Protein AF-0000000075453864 (afdb_homodimer)

pLDDT: mean 95.2, std 5.2, range [68.06, 98.94]

Structure (mmCIF, N/CA/C/O backbone):
data_AF-0000000075453864-model_v1
#
loop_
_entity.id
_entity.type
_entity.pdbx_description
1 polymer 'Beta-ketoacyl-ACP synthase II'
#
loop_
_atom_site.group_PDB
_atom_site.id
_atom_site.type_symbol
_atom_site.label_atom_id
_atom_site.label_alt_id
_atom_site.label_comp_id
_atom_site.label_asym_id
_atom_site.label_entity_id
_atom_site.label_seq_id
_atom_site.pdbx_PDB_ins_code
_atom_site.Cartn_x
_atom_site.Cartn_y
_atom_site.Cartn_z
_atom_site.occupancy
_atom_site.B_iso_or_equiv
_atom_site.auth_seq_id
_atom_site.auth_comp_id
_atom_site.auth_asym_id
_atom_site.auth_atom_id
_atom_site.pdbx_PDB_model_num
ATOM 1 N N . MET A 1 1 ? -25.703 5.922 3.766 1 84.25 1 MET A N 1
ATOM 2 C CA . MET A 1 1 ? -25.094 5.188 4.867 1 84.25 1 MET A CA 1
ATOM 3 C C . MET A 1 1 ? -24.203 6.102 5.699 1 84.25 1 MET A C 1
ATOM 5 O O . MET A 1 1 ? -23.438 6.895 5.152 1 84.25 1 MET A O 1
ATOM 9 N N . LYS A 1 2 ? -24.406 6.121 7.02 1 93.44 2 LYS A N 1
ATOM 10 C CA . LYS A 1 2 ? -23.578 6.934 7.91 1 93.44 2 LYS A CA 1
ATOM 11 C C . LYS A 1 2 ? -22.359 6.156 8.383 1 93.44 2 LYS A C 1
ATOM 13 O O . LYS A 1 2 ? -22.438 4.957 8.664 1 93.44 2 LYS A O 1
ATOM 18 N N . ILE A 1 3 ? -21.234 6.77 8.375 1 96.56 3 ILE A N 1
ATOM 19 C CA . ILE A 1 3 ? -20 6.188 8.859 1 96.56 3 ILE A CA 1
ATOM 20 C C . ILE A 1 3 ? -19.406 7.059 9.969 1 96.56 3 ILE A C 1
ATOM 22 O O . ILE A 1 3 ? -19.266 8.273 9.805 1 96.56 3 ILE A O 1
ATOM 26 N N . PHE A 1 4 ? -19.047 6.41 11.062 1 97.25 4 PHE A N 1
ATOM 27 C CA . PHE A 1 4 ? -18.578 7.117 12.25 1 97.25 4 PHE A CA 1
ATOM 28 C C . PHE A 1 4 ? -17.156 6.723 12.602 1 97.25 4 PHE A C 1
ATOM 30 O O . PHE A 1 4 ? -16.75 5.582 12.375 1 97.25 4 PHE A O 1
ATOM 37 N N . ILE A 1 5 ? -16.406 7.688 13.047 1 98 5 ILE A N 1
ATOM 38 C CA . ILE A 1 5 ? -15.188 7.383 13.781 1 98 5 ILE A CA 1
ATOM 39 C C . ILE A 1 5 ? -15.516 7.152 15.258 1 98 5 ILE A C 1
ATOM 41 O O . ILE A 1 5 ? -16.031 8.047 15.93 1 98 5 ILE A O 1
ATOM 45 N N . THR A 1 6 ? -15.133 5.984 15.773 1 96.69 6 THR A N 1
ATOM 46 C CA . THR A 1 6 ? -15.602 5.629 17.109 1 96.69 6 THR A CA 1
ATOM 47 C C . THR A 1 6 ? -14.422 5.453 18.062 1 96.69 6 THR A C 1
ATOM 49 O O . THR A 1 6 ? -14.609 5.371 19.281 1 96.69 6 THR A O 1
ATOM 52 N N . GLY A 1 7 ? -13.258 5.422 17.578 1 96.81 7 GLY A N 1
ATOM 53 C CA . GLY A 1 7 ? -12.023 5.348 18.344 1 96.81 7 GLY A CA 1
ATOM 54 C C . GLY A 1 7 ? -10.836 5.957 17.641 1 96.81 7 GLY A C 1
ATOM 55 O O . GLY A 1 7 ? -10.797 6.004 16.406 1 96.81 7 GLY A O 1
ATOM 56 N N . MET A 1 8 ? -9.93 6.414 18.422 1 98.06 8 MET A N 1
ATOM 57 C CA . MET A 1 8 ? -8.688 6.938 17.875 1 98.06 8 MET A CA 1
ATOM 58 C C . MET A 1 8 ? -7.535 6.738 18.859 1 98.06 8 MET A C 1
ATOM 60 O O . MET A 1 8 ? -7.742 6.758 20.078 1 98.06 8 MET A O 1
ATOM 64 N N . GLY A 1 9 ? -6.363 6.473 18.359 1 98.62 9 GLY A N 1
ATOM 65 C CA . GLY A 1 9 ? -5.102 6.43 19.062 1 98.62 9 GLY A CA 1
ATOM 66 C C . GLY A 1 9 ? -3.949 7.031 18.281 1 98.62 9 GLY A C 1
ATOM 67 O O . GLY A 1 9 ? -3.926 6.957 17.047 1 98.62 9 GLY A O 1
ATOM 68 N N . SER A 1 10 ? -3.004 7.641 19.062 1 98.5 10 SER A N 1
ATOM 69 C CA . SER A 1 10 ? -1.882 8.258 18.359 1 98.5 10 SER A CA 1
ATOM 70 C C . SER A 1 10 ? -0.632 8.281 19.234 1 98.5 10 SER A C 1
ATOM 72 O O . SER A 1 10 ? -0.718 8.133 20.453 1 98.5 10 SER A O 1
ATOM 74 N N . VAL A 1 11 ? 0.498 8.367 18.625 1 98.69 11 VAL A N 1
ATOM 75 C CA . VAL A 1 11 ? 1.789 8.711 19.219 1 98.69 11 VAL A CA 1
ATOM 76 C C . VAL A 1 11 ? 2.5 9.734 18.328 1 98.69 11 VAL A C 1
ATOM 78 O O . VAL A 1 11 ? 2.547 9.586 17.109 1 98.69 11 VAL A O 1
ATOM 81 N N . SER A 1 12 ? 2.959 10.773 18.859 1 98.56 12 SER A N 1
ATOM 82 C CA . SER A 1 12 ? 3.678 11.836 18.156 1 98.56 12 SER A CA 1
ATOM 83 C C . SER A 1 12 ? 4.516 12.664 19.125 1 98.56 12 SER A C 1
ATOM 85 O O . SER A 1 12 ? 4.66 12.312 20.297 1 98.56 12 SER A O 1
ATOM 87 N N . ALA A 1 13 ? 5.102 13.734 18.656 1 98.44 13 ALA A N 1
ATOM 88 C CA . ALA A 1 13 ? 5.852 14.664 19.5 1 98.44 13 ALA A CA 1
ATOM 89 C C . ALA A 1 13 ? 4.945 15.32 20.531 1 98.44 13 ALA A C 1
ATOM 91 O O . ALA A 1 13 ? 5.414 15.773 21.578 1 98.44 13 ALA A O 1
ATOM 92 N N . LEU A 1 14 ? 3.643 15.305 20.266 1 98.12 14 LEU A N 1
ATOM 93 C CA . LEU A 1 14 ? 2.695 16.016 21.125 1 98.12 14 LEU A CA 1
ATOM 94 C C . LEU A 1 14 ? 2.32 15.172 22.328 1 98.12 14 LEU A C 1
ATOM 96 O O . LEU A 1 14 ? 1.896 15.711 23.359 1 98.12 14 LEU A O 1
ATOM 100 N N . GLY A 1 15 ? 2.396 13.844 22.156 1 97.19 15 GLY A N 1
ATOM 101 C CA . GLY A 1 15 ? 1.984 12.953 23.219 1 97.19 15 GLY A CA 1
ATOM 102 C C . GLY A 1 15 ? 1.463 11.617 22.719 1 97.19 15 GLY A C 1
ATOM 103 O O . GLY A 1 15 ? 1.578 11.305 21.531 1 97.19 15 GLY A O 1
ATOM 104 N N . ASN A 1 16 ? 0.93 10.797 23.672 1 96.38 16 ASN A N 1
ATOM 105 C CA . ASN A 1 16 ? 0.404 9.477 23.344 1 96.38 16 ASN A CA 1
ATOM 106 C C . ASN A 1 16 ? -0.94 9.227 24.016 1 96.38 16 ASN A C 1
ATOM 108 O O . ASN A 1 16 ? -1.371 8.078 24.141 1 96.38 16 ASN A O 1
ATOM 112 N N . ASP A 1 17 ? -1.487 10.273 24.547 1 95.12 17 ASP A N 1
ATOM 113 C CA . ASP A 1 17 ? -2.832 10.188 25.109 1 95.12 17 ASP A CA 1
ATOM 114 C C . ASP A 1 17 ? -3.594 11.5 24.906 1 95.12 17 ASP A C 1
ATOM 116 O O . ASP A 1 17 ? -3.002 12.516 24.547 1 95.12 17 ASP A O 1
ATOM 120 N N . PHE A 1 18 ? -4.895 11.406 25.172 1 92.12 18 PHE A N 1
ATOM 121 C CA . PHE A 1 18 ? -5.797 12.508 24.875 1 92.12 18 PHE A CA 1
ATOM 122 C C . PHE A 1 18 ? -5.387 13.766 25.641 1 92.12 18 PHE A C 1
ATOM 124 O O . PHE A 1 18 ? -5.312 14.852 25.062 1 92.12 18 PHE A O 1
ATOM 131 N N . ASN A 1 19 ? -5.113 13.656 26.844 1 94.81 19 ASN A N 1
ATOM 132 C CA . ASN A 1 19 ? -4.824 14.797 27.688 1 94.81 19 ASN A CA 1
ATOM 133 C C . ASN A 1 19 ? -3.516 15.477 27.297 1 94.81 19 ASN A C 1
ATOM 135 O O . ASN A 1 19 ? -3.471 16.703 27.125 1 94.81 19 ASN A O 1
ATOM 139 N N . SER A 1 20 ? -2.484 14.703 27.234 1 95.19 20 SER A N 1
ATOM 140 C CA . SER A 1 20 ? -1.183 15.266 26.891 1 95.19 20 SER A CA 1
ATOM 141 C C . SER A 1 20 ? -1.206 15.906 25.5 1 95.19 20 SER A C 1
ATOM 143 O O . SER A 1 20 ? -0.641 16.984 25.297 1 95.19 20 SER A O 1
ATOM 145 N N . THR A 1 21 ? -1.827 15.273 24.562 1 97.06 21 THR A N 1
ATOM 146 C CA . THR A 1 21 ? -1.92 15.789 23.203 1 97.06 21 THR A CA 1
ATOM 147 C C . THR A 1 21 ? -2.721 17.094 23.172 1 97.06 21 THR A C 1
ATOM 149 O O . THR A 1 21 ? -2.322 18.062 22.516 1 97.06 21 THR A O 1
ATOM 152 N N . THR A 1 22 ? -3.836 17.141 23.906 1 97.25 22 THR A N 1
ATOM 153 C CA . THR A 1 22 ? -4.672 18.328 23.984 1 97.25 22 THR A CA 1
ATOM 154 C C . THR A 1 22 ? -3.902 19.5 24.594 1 97.25 22 THR A C 1
ATOM 156 O O . THR A 1 22 ? -3.947 20.625 24.078 1 97.25 22 THR A O 1
ATOM 159 N N . GLU A 1 23 ? -3.213 19.203 25.609 1 97.12 23 GLU A N 1
ATOM 160 C CA . GLU A 1 23 ? -2.424 20.25 26.266 1 97.12 23 GLU A CA 1
ATOM 161 C C . GLU A 1 23 ? -1.319 20.766 25.344 1 97.12 23 GLU A C 1
ATOM 163 O O . GLU A 1 23 ? -0.998 21.953 25.359 1 97.12 23 GLU A O 1
ATOM 168 N N . ALA A 1 24 ? -0.76 19.859 24.641 1 97.62 24 ALA A N 1
ATOM 169 C CA . ALA A 1 24 ? 0.273 20.266 23.688 1 97.62 24 ALA A CA 1
ATOM 170 C C . ALA A 1 24 ? -0.293 21.188 22.609 1 97.62 24 ALA A C 1
ATOM 172 O O . ALA A 1 24 ? 0.369 22.141 22.203 1 97.62 24 ALA A O 1
ATOM 173 N N . TYR A 1 25 ? -1.467 20.938 22.094 1 97.19 25 TYR A N 1
ATOM 174 C CA . TYR A 1 25 ? -2.092 21.797 21.094 1 97.19 25 TYR A CA 1
ATOM 175 C C . TYR A 1 25 ? -2.416 23.172 21.688 1 97.19 25 TYR A C 1
ATOM 177 O O . TYR A 1 25 ? -2.363 24.172 20.984 1 97.19 25 TYR A O 1
ATOM 185 N N . ARG A 1 26 ? -2.703 23.234 22.953 1 96.06 26 ARG A N 1
ATOM 186 C CA . ARG A 1 26 ? -3.105 24.469 23.625 1 96.06 26 ARG A CA 1
ATOM 187 C C . ARG A 1 26 ? -1.905 25.375 23.875 1 96.06 26 ARG A C 1
ATOM 189 O O . ARG A 1 26 ? -2.035 26.609 23.859 1 96.06 26 ARG A O 1
ATOM 196 N N . ASN A 1 27 ? -0.806 24.766 24 1 93.75 27 ASN A N 1
ATOM 197 C CA . ASN A 1 27 ? 0.38 25.562 24.281 1 93.75 27 ASN A CA 1
ATOM 198 C C . ASN A 1 27 ? 0.985 26.141 23.016 1 93.75 27 ASN A C 1
ATOM 200 O O . ASN A 1 27 ? 0.755 25.625 21.922 1 93.75 27 ASN A O 1
ATOM 204 N N . SER A 1 28 ? 1.699 27.234 23.109 1 89.94 28 SER A N 1
ATOM 205 C CA . SER A 1 28 ? 2.262 27.922 21.953 1 89.94 28 SER A CA 1
ATOM 206 C C . SER A 1 28 ? 3.641 27.375 21.594 1 89.94 28 SER A C 1
ATOM 208 O O . SER A 1 28 ? 4.262 27.828 20.625 1 89.94 28 SER A O 1
ATOM 210 N N . ASP A 1 29 ? 4.059 26.375 22.297 1 91.75 29 ASP A N 1
ATOM 211 C CA . ASP A 1 29 ? 5.398 25.844 22.078 1 91.75 29 ASP A CA 1
ATOM 212 C C . ASP A 1 29 ? 5.418 24.875 20.906 1 91.75 29 ASP A C 1
ATOM 214 O O . ASP A 1 29 ? 4.438 24.172 20.656 1 91.75 29 ASP A O 1
ATOM 218 N N . THR A 1 30 ? 6.543 24.891 20.219 1 95.38 30 THR A N 1
ATOM 219 C CA . THR A 1 30 ? 6.809 23.844 19.234 1 95.38 30 THR A CA 1
ATOM 220 C C . THR A 1 30 ? 7.523 22.672 19.891 1 95.38 30 THR A C 1
ATOM 222 O O . THR A 1 30 ? 8.133 22.812 20.953 1 95.38 30 THR A O 1
ATOM 225 N N . TYR A 1 31 ? 7.375 21.531 19.281 1 96.69 31 TYR A N 1
ATOM 226 C CA . TYR A 1 31 ? 8.039 20.328 19.781 1 96.69 31 TYR A CA 1
ATOM 227 C C . TYR A 1 31 ? 9.156 19.891 18.844 1 96.69 31 TYR A C 1
ATOM 229 O O . TYR A 1 31 ? 9.688 18.797 18.969 1 96.69 31 TYR A O 1
ATOM 237 N N . ILE A 1 32 ? 9.398 20.734 17.906 1 97.44 32 ILE A N 1
ATOM 238 C CA . ILE A 1 32 ? 10.523 20.562 16.984 1 97.44 32 ILE A CA 1
ATOM 239 C C . ILE A 1 32 ? 11.82 20.984 17.688 1 97.44 32 ILE A C 1
ATOM 241 O O . ILE A 1 32 ? 11.906 22.078 18.25 1 97.44 32 ILE A O 1
ATOM 245 N N . LYS A 1 33 ? 12.75 20.078 17.656 1 95.25 33 LYS A N 1
ATOM 246 C CA . LYS A 1 33 ? 14.062 20.344 18.234 1 95.25 33 LYS A CA 1
ATOM 247 C C . LYS A 1 33 ? 15.133 20.484 17.156 1 95.25 33 LYS A C 1
ATOM 249 O O . LYS A 1 33 ? 15.07 19.797 16.141 1 95.25 33 LYS A O 1
ATOM 254 N N . TYR A 1 34 ? 16.031 21.344 17.453 1 93.5 34 TYR A N 1
ATOM 255 C CA . TYR A 1 34 ? 17.109 21.562 16.5 1 93.5 34 TYR A CA 1
ATOM 256 C C . TYR A 1 34 ? 18.406 20.922 17 1 93.5 34 TYR A C 1
ATOM 258 O O . TYR A 1 34 ? 18.906 21.281 18.062 1 93.5 34 TYR A O 1
ATOM 266 N N . ASP A 1 35 ? 18.953 19.984 16.281 1 90.19 35 ASP A N 1
ATOM 267 C CA . ASP A 1 35 ? 20.297 19.438 16.438 1 90.19 35 ASP A CA 1
ATOM 268 C C . ASP A 1 35 ? 21.125 19.656 15.188 1 90.19 35 ASP A C 1
ATOM 270 O O . ASP A 1 35 ? 21.453 20.797 14.844 1 90.19 35 ASP A O 1
ATOM 274 N N . ALA A 1 36 ? 21.406 18.641 14.391 1 88.38 36 ALA A N 1
ATOM 275 C CA . ALA A 1 36 ? 22.031 18.828 13.086 1 88.38 36 ALA A CA 1
ATOM 276 C C . ALA A 1 36 ? 21.047 19.391 12.07 1 88.38 36 ALA A C 1
ATOM 278 O O . ALA A 1 36 ? 21.406 20.188 11.219 1 88.38 36 ALA A O 1
ATOM 279 N N . SER A 1 37 ? 19.859 18.953 12.242 1 93.25 37 SER A N 1
ATOM 280 C CA . SER A 1 37 ? 18.688 19.438 11.523 1 93.25 37 SER A CA 1
ATOM 281 C C . SER A 1 37 ? 17.453 19.453 12.43 1 93.25 37 SER A C 1
ATOM 283 O O . SER A 1 37 ? 17.422 18.766 13.453 1 93.25 37 SER A O 1
ATOM 285 N N . PRO A 1 38 ? 16.531 20.359 12.125 1 97.38 38 PRO A N 1
ATOM 286 C CA . PRO A 1 38 ? 15.32 20.328 12.953 1 97.38 38 PRO A CA 1
ATOM 287 C C . PRO A 1 38 ? 14.484 19.078 12.727 1 97.38 38 PRO A C 1
ATOM 289 O O . PRO A 1 38 ? 14.273 18.656 11.578 1 97.38 38 PRO A O 1
ATOM 292 N N . THR A 1 39 ? 14.055 18.406 13.781 1 98.19 39 THR A N 1
ATOM 293 C CA . THR A 1 39 ? 13.195 17.234 13.719 1 98.19 39 THR A CA 1
ATOM 294 C C . THR A 1 39 ? 12.211 17.234 14.883 1 98.19 39 THR A C 1
ATOM 296 O O . THR A 1 39 ? 12.461 17.859 15.914 1 98.19 39 THR A O 1
ATOM 299 N N . ALA A 1 40 ? 11.086 16.656 14.703 1 98.31 40 ALA A N 1
ATOM 300 C CA . ALA A 1 40 ? 10.141 16.406 15.789 1 98.31 40 ALA A CA 1
ATOM 301 C C . ALA A 1 40 ? 10.039 14.922 16.109 1 98.31 40 ALA A C 1
ATOM 303 O O . ALA A 1 40 ? 9.25 14.195 15.484 1 98.31 40 ALA A O 1
ATOM 304 N N . SER A 1 41 ? 10.742 14.469 17.156 1 98.12 41 SER A N 1
ATOM 305 C CA . SER A 1 41 ? 10.734 13.078 17.578 1 98.12 41 SER A CA 1
ATOM 306 C C . SER A 1 41 ? 9.578 12.797 18.531 1 98.12 41 SER A C 1
ATOM 308 O O . SER A 1 41 ? 8.977 13.734 19.078 1 98.12 41 SER A O 1
ATOM 310 N N . LEU A 1 42 ? 9.281 11.562 18.719 1 98.25 42 LEU A N 1
ATOM 311 C CA . LEU A 1 42 ? 8.258 11.18 19.672 1 98.25 42 LEU A CA 1
ATOM 312 C C . LEU A 1 42 ? 8.547 11.789 21.047 1 98.25 42 LEU A C 1
ATOM 314 O O . LEU A 1 42 ? 9.711 11.969 21.422 1 98.25 42 LEU A O 1
ATOM 318 N N . CYS A 1 43 ? 7.496 12.031 21.766 1 97.5 43 CYS A N 1
ATOM 319 C CA . CYS A 1 43 ? 7.668 12.492 23.141 1 97.5 43 CYS A CA 1
ATOM 320 C C . CYS A 1 43 ? 8.234 11.383 24.016 1 97.5 43 CYS A C 1
ATOM 322 O O . CYS A 1 43 ? 8.203 10.211 23.641 1 97.5 43 CYS A O 1
ATOM 324 N N . SER A 1 44 ? 8.695 11.727 25.219 1 97.19 44 SER A N 1
ATOM 325 C CA . SER A 1 44 ? 9.359 10.789 26.125 1 97.19 44 SER A CA 1
ATOM 326 C C . SER A 1 44 ? 8.398 9.688 26.578 1 97.19 44 SER A C 1
ATOM 328 O O . SER A 1 44 ? 8.797 8.531 26.719 1 97.19 44 SER A O 1
ATOM 330 N N . SER A 1 45 ? 7.195 10.039 26.828 1 97.31 45 SER A N 1
ATOM 331 C CA . SER A 1 45 ? 6.211 9.055 27.266 1 97.31 45 SER A CA 1
ATOM 332 C C . SER A 1 45 ? 5.949 8.008 26.188 1 97.31 45 SER A C 1
ATOM 334 O O . SER A 1 45 ? 5.785 6.824 26.484 1 97.31 45 SER A O 1
ATOM 336 N N . SER A 1 46 ? 5.871 8.453 24.953 1 97.25 46 SER A N 1
ATOM 337 C CA . SER A 1 46 ? 5.684 7.531 23.844 1 97.25 46 SER A CA 1
ATOM 338 C C . SER A 1 46 ? 6.871 6.582 23.703 1 97.25 46 SER A C 1
ATOM 340 O O . SER A 1 46 ? 6.691 5.387 23.453 1 97.25 46 SER A O 1
ATOM 342 N N . LYS A 1 47 ? 8.062 7.117 23.812 1 97.88 47 LYS A N 1
ATOM 343 C CA . LYS A 1 47 ? 9.266 6.297 23.719 1 97.88 47 LYS A CA 1
ATOM 344 C C . LYS A 1 47 ? 9.289 5.234 24.828 1 97.88 47 LYS A C 1
ATOM 346 O O . LYS A 1 47 ? 9.672 4.09 24.578 1 97.88 47 LYS A O 1
ATOM 351 N N . LYS A 1 48 ? 8.875 5.621 25.984 1 97.88 48 LYS A N 1
ATOM 352 C CA . LYS A 1 48 ? 8.805 4.68 27.094 1 97.88 48 LYS A CA 1
ATOM 353 C C . LYS A 1 48 ? 7.777 3.584 26.828 1 97.88 48 LYS A C 1
ATOM 355 O O . LYS A 1 48 ? 8 2.418 27.156 1 97.88 48 LYS A O 1
ATOM 360 N N . GLU A 1 49 ?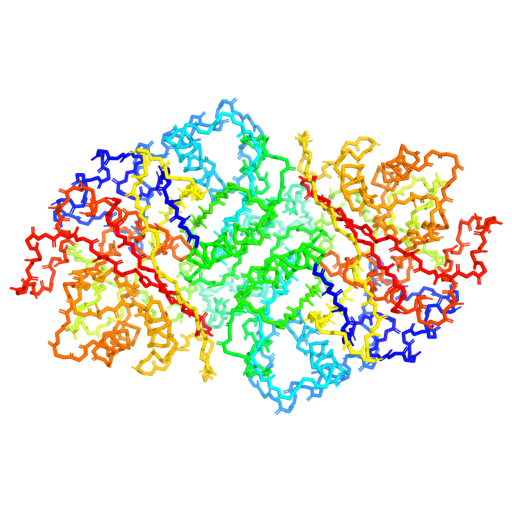 6.711 3.996 26.281 1 97.94 49 GLU A N 1
ATOM 361 C CA . GLU A 1 49 ? 5.668 3.033 25.938 1 97.94 49 GLU A CA 1
ATOM 362 C C . GLU A 1 49 ? 6.168 2.012 24.922 1 97.94 49 GLU A C 1
ATOM 364 O O . GLU A 1 49 ? 5.852 0.825 25.016 1 97.94 49 GLU A O 1
ATOM 369 N N . ILE A 1 50 ? 6.871 2.416 23.969 1 97.81 50 ILE A N 1
ATOM 370 C CA . ILE A 1 50 ? 7.445 1.542 22.953 1 97.81 50 ILE A CA 1
ATOM 371 C C . ILE A 1 50 ? 8.422 0.563 23.609 1 97.81 50 ILE A C 1
ATOM 373 O O . ILE A 1 50 ? 8.398 -0.634 23.312 1 97.81 50 ILE A O 1
ATOM 377 N N . GLU A 1 51 ? 9.234 1.068 24.5 1 97.75 51 GLU A N 1
ATOM 378 C CA . GLU A 1 51 ? 10.188 0.21 25.203 1 97.75 51 GLU A CA 1
ATOM 379 C C . GLU A 1 51 ? 9.469 -0.844 26.047 1 97.75 51 GLU A C 1
ATOM 381 O O . GLU A 1 51 ? 9.891 -2 26.094 1 97.75 51 GLU A O 1
ATOM 386 N N . THR A 1 52 ? 8.461 -0.398 26.656 1 98.19 52 THR A N 1
ATOM 387 C CA . THR A 1 52 ? 7.664 -1.325 27.453 1 98.19 52 THR A CA 1
ATOM 388 C C . THR A 1 52 ? 7.055 -2.408 26.562 1 98.19 52 THR A C 1
ATOM 390 O O . THR A 1 52 ? 7.059 -3.588 26.922 1 98.19 52 THR A O 1
ATOM 393 N N . LEU A 1 53 ? 6.551 -1.989 25.422 1 97.81 53 LEU A N 1
ATOM 394 C CA . LEU A 1 53 ? 5.969 -2.93 24.469 1 97.81 53 LEU A CA 1
ATOM 395 C C . LEU A 1 53 ? 6.988 -3.977 24.047 1 97.81 53 LEU A C 1
ATOM 397 O O . LEU A 1 53 ? 6.691 -5.172 24.031 1 97.81 53 LEU A O 1
ATOM 401 N N . LYS A 1 54 ? 8.18 -3.594 23.719 1 96.62 54 LYS A N 1
ATOM 402 C CA . LYS A 1 54 ? 9.242 -4.488 23.281 1 96.62 54 LYS A CA 1
ATOM 403 C C . LYS A 1 54 ? 9.656 -5.445 24.391 1 96.62 54 LYS A C 1
ATOM 405 O O . LYS A 1 54 ? 9.992 -6.602 24.141 1 96.62 54 LYS A O 1
ATOM 410 N N . ASN A 1 55 ? 9.656 -4.977 25.594 1 97.62 55 ASN A N 1
ATOM 411 C CA . ASN A 1 55 ? 10.031 -5.805 26.734 1 97.62 55 ASN A CA 1
ATOM 412 C C . ASN A 1 55 ? 8.984 -6.875 27.016 1 97.62 55 ASN A C 1
ATOM 414 O O . ASN A 1 55 ? 9.32 -7.988 27.422 1 97.62 55 ASN A O 1
ATOM 418 N N . LEU A 1 56 ? 7.773 -6.496 26.844 1 97.38 56 LEU A N 1
ATOM 419 C CA . LEU A 1 56 ? 6.68 -7.418 27.109 1 97.38 56 LEU A CA 1
ATOM 420 C C . LEU A 1 56 ? 6.562 -8.461 26 1 97.38 56 LEU A C 1
ATOM 422 O O . LEU A 1 56 ? 6.148 -9.594 26.25 1 97.38 56 LEU A O 1
ATOM 426 N N . TYR A 1 57 ? 6.902 -8.062 24.797 1 95.31 57 TYR A N 1
ATOM 427 C CA . TYR A 1 57 ? 6.805 -8.922 23.625 1 95.31 57 TYR A CA 1
ATOM 428 C C . TYR A 1 57 ? 8.125 -8.977 22.875 1 95.31 57 TYR A C 1
ATOM 430 O O . TYR A 1 57 ? 8.344 -8.227 21.922 1 95.31 57 TYR A O 1
ATOM 438 N N . PRO A 1 58 ? 8.953 -9.953 23.188 1 93.12 58 PRO A N 1
ATOM 439 C CA . PRO A 1 58 ? 10.289 -10.031 22.594 1 93.12 58 PRO A CA 1
ATOM 440 C C . PRO A 1 58 ? 10.258 -10.141 21.078 1 93.12 58 PRO A C 1
ATOM 442 O O . PRO A 1 58 ? 11.18 -9.68 20.406 1 93.12 58 PRO A O 1
ATOM 445 N N . GLU A 1 59 ? 9.125 -10.641 20.531 1 89.88 59 GLU A N 1
ATOM 446 C CA . GLU A 1 59 ? 9 -10.789 19.094 1 89.88 59 GLU A CA 1
ATOM 447 C C . GLU A 1 59 ? 8.867 -9.43 18.406 1 89.88 59 GLU A C 1
ATOM 449 O O . GLU A 1 59 ? 9.008 -9.328 17.188 1 89.88 59 GLU A O 1
ATOM 454 N N . TYR A 1 60 ? 8.672 -8.367 19.203 1 94.38 60 TYR A N 1
ATOM 455 C CA . TYR A 1 60 ? 8.508 -7.031 18.641 1 94.38 60 TYR A CA 1
ATOM 456 C C . TYR A 1 60 ? 9.844 -6.301 18.578 1 94.38 60 TYR A C 1
ATOM 458 O O . TYR A 1 60 ? 9.953 -5.254 17.938 1 94.38 60 TYR A O 1
ATOM 466 N N . LYS A 1 61 ? 10.922 -6.789 19.188 1 93.94 61 LYS A N 1
ATOM 467 C CA . LYS A 1 61 ? 12.203 -6.109 19.312 1 93.94 61 LYS A CA 1
ATOM 468 C C . LYS A 1 61 ? 12.828 -5.848 17.953 1 93.94 61 LYS A C 1
ATOM 470 O O . LYS A 1 61 ? 13.516 -4.848 17.75 1 93.94 61 LYS A O 1
ATOM 475 N N . GLY A 1 62 ? 12.516 -6.695 16.953 1 91.81 62 GLY A N 1
ATOM 476 C CA . GLY A 1 62 ? 13.133 -6.559 15.641 1 91.81 62 GLY A CA 1
ATOM 477 C C . GLY A 1 62 ? 12.266 -5.797 14.656 1 91.81 62 GLY A C 1
ATOM 478 O O . GLY A 1 62 ? 12.633 -5.637 13.492 1 91.81 62 GLY A O 1
ATOM 479 N N . LEU A 1 63 ? 11.172 -5.238 15.125 1 94.56 63 LEU A N 1
ATOM 480 C CA . LEU A 1 63 ? 10.25 -4.539 14.242 1 94.56 63 LEU A CA 1
ATOM 481 C C . LEU A 1 63 ? 10.695 -3.096 14.023 1 94.56 63 LEU A C 1
ATOM 483 O O . LEU A 1 63 ? 11.32 -2.498 14.898 1 94.56 63 LEU A O 1
ATOM 487 N N . ASP A 1 64 ? 10.422 -2.582 12.891 1 96.62 64 ASP A N 1
ATOM 488 C CA . ASP A 1 64 ? 10.711 -1.183 12.594 1 96.62 64 ASP A CA 1
ATOM 489 C C . ASP A 1 64 ? 9.883 -0.25 13.469 1 96.62 64 ASP A C 1
ATOM 491 O O . ASP A 1 64 ? 8.719 -0.543 13.773 1 96.62 64 ASP A O 1
ATOM 495 N N . PRO A 1 65 ? 10.391 0.913 13.836 1 97.81 65 PRO A N 1
ATOM 496 C CA . PRO A 1 65 ? 9.633 1.861 14.656 1 97.81 65 PRO A CA 1
ATOM 497 C C . PRO A 1 65 ? 8.258 2.182 14.07 1 97.81 65 PRO A C 1
ATOM 499 O O . PRO A 1 65 ? 7.285 2.33 14.812 1 97.81 65 PRO A O 1
ATOM 502 N N . SER A 1 66 ? 8.141 2.307 12.734 1 98.12 66 SER A N 1
ATOM 503 C CA . SER A 1 66 ? 6.852 2.607 12.117 1 98.12 66 SER A CA 1
ATOM 504 C C . SER A 1 66 ? 5.805 1.563 12.492 1 98.12 66 SER A C 1
ATOM 506 O O . SER A 1 66 ? 4.633 1.892 12.672 1 98.12 66 SER A O 1
ATOM 508 N N . VAL A 1 67 ? 6.195 0.312 12.602 1 97.5 67 VAL A N 1
ATOM 509 C CA . VAL A 1 67 ? 5.293 -0.771 12.977 1 97.5 67 VAL A CA 1
ATOM 510 C C . VAL A 1 67 ? 4.906 -0.63 14.453 1 97.5 67 VAL A C 1
ATOM 512 O O . VAL A 1 67 ? 3.73 -0.764 14.805 1 97.5 67 VAL A O 1
ATOM 515 N N . LEU A 1 68 ? 5.902 -0.373 15.266 1 98.44 68 LEU A N 1
ATOM 516 C CA . LEU A 1 68 ? 5.668 -0.237 16.703 1 98.44 68 LEU A CA 1
ATOM 517 C C . LEU A 1 68 ? 4.73 0.932 16.984 1 98.44 68 LEU A C 1
ATOM 519 O O . LEU A 1 68 ? 3.826 0.819 17.828 1 98.44 68 LEU A O 1
ATOM 523 N N . PHE A 1 69 ? 4.969 2.096 16.312 1 98.75 69 PHE A N 1
ATOM 524 C CA . PHE A 1 69 ? 4.074 3.24 16.453 1 98.75 69 PHE A CA 1
ATOM 525 C C . PHE A 1 69 ? 2.641 2.854 16.109 1 98.75 69 PHE A C 1
ATOM 527 O O . PHE A 1 69 ? 1.71 3.199 16.844 1 98.75 69 PHE A O 1
ATOM 534 N N . ALA A 1 70 ? 2.494 2.104 15.031 1 98.81 70 ALA A N 1
ATOM 535 C CA . ALA A 1 70 ? 1.172 1.709 14.547 1 98.81 70 ALA A CA 1
ATOM 536 C C . ALA A 1 70 ? 0.484 0.776 15.539 1 98.81 70 ALA A C 1
ATOM 538 O O . ALA A 1 70 ? -0.723 0.884 15.773 1 98.81 70 ALA A O 1
ATOM 539 N N . ILE A 1 71 ? 1.21 -0.149 16.109 1 98.62 71 ILE A N 1
ATOM 540 C CA . ILE A 1 71 ? 0.651 -1.102 17.062 1 98.62 71 ILE A CA 1
ATOM 541 C C . ILE A 1 71 ? 0.103 -0.356 18.266 1 98.62 71 ILE A C 1
ATOM 543 O O . ILE A 1 71 ? -1.034 -0.586 18.688 1 98.62 71 ILE A O 1
ATOM 547 N N . ILE A 1 72 ? 0.885 0.554 18.812 1 98.81 72 ILE A N 1
ATOM 548 C CA . ILE A 1 72 ? 0.483 1.291 20 1 98.81 72 ILE A CA 1
ATOM 549 C C . ILE A 1 72 ? -0.752 2.135 19.703 1 98.81 72 ILE A C 1
ATOM 551 O O . ILE A 1 72 ? -1.721 2.127 20.469 1 98.81 72 ILE A O 1
ATOM 555 N N . ALA A 1 73 ? -0.708 2.85 18.594 1 98.81 73 ALA A N 1
ATOM 556 C CA . ALA A 1 73 ? -1.84 3.684 18.203 1 98.81 73 ALA A CA 1
ATOM 557 C C . ALA A 1 73 ? -3.094 2.84 17.984 1 98.81 73 ALA A C 1
ATOM 559 O O . ALA A 1 73 ? -4.191 3.234 18.391 1 98.81 73 ALA A O 1
ATOM 560 N N . ALA A 1 74 ? -2.941 1.687 17.391 1 98.75 74 ALA A N 1
ATOM 561 C CA . ALA A 1 74 ? -4.062 0.8 17.094 1 98.75 74 ALA A CA 1
ATOM 562 C C . ALA A 1 74 ? -4.684 0.251 18.375 1 98.75 74 ALA A C 1
ATOM 564 O O . ALA A 1 74 ? -5.91 0.17 18.484 1 98.75 74 ALA A O 1
ATOM 565 N N . ARG A 1 75 ? -3.861 -0.175 19.297 1 98.38 75 ARG A N 1
ATOM 566 C CA . ARG A 1 75 ? -4.352 -0.655 20.594 1 98.38 75 ARG A CA 1
ATOM 567 C C . ARG A 1 75 ? -5.238 0.39 21.266 1 98.38 75 ARG A C 1
ATOM 569 O O . ARG A 1 75 ? -6.32 0.068 21.766 1 98.38 75 ARG A O 1
ATOM 576 N N . LYS A 1 76 ? -4.797 1.619 21.266 1 98.5 76 LYS A N 1
ATOM 577 C CA . LYS A 1 76 ? -5.531 2.711 21.891 1 98.5 76 LYS A CA 1
ATOM 578 C C . LYS A 1 76 ? -6.859 2.963 21.188 1 98.5 76 LYS A C 1
ATOM 580 O O . LYS A 1 76 ? -7.875 3.223 21.828 1 98.5 76 LYS A O 1
ATOM 585 N N . ALA A 1 77 ? -6.836 2.938 19.844 1 98 77 ALA A N 1
ATOM 586 C CA . ALA A 1 77 ? -8.047 3.178 19.078 1 98 77 ALA A CA 1
ATOM 587 C C . ALA A 1 77 ? -9.102 2.119 19.359 1 98 77 ALA A C 1
ATOM 589 O O . ALA A 1 77 ? -10.266 2.447 19.625 1 98 77 ALA A O 1
ATOM 590 N N . VAL A 1 78 ? -8.727 0.862 19.344 1 97.62 78 VAL A N 1
ATOM 591 C CA . VAL A 1 78 ? -9.648 -0.254 19.531 1 97.62 78 VAL A CA 1
ATOM 592 C C . VAL A 1 78 ? -10.188 -0.234 20.969 1 97.62 78 VAL A C 1
ATOM 594 O O . VAL A 1 78 ? -11.367 -0.52 21.188 1 97.62 78 VAL A O 1
ATOM 597 N N . GLN A 1 79 ? -9.266 0.096 21.875 1 97 79 GLN A N 1
ATOM 598 C CA . GLN A 1 79 ? -9.688 0.214 23.266 1 97 79 GLN A CA 1
ATOM 599 C C . GLN A 1 79 ? -10.75 1.298 23.422 1 97 79 GLN A C 1
ATOM 601 O O . GLN A 1 79 ? -11.766 1.084 24.094 1 97 79 GLN A O 1
ATOM 606 N N . GLN A 1 80 ? -10.523 2.416 22.844 1 96.12 80 G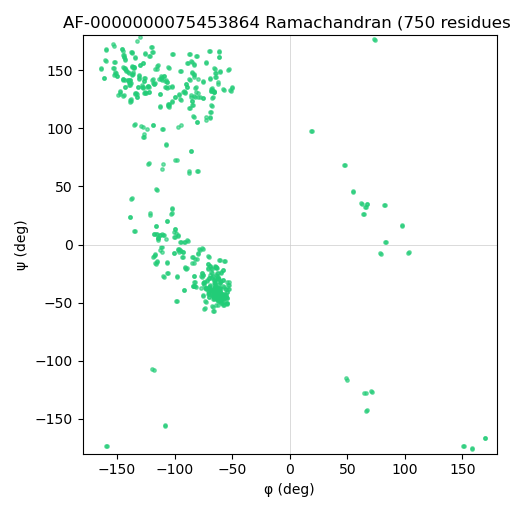LN A N 1
ATOM 607 C CA . GLN A 1 80 ? -11.477 3.514 22.953 1 96.12 80 GLN A CA 1
ATOM 608 C C . GLN A 1 80 ? -12.805 3.16 22.297 1 96.12 80 GLN A C 1
ATOM 610 O O . GLN A 1 80 ? -13.875 3.531 22.797 1 96.12 80 GLN A O 1
ATOM 615 N N . ALA A 1 81 ? -12.758 2.506 21.172 1 95.25 81 ALA A N 1
ATOM 616 C CA . ALA A 1 81 ? -13.961 2.1 20.438 1 95.25 81 ALA A CA 1
ATOM 617 C C . ALA A 1 81 ? -14.68 0.974 21.172 1 95.25 81 ALA A C 1
ATOM 619 O O . ALA A 1 81 ? -15.836 0.665 20.875 1 95.25 81 ALA A O 1
ATOM 620 N N . GLN A 1 82 ? -13.992 0.295 22.125 1 95.19 82 GLN A N 1
ATOM 621 C CA . GLN A 1 82 ? -14.516 -0.827 22.891 1 95.19 82 GLN A CA 1
ATOM 622 C C . GLN A 1 82 ? -14.867 -2.002 21.984 1 95.19 82 GLN A C 1
ATOM 624 O O . GLN A 1 82 ? -15.914 -2.623 22.141 1 95.19 82 GLN A O 1
ATOM 629 N N . TRP A 1 83 ? -14.023 -2.139 20.938 1 93.38 83 TRP A N 1
ATOM 630 C CA . TRP A 1 83 ? -14.203 -3.314 20.094 1 93.38 83 TRP A CA 1
ATOM 631 C C . TRP A 1 83 ? -13.836 -4.586 20.844 1 93.38 83 TRP A C 1
ATOM 633 O O . TRP A 1 83 ? -12.703 -4.734 21.312 1 93.38 83 TRP A O 1
ATOM 643 N N . ARG A 1 84 ? -14.797 -5.578 21.031 1 90.5 84 ARG A N 1
ATOM 644 C CA . ARG A 1 84 ? -14.555 -6.832 21.734 1 90.5 84 ARG A CA 1
ATOM 645 C C . ARG A 1 84 ? -14.258 -7.965 20.766 1 90.5 84 ARG A C 1
ATOM 647 O O . ARG A 1 84 ? -13.508 -8.883 21.078 1 90.5 84 ARG A O 1
ATOM 654 N N . GLU A 1 85 ? -14.82 -7.789 19.578 1 88.31 85 GLU A N 1
ATOM 655 C CA . GLU A 1 85 ? -14.578 -8.789 18.547 1 88.31 85 GLU A CA 1
ATOM 656 C C . GLU A 1 85 ? -13.414 -8.383 17.641 1 88.31 85 GLU A C 1
ATOM 658 O O . GLU A 1 85 ? -13.195 -7.191 17.406 1 88.31 85 GLU A O 1
ATOM 663 N N . ASN A 1 86 ? -12.758 -9.359 17.156 1 89.75 86 ASN A N 1
ATOM 664 C CA . ASN A 1 86 ? -11.555 -9.125 16.375 1 89.75 86 ASN A CA 1
ATOM 665 C C . ASN A 1 86 ? -11.828 -9.273 14.875 1 89.75 86 ASN A C 1
ATOM 667 O O . ASN A 1 86 ? -10.938 -9.664 14.117 1 89.75 86 ASN A O 1
ATOM 671 N N . THR A 1 87 ? -13.023 -8.961 14.5 1 92.31 87 THR A N 1
ATOM 672 C CA . THR A 1 87 ? -13.414 -9.086 13.102 1 92.31 87 THR A CA 1
ATOM 673 C C . THR A 1 87 ? -13.547 -7.707 12.453 1 92.31 87 THR A C 1
ATOM 675 O O . THR A 1 87 ? -14.633 -7.133 12.414 1 92.31 87 THR A O 1
ATOM 678 N N . PHE A 1 88 ? -12.492 -7.203 11.984 1 96.25 88 PHE A N 1
ATOM 679 C CA . PHE A 1 88 ? -12.469 -5.91 11.305 1 96.25 88 PHE A CA 1
ATOM 680 C C . PHE A 1 88 ? -11.328 -5.855 10.289 1 96.25 88 PHE A C 1
ATOM 682 O O . PHE A 1 88 ? -10.297 -6.504 10.469 1 96.25 88 PHE A O 1
ATOM 689 N N . GLY A 1 89 ? -11.562 -5.145 9.195 1 97.5 89 GLY A N 1
ATOM 690 C CA . GLY A 1 89 ? -10.5 -4.895 8.234 1 97.5 89 GLY A CA 1
ATOM 691 C C . GLY A 1 89 ? -9.477 -3.887 8.727 1 97.5 89 GLY A C 1
ATOM 692 O O . GLY A 1 89 ? -9.758 -3.115 9.648 1 97.5 89 GLY A O 1
ATOM 693 N N . ILE A 1 90 ? -8.289 -3.936 8.203 1 98.44 90 ILE A N 1
ATOM 694 C CA . ILE A 1 90 ? -7.207 -3.043 8.594 1 98.44 90 ILE A CA 1
ATOM 695 C C . ILE A 1 90 ? -6.539 -2.467 7.344 1 98.44 90 ILE A C 1
ATOM 697 O O . ILE A 1 90 ? -6.172 -3.207 6.43 1 98.44 90 ILE A O 1
ATOM 701 N N . ASN A 1 91 ? -6.434 -1.193 7.258 1 98.69 91 ASN A N 1
ATOM 702 C CA . ASN A 1 91 ? -5.633 -0.497 6.258 1 98.69 91 ASN A CA 1
ATOM 703 C C . ASN A 1 91 ? -4.805 0.623 6.883 1 98.69 91 ASN A C 1
ATOM 705 O O . ASN A 1 91 ? -5.336 1.688 7.203 1 98.69 91 ASN A O 1
ATOM 709 N N . ILE A 1 92 ? -3.539 0.39 7.055 1 98.75 92 ILE A N 1
ATOM 710 C CA . ILE A 1 92 ? -2.602 1.366 7.598 1 98.75 92 ILE A CA 1
ATOM 711 C C . ILE A 1 92 ? -1.433 1.55 6.633 1 98.75 92 ILE A C 1
ATOM 713 O O . ILE A 1 92 ? -0.887 0.572 6.117 1 98.75 92 ILE A O 1
ATOM 717 N N . GLY A 1 93 ? -1.12 2.793 6.344 1 98.19 93 GLY A N 1
ATOM 718 C CA . GLY A 1 93 ? -0.097 3.045 5.34 1 98.19 93 GLY A CA 1
ATOM 719 C C . GLY A 1 93 ? 1.093 3.812 5.883 1 98.19 93 GLY A C 1
ATOM 720 O O . GLY A 1 93 ? 1.06 4.301 7.012 1 98.19 93 GLY A O 1
ATOM 721 N N . SER A 1 94 ? 2.139 3.814 5.152 1 98.19 94 SER A N 1
ATOM 722 C CA . SER A 1 94 ? 3.367 4.574 5.355 1 98.19 94 SER A CA 1
ATOM 723 C C . SER A 1 94 ? 3.973 5.008 4.023 1 98.19 94 SER A C 1
ATOM 725 O O . SER A 1 94 ? 3.912 4.273 3.037 1 98.19 94 SER A O 1
ATOM 727 N N . SER A 1 95 ? 4.488 6.195 4.008 1 96.56 95 SER A N 1
ATOM 728 C CA . SER A 1 95 ? 5.117 6.672 2.779 1 96.56 95 SER A CA 1
ATOM 729 C C . SER A 1 95 ? 6.426 5.938 2.504 1 96.56 95 SER A C 1
ATOM 731 O O . SER A 1 95 ? 6.68 5.512 1.375 1 96.56 95 SER A O 1
ATOM 733 N N . ARG A 1 96 ? 7.219 5.715 3.559 1 94.44 96 ARG A N 1
ATOM 734 C CA . ARG A 1 96 ? 8.586 5.25 3.344 1 94.44 96 ARG A CA 1
ATOM 735 C C . ARG A 1 96 ? 8.781 3.85 3.91 1 94.44 96 ARG A C 1
ATOM 737 O O . ARG A 1 96 ? 9.742 3.162 3.559 1 94.44 96 ARG A O 1
ATOM 744 N N . GLY A 1 97 ? 7.867 3.43 4.719 1 93.56 97 GLY A N 1
ATOM 745 C CA . GLY A 1 97 ? 7.996 2.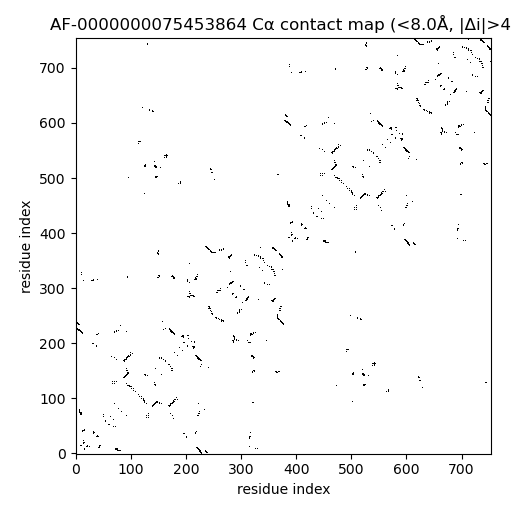102 5.297 1 93.56 97 GLY A CA 1
ATOM 746 C C . GLY A 1 97 ? 9.172 1.974 6.246 1 93.56 97 GLY A C 1
ATOM 747 O O . GLY A 1 97 ? 9.453 2.893 7.016 1 93.56 97 GLY A O 1
ATOM 748 N N . ALA A 1 98 ? 9.836 0.855 6.254 1 94.81 98 ALA A N 1
ATOM 749 C CA . ALA A 1 98 ? 10.867 0.493 7.223 1 94.81 98 ALA A CA 1
ATOM 750 C C . ALA A 1 98 ? 12.234 0.985 6.773 1 94.81 98 ALA A C 1
ATOM 752 O O . ALA A 1 98 ? 13.203 0.214 6.738 1 94.81 98 ALA A O 1
ATOM 753 N N . THR A 1 99 ? 12.398 2.273 6.664 1 94.19 99 THR A N 1
ATOM 754 C CA . THR A 1 99 ? 13.609 2.855 6.094 1 94.19 99 THR A CA 1
ATOM 755 C C . THR A 1 99 ? 14.805 2.617 7.012 1 94.19 99 THR A C 1
ATOM 757 O O . THR A 1 99 ? 15.914 2.363 6.539 1 94.19 99 THR A O 1
ATOM 760 N N . SER A 1 100 ? 14.602 2.721 8.328 1 95.81 100 SER A N 1
ATOM 761 C CA . SER A 1 100 ? 15.703 2.504 9.266 1 95.81 100 SER A CA 1
ATOM 762 C C . SER A 1 100 ? 16.281 1.104 9.125 1 95.81 100 SER A C 1
ATOM 764 O O . SER A 1 100 ? 17.5 0.937 9.078 1 95.81 100 SER A O 1
ATOM 766 N N . LEU A 1 101 ? 15.445 0.13 9.023 1 96.25 101 LEU A N 1
ATOM 767 C CA . LEU A 1 101 ? 15.898 -1.249 8.883 1 96.25 101 LEU A CA 1
ATOM 768 C C . LEU A 1 101 ? 16.531 -1.475 7.512 1 96.25 101 LEU A C 1
ATOM 770 O O . LEU A 1 101 ? 17.484 -2.246 7.383 1 96.25 101 LEU A O 1
ATOM 774 N N . PHE A 1 102 ? 15.961 -0.83 6.469 1 95.44 102 PHE A N 1
ATOM 775 C CA . PHE A 1 102 ? 16.578 -0.924 5.152 1 95.44 102 PHE A CA 1
ATOM 776 C C . PHE A 1 102 ? 18.016 -0.43 5.195 1 95.44 102 PHE A C 1
ATOM 778 O O . PHE A 1 102 ? 18.922 -1.086 4.668 1 95.44 102 PHE A O 1
ATOM 785 N N . GLU A 1 103 ? 18.219 0.78 5.777 1 96.75 103 GLU A N 1
ATOM 786 C CA . GLU A 1 103 ? 19.562 1.34 5.891 1 96.75 103 GLU A CA 1
ATOM 787 C C . GLU A 1 103 ? 20.5 0.374 6.605 1 96.75 103 GLU A C 1
ATOM 789 O O . GLU A 1 103 ? 21.609 0.128 6.141 1 96.75 103 GLU A O 1
ATOM 794 N N . GLN A 1 104 ? 20.016 -0.177 7.672 1 97.06 104 GLN A N 1
ATOM 795 C CA . GLN A 1 104 ? 20.812 -1.082 8.492 1 97.06 104 GLN A CA 1
ATOM 796 C C . GLN A 1 104 ? 21.188 -2.34 7.711 1 97.06 104 GLN A C 1
ATOM 798 O O . GLN A 1 104 ? 22.359 -2.703 7.637 1 97.06 104 GLN A O 1
ATOM 803 N N . HIS A 1 105 ? 20.219 -3.004 7.121 1 97.44 105 HIS A N 1
ATOM 804 C CA . HIS A 1 105 ? 20.438 -4.277 6.445 1 97.44 105 HIS A CA 1
ATOM 805 C C . HIS A 1 105 ? 21.234 -4.098 5.164 1 97.44 105 HIS A C 1
ATOM 807 O O . HIS A 1 105 ? 22.047 -4.957 4.801 1 97.44 105 HIS A O 1
ATOM 813 N N . TYR A 1 106 ? 21 -3.006 4.449 1 97.5 106 TYR A N 1
ATOM 814 C CA . TYR A 1 106 ? 21.719 -2.787 3.205 1 97.5 106 TYR A CA 1
ATOM 815 C C . TYR A 1 106 ? 23.188 -2.453 3.484 1 97.5 106 TYR A C 1
ATOM 817 O O . TYR A 1 106 ? 24.078 -2.893 2.758 1 97.5 106 TYR A O 1
ATOM 825 N N . GLN A 1 107 ? 23.438 -1.606 4.492 1 97.06 107 GLN A N 1
ATOM 826 C CA . GLN A 1 107 ? 24.812 -1.338 4.883 1 97.06 107 GLN A CA 1
ATOM 827 C C . GLN A 1 107 ? 25.547 -2.629 5.234 1 97.06 107 GLN A C 1
ATOM 829 O O . GLN A 1 107 ? 26.703 -2.816 4.852 1 97.06 107 GLN A O 1
ATOM 834 N N . TYR A 1 108 ? 24.891 -3.48 6.012 1 97.62 108 TYR A N 1
ATOM 835 C CA . TYR A 1 108 ? 25.453 -4.777 6.352 1 97.62 108 TYR A CA 1
ATOM 836 C C . TYR A 1 108 ? 25.766 -5.586 5.098 1 97.62 108 TYR A C 1
ATOM 838 O O . TYR A 1 108 ? 26.844 -6.184 4.984 1 97.62 108 TYR A O 1
ATOM 846 N N . PHE A 1 109 ? 24.906 -5.598 4.133 1 98 109 PHE A N 1
ATOM 847 C CA . PHE A 1 109 ? 25.047 -6.316 2.873 1 98 109 PHE A CA 1
ATOM 848 C C . PHE A 1 109 ? 26.25 -5.793 2.09 1 98 109 PHE A C 1
ATOM 850 O O . PHE A 1 109 ? 27.016 -6.574 1.524 1 98 109 PHE A O 1
ATOM 857 N N . LEU A 1 110 ? 26.359 -4.465 2.033 1 96.5 110 LEU A N 1
ATOM 858 C CA . LEU A 1 110 ? 27.469 -3.865 1.299 1 96.5 110 LEU A CA 1
ATOM 859 C C . LEU A 1 110 ? 28.812 -4.285 1.9 1 96.5 110 LEU A C 1
ATOM 861 O O . LEU A 1 110 ? 29.781 -4.457 1.178 1 96.5 110 LEU A O 1
ATOM 865 N N . THR A 1 111 ? 28.828 -4.473 3.213 1 96.19 111 THR A N 1
ATOM 866 C CA . THR A 1 111 ? 30.062 -4.797 3.92 1 96.19 111 THR A CA 1
ATOM 867 C C . THR A 1 111 ? 30.359 -6.293 3.84 1 96.19 111 THR A C 1
ATOM 869 O O . THR A 1 111 ? 31.516 -6.699 3.701 1 96.19 111 THR A O 1
ATOM 872 N N . HIS A 1 112 ? 29.312 -7.191 3.865 1 96.75 112 HIS A N 1
ATOM 873 C CA . HIS A 1 112 ? 29.531 -8.617 4.082 1 96.75 112 HIS A CA 1
ATOM 874 C C . HIS A 1 112 ? 29.094 -9.438 2.875 1 96.75 112 HIS A C 1
ATOM 876 O O . HIS A 1 112 ? 29.391 -10.633 2.787 1 96.75 112 HIS A O 1
ATOM 882 N N . GLN A 1 113 ? 28.328 -8.836 2.012 1 94.31 113 GLN A N 1
ATOM 883 C CA . GLN A 1 113 ? 27.797 -9.492 0.822 1 94.31 113 GLN A CA 1
ATOM 884 C C . GLN A 1 113 ? 26.859 -10.641 1.197 1 94.31 113 GLN A C 1
ATOM 886 O O . GLN A 1 113 ? 26.828 -11.664 0.518 1 94.31 113 GLN A O 1
ATOM 891 N N . LYS A 1 114 ? 26.297 -10.516 2.332 1 95.31 114 LYS A N 1
ATOM 892 C CA . LYS A 1 114 ? 25.25 -11.398 2.844 1 95.31 114 LYS A CA 1
ATOM 893 C C . LYS A 1 114 ? 24.219 -10.625 3.662 1 95.31 114 LYS A C 1
ATOM 895 O O . LYS A 1 114 ? 24.453 -9.469 4.027 1 95.31 114 LYS A O 1
ATOM 900 N N . CYS A 1 115 ? 23.062 -11.234 3.834 1 96.5 115 CYS A N 1
ATOM 901 C CA . CYS A 1 115 ? 22 -10.57 4.586 1 96.5 115 CYS A CA 1
ATOM 902 C C . CYS A 1 115 ? 21.656 -11.352 5.852 1 96.5 115 CYS A C 1
ATOM 904 O O . CYS A 1 115 ? 21.875 -12.562 5.914 1 96.5 115 CYS A O 1
ATOM 906 N N . ALA A 1 116 ? 21.188 -10.57 6.855 1 94.38 116 ALA A N 1
ATOM 907 C CA . ALA A 1 116 ? 20.531 -11.234 7.984 1 94.38 116 ALA A CA 1
ATOM 908 C C . ALA A 1 116 ? 19.234 -11.906 7.551 1 94.38 116 ALA A C 1
ATOM 910 O O . ALA A 1 116 ? 18.578 -11.445 6.617 1 94.38 116 ALA A O 1
ATOM 911 N N . THR A 1 117 ? 18.875 -12.961 8.25 1 91.81 117 THR A N 1
ATOM 912 C CA . THR A 1 117 ? 17.688 -13.75 7.934 1 91.81 117 THR A CA 1
ATOM 913 C C . THR A 1 117 ? 16.438 -12.883 7.961 1 91.81 117 THR A C 1
ATOM 915 O O . THR A 1 117 ? 15.516 -13.078 7.16 1 91.81 117 THR A O 1
ATOM 918 N N . LEU A 1 118 ? 16.406 -11.867 8.781 1 89.88 118 LEU A N 1
ATOM 919 C CA . LEU A 1 118 ? 15.195 -11.086 9 1 89.88 118 LEU A CA 1
ATOM 920 C C . LEU A 1 118 ? 15.172 -9.859 8.102 1 89.88 118 LEU A C 1
ATOM 922 O O . LEU A 1 118 ? 14.211 -9.086 8.117 1 89.88 118 LEU A O 1
ATOM 926 N N . ALA A 1 119 ? 16.156 -9.688 7.266 1 92.88 119 ALA A N 1
ATOM 927 C CA . ALA A 1 119 ? 16.234 -8.508 6.406 1 92.88 119 ALA A CA 1
ATOM 928 C C . ALA A 1 119 ? 15.008 -8.414 5.504 1 92.88 119 ALA A C 1
ATOM 930 O O . ALA A 1 119 ? 14.367 -7.359 5.422 1 92.88 119 ALA A O 1
ATOM 931 N N . SER A 1 120 ? 14.633 -9.484 4.957 1 91.94 120 SER A N 1
ATOM 932 C CA . SER A 1 120 ? 13.539 -9.461 3.994 1 91.94 120 SER A CA 1
ATOM 933 C C . SER A 1 120 ? 12.195 -9.266 4.688 1 91.94 120 SER A C 1
ATOM 935 O O . SER A 1 120 ? 11.484 -8.297 4.414 1 91.94 120 SER A O 1
ATOM 937 N N . PRO A 1 121 ? 11.797 -10.062 5.645 1 88.5 121 PRO A N 1
ATOM 938 C CA . PRO A 1 121 ? 10.461 -9.938 6.227 1 88.5 121 PRO A CA 1
ATOM 939 C C . PRO A 1 121 ? 10.289 -8.664 7.047 1 88.5 121 PRO A C 1
ATOM 941 O O . PRO A 1 121 ? 9.164 -8.219 7.27 1 88.5 121 PRO A O 1
ATOM 944 N N . SER A 1 122 ? 11.367 -8.039 7.457 1 91.19 122 SER A N 1
ATOM 945 C CA . SER A 1 122 ? 11.227 -6.895 8.352 1 91.19 122 SER A CA 1
ATOM 946 C C . SER A 1 122 ? 11.266 -5.578 7.582 1 91.19 122 SER A C 1
ATOM 948 O O . SER A 1 122 ? 11.023 -4.512 8.156 1 91.19 122 SER A O 1
ATOM 950 N N . THR A 1 123 ? 11.516 -5.613 6.277 1 92.19 123 THR A N 1
ATOM 951 C CA . THR A 1 123 ? 11.711 -4.359 5.555 1 92.19 123 THR A CA 1
ATOM 952 C C . THR A 1 123 ? 10.594 -4.145 4.535 1 92.19 123 THR A C 1
ATOM 954 O O . THR A 1 123 ? 10.641 -3.201 3.744 1 92.19 123 THR A O 1
ATOM 957 N N . THR A 1 124 ? 9.609 -5.016 4.531 1 90.69 124 THR A N 1
ATOM 958 C CA . THR A 1 124 ? 8.477 -4.816 3.637 1 90.69 124 THR A CA 1
ATOM 959 C C . THR A 1 124 ? 7.465 -3.852 4.25 1 90.69 124 THR A C 1
ATOM 961 O O . THR A 1 124 ? 7.23 -3.877 5.457 1 90.69 124 THR A O 1
ATOM 964 N N . LEU A 1 125 ? 6.844 -3.027 3.398 1 92.56 125 LEU A N 1
ATOM 965 C CA . LEU A 1 125 ? 5.797 -2.121 3.854 1 92.56 125 LEU A CA 1
ATOM 966 C C . LEU A 1 125 ? 4.633 -2.898 4.457 1 92.56 125 LEU A C 1
ATOM 968 O O . LEU A 1 125 ? 3.994 -2.43 5.406 1 92.56 125 LEU A O 1
ATOM 972 N N . GLY A 1 126 ? 4.355 -4.062 3.994 1 91.62 126 GLY A N 1
ATOM 973 C CA . GLY A 1 126 ? 3.225 -4.895 4.379 1 91.62 126 GLY A CA 1
ATOM 974 C C . GLY A 1 126 ? 3.24 -5.277 5.848 1 91.62 126 GLY A C 1
ATOM 975 O O . GLY A 1 126 ? 2.213 -5.672 6.402 1 91.62 126 GLY A O 1
ATOM 976 N N . ASN A 1 127 ? 4.309 -5.078 6.516 1 90 127 ASN A N 1
ATOM 977 C CA . ASN A 1 127 ? 4.48 -5.477 7.91 1 90 127 ASN A CA 1
ATOM 978 C C . ASN A 1 127 ? 3.607 -4.645 8.844 1 90 127 ASN A C 1
ATOM 980 O O . ASN A 1 127 ? 3.217 -5.105 9.914 1 90 127 ASN A O 1
ATOM 984 N N . ILE A 1 128 ? 3.295 -3.484 8.438 1 96.44 128 ILE A N 1
ATOM 985 C CA . ILE A 1 128 ? 2.6 -2.592 9.359 1 96.44 128 ILE A CA 1
ATOM 986 C C . ILE A 1 128 ? 1.213 -3.15 9.672 1 96.44 128 ILE A C 1
ATOM 988 O O . ILE A 1 128 ? 0.903 -3.455 10.828 1 96.44 128 ILE A O 1
ATOM 992 N N . ALA A 1 129 ? 0.391 -3.373 8.672 1 96.44 129 ALA A N 1
ATOM 993 C CA . ALA A 1 129 ? -0.964 -3.871 8.898 1 96.44 129 ALA A CA 1
ATOM 994 C C . ALA A 1 129 ? -0.945 -5.32 9.383 1 96.44 129 ALA A C 1
ATOM 996 O O . ALA A 1 129 ? -1.788 -5.723 10.188 1 96.44 129 ALA A O 1
ATOM 997 N N . SER A 1 130 ? 0.02 -6.098 8.867 1 93.44 130 SER A N 1
ATOM 998 C CA . SER A 1 130 ? 0.113 -7.496 9.266 1 93.44 130 SER A CA 1
ATOM 999 C C . SER A 1 130 ? 0.396 -7.633 10.758 1 93.44 130 SER A C 1
ATOM 1001 O O . SER A 1 130 ? -0.236 -8.438 11.445 1 93.44 130 SER A O 1
ATOM 1003 N N . TRP A 1 131 ? 1.312 -6.848 11.281 1 94.88 131 TRP A N 1
ATOM 1004 C CA . TRP A 1 131 ? 1.673 -6.93 12.695 1 94.88 131 TRP A CA 1
ATOM 1005 C C . TRP A 1 131 ? 0.573 -6.344 13.57 1 94.88 131 TRP A C 1
ATOM 1007 O O . TRP A 1 131 ? 0.345 -6.816 14.688 1 94.88 131 TRP A O 1
ATOM 1017 N N . VAL A 1 132 ? -0.039 -5.27 13.086 1 96.94 132 VAL A N 1
ATOM 1018 C CA . VAL A 1 132 ? -1.187 -4.742 13.812 1 96.94 132 VAL A CA 1
ATOM 1019 C C . VAL A 1 132 ? -2.281 -5.805 13.898 1 96.94 132 VAL A C 1
ATOM 1021 O O . VAL A 1 132 ? -2.891 -6 14.945 1 96.94 132 VAL A O 1
ATOM 1024 N N . GLY A 1 133 ? -2.564 -6.477 12.742 1 95.69 133 GLY A N 1
ATOM 1025 C CA . GLY A 1 133 ? -3.529 -7.562 12.734 1 95.69 133 GLY A CA 1
ATOM 1026 C C . GLY A 1 133 ? -3.166 -8.688 13.688 1 95.69 133 GLY A C 1
ATOM 1027 O O . GLY A 1 133 ? -4.031 -9.227 14.383 1 95.69 133 GLY A O 1
ATOM 1028 N N . GLN A 1 134 ? -1.917 -9.055 13.688 1 93.69 134 GLN A N 1
ATOM 1029 C CA . GLN A 1 134 ? -1.437 -10.086 14.609 1 93.69 134 GLN A CA 1
ATOM 1030 C C . GLN A 1 134 ? -1.633 -9.664 16.062 1 93.69 134 GLN A C 1
ATOM 1032 O O . GLN A 1 134 ? -2.092 -10.461 16.891 1 93.69 134 GLN A O 1
ATOM 1037 N N . ASP A 1 135 ? -1.249 -8.445 16.344 1 96 135 ASP A N 1
ATOM 1038 C CA . ASP A 1 135 ? -1.308 -7.93 17.703 1 96 135 ASP A CA 1
ATOM 1039 C C . ASP A 1 135 ? -2.744 -7.898 18.219 1 96 135 ASP A C 1
ATOM 1041 O O . ASP A 1 135 ? -3.002 -8.227 19.375 1 96 135 ASP A O 1
ATOM 1045 N N . LEU A 1 136 ? -3.654 -7.504 17.344 1 96.88 136 LEU A N 1
ATOM 1046 C CA . LEU A 1 136 ? -5.055 -7.34 17.719 1 96.88 136 LEU A CA 1
ATOM 1047 C C . LEU A 1 136 ? -5.852 -8.602 17.406 1 96.88 136 LEU A C 1
ATOM 1049 O O . LEU A 1 136 ? -7.055 -8.664 17.688 1 96.88 136 LEU A O 1
ATOM 1053 N N . LYS A 1 137 ? -5.215 -9.586 16.75 1 93.69 137 LYS A N 1
ATOM 1054 C CA . LYS A 1 137 ? -5.785 -10.891 16.438 1 93.69 137 LYS A CA 1
ATOM 1055 C C . LYS A 1 137 ? -6.945 -10.758 15.445 1 93.69 137 LYS A C 1
ATOM 1057 O O . LYS A 1 137 ? -7.957 -11.453 15.57 1 93.69 137 LYS A O 1
ATOM 1062 N N . SER A 1 138 ? -6.777 -9.766 14.617 1 93.25 138 SER A N 1
ATOM 1063 C CA . SER A 1 138 ? -7.746 -9.68 13.531 1 93.25 138 SER A CA 1
ATOM 1064 C C . SER A 1 138 ? -7.48 -10.734 12.461 1 93.25 138 SER A C 1
ATOM 1066 O O . SER A 1 138 ? -6.328 -11.008 12.133 1 93.25 138 SER A O 1
ATOM 1068 N N . ASP A 1 139 ? -8.469 -11.367 11.875 1 87.75 139 ASP A N 1
ATOM 1069 C CA . ASP A 1 139 ? -8.258 -12.398 10.875 1 87.75 139 ASP A CA 1
ATOM 1070 C C . ASP A 1 139 ? -8.93 -12.031 9.547 1 87.75 139 ASP A C 1
ATOM 1072 O O . ASP A 1 139 ? -9.391 -12.906 8.812 1 87.75 139 ASP A O 1
ATOM 1076 N N . ARG A 1 140 ? -9.086 -10.742 9.352 1 92.31 140 ARG A N 1
ATOM 1077 C CA . ARG A 1 140 ? -9.789 -10.266 8.172 1 92.31 140 ARG A CA 1
ATOM 1078 C C . ARG A 1 140 ? -8.828 -9.617 7.184 1 92.31 140 ARG A C 1
ATOM 1080 O O . ARG A 1 140 ? -7.676 -10.039 7.062 1 92.31 140 ARG A O 1
ATOM 1087 N N . PHE A 1 141 ? -9.336 -8.773 6.375 1 94.69 141 PHE A N 1
ATOM 1088 C CA . PHE A 1 141 ? -8.578 -8.102 5.324 1 94.69 141 PHE A CA 1
ATOM 1089 C C . PHE A 1 141 ? -7.547 -7.152 5.918 1 94.69 141 PHE A C 1
ATOM 1091 O O . PHE A 1 141 ? -7.855 -6.391 6.836 1 94.69 141 PHE A O 1
ATOM 1098 N N . GLU A 1 142 ? -6.312 -7.289 5.527 1 95.75 142 GLU A N 1
ATOM 1099 C CA . GLU A 1 142 ? -5.242 -6.387 5.941 1 95.75 142 GLU A CA 1
ATOM 1100 C C . GLU A 1 142 ? -4.465 -5.863 4.738 1 95.75 142 GLU A C 1
ATOM 1102 O O . GLU A 1 142 ? -4.148 -6.621 3.818 1 95.75 142 GLU A O 1
ATOM 1107 N N . MET A 1 143 ? -4.156 -4.594 4.75 1 97.12 143 MET A N 1
ATOM 1108 C CA . MET A 1 143 ? -3.438 -3.973 3.643 1 97.12 143 MET A CA 1
ATOM 1109 C C . MET A 1 143 ? -2.568 -2.822 4.137 1 97.12 143 MET A C 1
ATOM 1111 O O . MET A 1 143 ? -3.02 -1.995 4.934 1 97.12 143 MET A O 1
ATOM 1115 N N . SER A 1 144 ? -1.322 -2.834 3.783 1 98 144 SER A N 1
ATOM 1116 C CA . SER A 1 144 ? -0.445 -1.679 3.938 1 98 144 SER A CA 1
ATOM 1117 C C . SER A 1 144 ? -0.191 -0.994 2.598 1 98 144 SER A C 1
ATOM 1119 O O . SER A 1 144 ? -0.011 -1.662 1.578 1 98 144 SER A O 1
ATOM 1121 N N . HIS A 1 145 ? -0.267 0.305 2.586 1 98.25 145 HIS A N 1
ATOM 1122 C CA . HIS A 1 145 ? -0.136 1.006 1.313 1 98.25 145 HIS A CA 1
ATOM 1123 C C . HIS A 1 145 ? 0.743 2.244 1.454 1 98.25 145 HIS A C 1
ATOM 1125 O O . HIS A 1 145 ? 1.138 2.607 2.564 1 98.25 145 HIS A O 1
ATOM 1131 N N . SER A 1 146 ? 1.16 2.771 0.32 1 97.62 146 SER A N 1
ATOM 1132 C CA . SER A 1 146 ? 1.931 4.008 0.248 1 97.62 146 SER A CA 1
ATOM 1133 C C . SER A 1 146 ? 1.46 4.887 -0.907 1 97.62 146 SER A C 1
ATOM 1135 O O . SER A 1 146 ? 1.403 4.434 -2.053 1 97.62 146 SER A O 1
ATOM 1137 N N . ILE A 1 147 ? 1.065 6.109 -0.561 1 95 147 ILE A N 1
ATOM 1138 C CA . ILE A 1 147 ? 0.718 7.141 -1.532 1 95 147 ILE A CA 1
ATOM 1139 C C . ILE A 1 147 ? 1.312 8.477 -1.099 1 95 147 ILE A C 1
ATOM 1141 O O . ILE A 1 147 ? 0.619 9.5 -1.092 1 95 147 ILE A O 1
ATOM 1145 N N . THR A 1 148 ? 2.477 8.453 -0.608 1 94 148 THR A N 1
ATOM 1146 C CA . THR A 1 148 ? 3.234 9.625 -0.165 1 94 148 THR A CA 1
ATOM 1147 C C . THR A 1 148 ? 2.549 10.289 1.022 1 94 148 THR A C 1
ATOM 1149 O O . THR A 1 148 ? 2.285 9.648 2.039 1 94 148 THR A O 1
ATOM 1152 N N . CYS A 1 149 ? 2.307 11.625 0.934 1 96.69 149 CYS A N 1
ATOM 1153 C CA . CYS A 1 149 ? 1.898 12.359 2.127 1 96.69 149 CYS A CA 1
ATOM 1154 C C . CYS A 1 149 ? 0.393 12.258 2.34 1 96.69 149 CYS A C 1
ATOM 1156 O O . CYS A 1 149 ? -0.107 12.57 3.422 1 96.69 149 CYS A O 1
ATOM 1158 N N . SER A 1 150 ? -0.391 11.75 1.39 1 97.19 150 SER A N 1
ATOM 1159 C CA . SER A 1 150 ? -1.835 11.609 1.543 1 97.19 150 SER A CA 1
ATOM 1160 C C . SER A 1 150 ? -2.211 10.18 1.922 1 97.19 150 SER A C 1
ATOM 1162 O O . SER A 1 150 ? -3.383 9.805 1.862 1 97.19 150 SER A O 1
ATOM 1164 N N . THR A 1 151 ? -1.271 9.398 2.301 1 98.25 151 THR A N 1
ATOM 1165 C CA . THR A 1 151 ? -1.384 7.965 2.564 1 98.25 151 THR A CA 1
ATOM 1166 C C . THR A 1 151 ? -2.494 7.688 3.574 1 98.25 151 THR A C 1
ATOM 1168 O O . THR A 1 151 ? -3.406 6.906 3.305 1 98.25 151 THR A O 1
ATOM 1171 N N . ALA A 1 152 ? -2.494 8.359 4.676 1 98.69 152 ALA A N 1
ATOM 1172 C CA . ALA A 1 152 ? -3.418 8.023 5.758 1 98.69 152 ALA A CA 1
ATOM 1173 C C . ALA A 1 152 ? -4.859 8.32 5.359 1 98.69 152 ALA A C 1
ATOM 1175 O O . ALA A 1 152 ? -5.773 7.566 5.695 1 98.69 152 ALA A O 1
ATOM 1176 N N . LEU A 1 153 ? -5.109 9.406 4.676 1 98.75 153 LEU A N 1
ATOM 1177 C CA . LEU A 1 153 ? -6.484 9.734 4.309 1 98.75 153 LEU A CA 1
ATOM 1178 C C . LEU A 1 153 ? -6.961 8.859 3.158 1 98.75 153 LEU A C 1
ATOM 1180 O O . LEU A 1 153 ? -8.164 8.602 3.021 1 98.75 153 LEU A O 1
ATOM 1184 N N . HIS A 1 154 ? -6.047 8.375 2.348 1 98.5 154 HIS A N 1
ATOM 1185 C CA . HIS A 1 154 ? -6.434 7.363 1.369 1 98.5 154 HIS A CA 1
ATOM 1186 C C . HIS A 1 154 ? -6.898 6.082 2.055 1 98.5 154 HIS A C 1
ATOM 1188 O O . HIS A 1 154 ? -7.789 5.395 1.555 1 98.5 154 HIS A O 1
ATOM 1194 N N . ALA A 1 155 ? -6.234 5.773 3.166 1 98.75 155 ALA A N 1
ATOM 1195 C CA . ALA A 1 155 ? -6.695 4.629 3.945 1 98.75 155 ALA A CA 1
ATOM 1196 C C . ALA A 1 155 ? -8.125 4.832 4.434 1 98.75 155 ALA A C 1
ATOM 1198 O O . ALA A 1 155 ? -8.914 3.889 4.477 1 98.75 155 ALA A O 1
ATOM 1199 N N . LEU A 1 156 ? -8.461 6.027 4.867 1 98.81 156 LEU A N 1
ATOM 1200 C CA . LEU A 1 156 ? -9.82 6.363 5.285 1 98.81 156 LEU A CA 1
ATOM 1201 C C . LEU A 1 156 ? -10.805 6.141 4.145 1 98.81 156 LEU A C 1
ATOM 1203 O O . LEU A 1 156 ? -11.828 5.477 4.328 1 98.81 156 LEU A O 1
ATOM 1207 N N . VAL A 1 157 ? -10.492 6.695 2.971 1 98.69 157 VAL A N 1
ATOM 1208 C CA . VAL A 1 157 ? -11.367 6.57 1.81 1 98.69 157 VAL A CA 1
ATOM 1209 C C . VAL A 1 157 ? -11.562 5.094 1.469 1 98.69 157 VAL A C 1
ATOM 1211 O O . VAL A 1 157 ? -12.68 4.66 1.169 1 98.69 157 VAL A O 1
ATOM 1214 N N . ASN A 1 158 ? -10.484 4.367 1.515 1 98.69 158 ASN A N 1
ATOM 1215 C CA . ASN A 1 158 ? -10.578 2.938 1.241 1 98.69 158 ASN A CA 1
ATOM 1216 C C . ASN A 1 158 ? -11.461 2.227 2.258 1 98.69 158 ASN A C 1
ATOM 1218 O O . ASN A 1 158 ? -12.266 1.365 1.893 1 98.69 158 ASN A O 1
ATOM 1222 N N . GLY A 1 159 ? -11.242 2.549 3.555 1 98.62 159 GLY A N 1
ATOM 1223 C CA . GLY A 1 159 ? -12.102 1.982 4.586 1 98.62 159 GLY A CA 1
ATOM 1224 C C . GLY A 1 159 ? -13.578 2.266 4.359 1 98.62 159 GLY A C 1
ATOM 1225 O O . GLY A 1 159 ? -14.422 1.397 4.582 1 98.62 159 GLY A O 1
ATOM 1226 N N . ILE A 1 160 ? -13.898 3.426 3.902 1 98.5 160 ILE A N 1
ATOM 1227 C CA . ILE A 1 160 ? -15.281 3.803 3.605 1 98.5 160 ILE A CA 1
ATOM 1228 C C . ILE A 1 160 ? -15.82 2.928 2.479 1 98.5 160 ILE A C 1
ATOM 1230 O O . ILE A 1 160 ? -16.953 2.445 2.553 1 98.5 160 ILE A O 1
ATOM 1234 N N . ALA A 1 161 ? -15.023 2.711 1.408 1 98.44 161 ALA A N 1
ATOM 1235 C CA . ALA A 1 161 ? -15.438 1.834 0.314 1 98.44 161 ALA A CA 1
ATOM 1236 C C . ALA A 1 161 ? -15.766 0.434 0.827 1 98.44 161 ALA A C 1
ATOM 1238 O O . ALA A 1 161 ? -16.75 -0.17 0.414 1 98.44 161 ALA A O 1
ATOM 1239 N N . TRP A 1 162 ? -14.93 -0.059 1.715 1 98.5 162 TRP A N 1
ATOM 1240 C CA . TRP A 1 162 ? -15.133 -1.399 2.254 1 98.5 162 TRP A CA 1
ATOM 1241 C C . TRP A 1 162 ? -16.422 -1.467 3.078 1 98.5 162 TRP A C 1
ATOM 1243 O O . TRP A 1 162 ? -17.172 -2.438 2.984 1 98.5 162 TRP A O 1
ATOM 1253 N N . LEU A 1 163 ? -16.641 -0.47 3.879 1 97.81 163 LEU A N 1
ATOM 1254 C CA . LEU A 1 163 ? -17.859 -0.439 4.68 1 97.81 163 LEU A CA 1
ATOM 1255 C C . LEU A 1 163 ? -19.094 -0.327 3.789 1 97.81 163 LEU A C 1
ATOM 1257 O O . LEU A 1 163 ? -20.078 -1.029 4.004 1 97.81 163 LEU A O 1
ATOM 1261 N N . LYS A 1 164 ? -19.047 0.51 2.812 1 97.44 164 LYS A N 1
ATOM 1262 C CA . LYS A 1 164 ? -20.172 0.697 1.896 1 97.44 164 LYS A CA 1
ATOM 1263 C C . LYS A 1 164 ? -20.438 -0.57 1.088 1 97.44 164 LYS A C 1
ATOM 1265 O O . LYS A 1 164 ? -21.578 -0.863 0.741 1 97.44 164 LYS A O 1
ATOM 1270 N N . SER A 1 165 ? -19.391 -1.341 0.762 1 97.25 165 SER A N 1
ATOM 1271 C CA . SER A 1 165 ? -19.516 -2.572 -0.012 1 97.25 165 SER A CA 1
ATOM 1272 C C . SER A 1 165 ? -20.234 -3.654 0.78 1 97.25 165 SER A C 1
ATOM 1274 O O . SER A 1 165 ? -20.75 -4.613 0.202 1 97.25 165 SER A O 1
ATOM 1276 N N . GLY A 1 166 ? -20.203 -3.543 2.129 1 96.25 166 GLY A N 1
ATOM 1277 C CA . GLY A 1 166 ? -20.75 -4.574 2.994 1 96.25 166 GLY A CA 1
ATOM 1278 C C . GLY A 1 166 ? -19.781 -5.723 3.238 1 96.25 166 GLY A C 1
ATOM 1279 O O . GLY A 1 166 ? -20.094 -6.641 4.004 1 96.25 166 GLY A O 1
ATOM 1280 N N . MET A 1 167 ? -18.594 -5.66 2.715 1 96.44 167 MET A N 1
ATOM 1281 C CA . MET A 1 167 ? -17.625 -6.738 2.885 1 96.44 167 MET A CA 1
ATOM 1282 C C . MET A 1 167 ? -17.016 -6.699 4.277 1 96.44 167 MET A C 1
ATOM 1284 O O . MET A 1 167 ? -16.469 -7.699 4.75 1 96.44 167 MET A O 1
ATOM 1288 N N . GLU A 1 168 ? -17.031 -5.531 4.895 1 96 168 GLU A N 1
ATOM 1289 C CA . GLU A 1 168 ? -16.656 -5.367 6.297 1 96 168 GLU A CA 1
ATOM 1290 C C . GLU A 1 168 ? -17.641 -4.469 7.031 1 96 168 GLU A C 1
ATOM 1292 O O . GLU A 1 168 ? -18.219 -3.555 6.434 1 96 168 GLU A O 1
ATOM 1297 N N . ASN A 1 169 ? -17.781 -4.672 8.336 1 94.25 169 ASN A N 1
ATOM 1298 C CA . ASN A 1 169 ? -18.656 -3.838 9.148 1 94.25 169 ASN A CA 1
ATOM 1299 C C . ASN A 1 169 ? -17.875 -2.871 10.023 1 94.25 169 ASN A C 1
ATOM 1301 O O . ASN A 1 169 ? -18.406 -1.877 10.508 1 94.25 169 ASN A O 1
ATOM 1305 N N . ARG A 1 170 ? -16.688 -3.215 10.305 1 96.06 170 ARG A N 1
ATOM 1306 C CA . ARG A 1 170 ? -15.727 -2.414 11.062 1 96.06 170 ARG A CA 1
ATOM 1307 C C . ARG A 1 170 ? -14.383 -2.346 10.344 1 96.06 170 ARG A C 1
ATOM 1309 O O . ARG A 1 170 ? -13.969 -3.307 9.695 1 96.06 170 ARG A O 1
ATOM 1316 N N . PHE A 1 171 ? -13.797 -1.222 10.438 1 98.06 171 PHE A N 1
ATOM 1317 C CA . PHE A 1 171 ? -12.547 -1.049 9.703 1 98.06 171 PHE A CA 1
ATOM 1318 C C . PHE A 1 171 ? -11.57 -0.176 10.492 1 98.06 171 PHE A C 1
ATOM 1320 O O . PHE A 1 171 ? -11.961 0.862 11.031 1 98.06 171 PHE A O 1
ATOM 1327 N N . LEU A 1 172 ? -10.398 -0.652 10.656 1 98.62 172 LEU A N 1
ATOM 1328 C CA . LEU A 1 172 ? -9.297 0.087 11.266 1 98.62 172 LEU A CA 1
ATOM 1329 C C . LEU A 1 172 ? -8.422 0.744 10.203 1 98.62 172 LEU A C 1
ATOM 1331 O O . LEU A 1 172 ? -7.969 0.079 9.273 1 98.62 172 LEU A O 1
ATOM 1335 N N . PHE A 1 173 ? -8.203 2.072 10.266 1 98.81 173 PHE A N 1
ATOM 1336 C CA . PHE A 1 173 ? -7.371 2.748 9.281 1 98.81 173 PHE A CA 1
ATOM 1337 C C . PHE A 1 173 ? -6.398 3.707 9.961 1 98.81 173 PHE A C 1
ATOM 1339 O O . PHE A 1 173 ? -6.574 4.055 11.125 1 98.81 173 PHE A O 1
ATOM 1346 N N . GLY A 1 174 ? -5.312 4.098 9.234 1 98.88 174 GLY A N 1
ATOM 1347 C CA . GLY A 1 174 ? -4.402 5.09 9.789 1 98.88 174 GLY A CA 1
ATOM 1348 C C . GLY A 1 174 ? -3.121 5.234 8.984 1 98.88 174 GLY A C 1
ATOM 1349 O O . GLY A 1 174 ? -3.086 4.906 7.801 1 98.88 174 GLY A O 1
ATOM 1350 N N . GLY A 1 175 ? -2.168 5.895 9.57 1 98.81 175 GLY A N 1
ATOM 1351 C CA . GLY A 1 175 ? -0.825 6.082 9.039 1 98.81 175 GLY A CA 1
ATOM 1352 C C . GLY A 1 175 ? 0.248 6.039 10.109 1 98.81 175 GLY A C 1
ATOM 1353 O O . GLY A 1 175 ? -0.02 6.336 11.281 1 98.81 175 GLY A O 1
ATOM 1354 N N . SER A 1 176 ? 1.391 5.602 9.734 1 98.88 176 SER A N 1
ATOM 1355 C CA . SER A 1 176 ? 2.555 5.512 10.609 1 98.88 176 SER A CA 1
ATOM 1356 C C . SER A 1 176 ? 3.84 5.844 9.859 1 98.88 176 SER A C 1
ATOM 1358 O O . SER A 1 176 ? 4.012 5.438 8.711 1 98.88 176 SER A O 1
ATOM 1360 N N . GLU A 1 177 ? 4.645 6.613 10.484 1 98.75 177 GLU A N 1
ATOM 1361 C CA . GLU A 1 177 ? 5.891 6.996 9.828 1 98.75 177 GLU A CA 1
ATOM 1362 C C . GLU A 1 177 ? 7.012 7.184 10.844 1 98.75 177 GLU A C 1
ATOM 1364 O O . GLU A 1 177 ? 6.816 7.824 11.883 1 98.75 177 GLU A O 1
ATOM 1369 N N . ALA A 1 178 ? 8.141 6.609 10.594 1 98.44 178 ALA A N 1
ATOM 1370 C CA . ALA A 1 178 ? 9.383 6.828 11.328 1 98.44 178 ALA A CA 1
ATOM 1371 C C . ALA A 1 178 ? 10.5 7.297 10.398 1 98.44 178 ALA A C 1
ATOM 1373 O O . ALA A 1 178 ? 11.477 6.582 10.188 1 98.44 178 ALA A O 1
ATOM 1374 N N . PRO A 1 179 ? 10.383 8.508 9.891 1 98 179 PRO A N 1
ATOM 1375 C CA . PRO A 1 179 ? 11.242 8.945 8.789 1 98 179 PRO A CA 1
ATOM 1376 C C . PRO A 1 179 ? 12.531 9.617 9.273 1 98 179 PRO A C 1
ATOM 1378 O O . PRO A 1 179 ? 13.32 10.109 8.469 1 98 179 PRO A O 1
ATOM 1381 N N . LEU A 1 180 ? 12.734 9.68 10.625 1 98 180 LEU A N 1
ATOM 1382 C CA . LEU A 1 180 ? 13.867 10.422 11.156 1 98 180 LEU A CA 1
ATOM 1383 C C . LEU A 1 180 ? 15.148 9.594 11.07 1 98 180 LEU A C 1
ATOM 1385 O O . LEU A 1 180 ? 15.75 9.266 12.094 1 98 180 LEU A O 1
ATOM 1389 N N . THR A 1 181 ? 15.57 9.266 9.852 1 96.88 181 THR A N 1
ATOM 1390 C CA . THR A 1 181 ? 16.812 8.578 9.547 1 96.88 181 THR A CA 1
ATOM 1391 C C . THR A 1 181 ? 17.75 9.484 8.742 1 96.88 181 THR A C 1
ATOM 1393 O O . THR A 1 181 ? 17.297 10.398 8.055 1 96.88 181 THR A O 1
ATOM 1396 N N . PRO A 1 182 ? 19.094 9.266 8.82 1 96.31 182 PRO A N 1
ATOM 1397 C CA . PRO A 1 182 ? 20.016 10.086 8.047 1 96.31 182 PRO A CA 1
ATOM 1398 C C . PRO A 1 182 ? 19.688 10.102 6.555 1 96.31 182 PRO A C 1
ATOM 1400 O O . PRO A 1 182 ? 19.766 11.148 5.914 1 96.31 182 PRO A O 1
ATOM 1403 N N . PHE A 1 183 ? 19.328 8.977 6.008 1 97.38 183 PHE A N 1
ATOM 1404 C CA . PHE A 1 183 ? 19.047 8.852 4.582 1 97.38 183 PHE A CA 1
ATOM 1405 C C . PHE A 1 183 ? 17.812 9.656 4.203 1 97.38 183 PHE A C 1
ATOM 1407 O O . PHE A 1 183 ? 17.812 10.383 3.209 1 97.38 183 PHE A O 1
ATOM 1414 N N . THR A 1 184 ? 16.688 9.539 4.988 1 97.12 184 THR A N 1
ATOM 1415 C CA . THR A 1 184 ? 15.445 10.242 4.688 1 97.12 184 THR A CA 1
ATOM 1416 C C . THR A 1 184 ? 15.625 11.75 4.812 1 97.12 184 THR A C 1
ATOM 1418 O O . THR A 1 184 ? 15.117 12.516 3.992 1 97.12 184 THR A O 1
ATOM 1421 N N . ILE A 1 185 ? 16.297 12.195 5.828 1 97.12 185 ILE A N 1
ATOM 1422 C CA . ILE A 1 185 ? 16.562 13.617 6.035 1 97.12 185 ILE A CA 1
ATOM 1423 C C . ILE A 1 185 ? 17.391 14.164 4.875 1 97.12 185 ILE A C 1
ATOM 1425 O O . ILE A 1 185 ? 17.094 15.234 4.34 1 97.12 185 ILE A O 1
ATOM 1429 N N . ALA A 1 186 ? 18.422 13.383 4.457 1 97.44 186 ALA A N 1
ATOM 1430 C CA . ALA A 1 186 ? 19.25 13.789 3.326 1 97.44 186 ALA A CA 1
ATOM 1431 C C . ALA A 1 186 ? 18.422 13.914 2.053 1 97.44 186 ALA A C 1
ATOM 1433 O O . ALA A 1 186 ? 18.688 14.781 1.216 1 97.44 186 ALA A O 1
ATOM 1434 N N . GLN A 1 187 ? 17.5 13.023 1.86 1 96.75 187 GLN A N 1
ATOM 1435 C CA . GLN A 1 187 ? 16.625 13.086 0.694 1 96.75 187 GLN A CA 1
ATOM 1436 C C . GLN A 1 187 ? 15.805 14.375 0.685 1 96.75 187 GLN A C 1
ATOM 1438 O O . GLN A 1 187 ? 15.664 15.023 -0.357 1 96.75 187 GLN A O 1
ATOM 1443 N N . ALA A 1 188 ? 15.258 14.742 1.834 1 95.88 188 ALA A N 1
ATOM 1444 C CA . ALA A 1 188 ? 14.469 15.969 1.937 1 95.88 188 ALA A CA 1
ATOM 1445 C C . ALA A 1 188 ? 15.336 17.203 1.702 1 95.88 188 ALA A C 1
ATOM 1447 O O . ALA A 1 188 ? 14.883 18.172 1.099 1 95.88 188 ALA A O 1
ATOM 1448 N N . GLN A 1 189 ? 16.5 17.156 2.184 1 96.75 189 GLN A N 1
ATOM 1449 C CA . GLN A 1 189 ? 17.438 18.266 1.982 1 96.75 189 GLN A CA 1
ATOM 1450 C C . GLN A 1 189 ? 17.812 18.406 0.51 1 96.75 189 GLN A C 1
ATOM 1452 O O . GLN A 1 189 ? 17.938 19.516 0.003 1 96.75 189 GLN A O 1
ATOM 1457 N N . ALA A 1 190 ? 17.953 17.266 -0.151 1 96.62 190 ALA A N 1
ATOM 1458 C CA . ALA A 1 190 ? 18.312 17.266 -1.567 1 96.62 190 ALA A CA 1
ATOM 1459 C C . ALA A 1 190 ? 17.219 17.922 -2.406 1 96.62 190 ALA A C 1
ATOM 1461 O O . ALA A 1 190 ? 17.5 18.547 -3.436 1 96.62 190 ALA A O 1
ATOM 1462 N N . LEU A 1 191 ? 15.992 17.891 -1.92 1 94.56 191 LEU A N 1
ATOM 1463 C CA . LEU A 1 191 ? 14.852 18.5 -2.594 1 94.56 191 LEU A CA 1
ATOM 1464 C C . LEU A 1 191 ? 14.789 20 -2.301 1 94.56 191 LEU A C 1
ATOM 1466 O O . LEU A 1 191 ? 13.977 20.719 -2.895 1 94.56 191 LEU A O 1
ATOM 1470 N N . LYS A 1 192 ? 15.539 20.453 -1.354 1 95.5 192 LYS A N 1
ATOM 1471 C CA . LYS A 1 192 ? 15.609 21.844 -0.945 1 95.5 192 LYS A CA 1
ATOM 1472 C C . LYS A 1 192 ? 14.297 22.297 -0.316 1 95.5 192 LYS A C 1
ATOM 1474 O O . LYS A 1 192 ? 13.883 23.453 -0.496 1 95.5 192 LYS A O 1
ATOM 1479 N N . ILE A 1 193 ? 13.672 21.375 0.378 1 95.56 193 ILE A N 1
ATOM 1480 C CA . ILE A 1 193 ? 12.391 21.703 0.989 1 95.56 193 ILE A CA 1
ATOM 1481 C C . ILE A 1 193 ? 12.539 21.75 2.508 1 95.56 193 ILE A C 1
ATOM 1483 O O . ILE A 1 193 ? 11.609 22.141 3.219 1 95.56 193 ILE A O 1
ATOM 1487 N N . TYR A 1 194 ? 13.703 21.375 2.975 1 96.81 194 TYR A N 1
ATOM 1488 C CA . TYR A 1 194 ? 13.922 21.203 4.406 1 96.81 194 TYR A CA 1
ATOM 1489 C C . TYR A 1 194 ? 14.328 22.516 5.059 1 96.81 194 TYR A C 1
ATOM 1491 O O . TYR A 1 194 ? 15.133 23.266 4.5 1 96.81 194 TYR A O 1
ATOM 1499 N N . SER A 1 195 ? 13.844 22.719 6.215 1 97.5 195 SER A N 1
ATOM 1500 C CA . SER A 1 195 ? 14.094 23.953 6.938 1 97.5 195 SER A CA 1
ATOM 1501 C C . SER A 1 195 ? 15.547 24.062 7.375 1 97.5 195 SER A C 1
ATOM 1503 O O . SER A 1 195 ? 16.156 23.062 7.773 1 97.5 195 SER A O 1
ATOM 1505 N N . SER A 1 196 ? 16.078 25.266 7.316 1 94.25 196 SER A N 1
ATOM 1506 C CA . SER A 1 196 ? 17.375 25.562 7.902 1 94.25 196 SER A CA 1
ATOM 1507 C C . SER A 1 196 ? 17.25 26.516 9.086 1 94.25 196 SER A C 1
ATOM 1509 O O . SER A 1 196 ? 18.25 27.016 9.602 1 94.25 196 SER A O 1
ATOM 1511 N N . LEU A 1 197 ? 16.031 26.766 9.461 1 93 197 LEU A N 1
ATOM 1512 C CA . LEU A 1 197 ? 15.773 27.75 10.5 1 93 197 LEU A CA 1
ATOM 1513 C C . LEU A 1 197 ? 16.016 27.172 11.883 1 93 197 LEU A C 1
ATOM 1515 O O . LEU A 1 197 ? 15.625 26.031 12.156 1 93 197 LEU A O 1
ATOM 1519 N N . ASN A 1 198 ? 16.781 27.906 12.656 1 89.75 198 ASN A N 1
ATOM 1520 C CA . ASN A 1 198 ? 16.922 27.641 14.086 1 89.75 198 ASN A CA 1
ATOM 1521 C C . ASN A 1 198 ? 16.25 28.734 14.922 1 89.75 198 ASN A C 1
ATOM 1523 O O . ASN A 1 198 ? 16.922 29.578 15.508 1 89.75 198 ASN A O 1
ATOM 1527 N N . GLN A 1 199 ? 14.992 28.844 14.938 1 85 199 GLN A N 1
ATOM 1528 C CA . GLN A 1 199 ? 14.148 29.859 15.578 1 85 199 GLN A CA 1
ATOM 1529 C C . GLN A 1 199 ? 13 29.203 16.344 1 85 199 GLN A C 1
ATOM 1531 O O . GLN A 1 199 ? 12.891 27.969 16.391 1 85 199 GLN A O 1
ATOM 1536 N N . PRO A 1 200 ? 12.375 30.094 16.953 1 86.25 200 PRO A N 1
ATOM 1537 C CA . PRO A 1 200 ? 11.328 29.5 17.797 1 86.25 200 PRO A CA 1
ATOM 1538 C C . PRO A 1 200 ? 10.414 28.562 17.016 1 86.25 200 PRO A C 1
ATOM 1540 O O . PRO A 1 200 ? 9.945 27.547 17.547 1 86.25 200 PRO A O 1
ATOM 1543 N N . TYR A 1 201 ? 10.203 28.859 15.742 1 93.12 201 TYR A N 1
ATOM 1544 C CA . TYR A 1 201 ? 9.391 27.984 14.922 1 93.12 201 TYR A CA 1
ATOM 1545 C C . TYR A 1 201 ? 10.125 27.578 13.656 1 93.12 201 TYR A C 1
ATOM 1547 O O . TYR A 1 201 ? 10 28.234 12.617 1 93.12 201 TYR A O 1
ATOM 1555 N N . PRO A 1 202 ? 10.75 26.453 13.719 1 95.94 202 PRO A N 1
ATOM 1556 C CA . PRO A 1 202 ? 11.531 26.016 12.555 1 95.94 202 PRO A CA 1
ATOM 1557 C C . PRO A 1 202 ? 10.656 25.656 11.359 1 95.94 202 PRO A C 1
ATOM 1559 O O . PRO A 1 202 ? 11.117 25.703 10.211 1 95.94 202 PRO A O 1
ATOM 1562 N N . CYS A 1 203 ? 9.492 25.234 11.656 1 97.56 203 CYS A N 1
ATOM 1563 C CA . CYS A 1 203 ? 8.5 24.984 10.609 1 97.56 203 CYS A CA 1
ATOM 1564 C C . CYS A 1 203 ? 7.449 26.078 10.578 1 97.56 203 CYS A C 1
ATOM 1566 O O . CYS A 1 203 ? 6.754 26.312 11.57 1 97.56 203 CYS A O 1
ATOM 1568 N N . ARG A 1 204 ? 7.348 26.734 9.469 1 96.75 204 ARG A N 1
ATOM 1569 C CA . ARG A 1 204 ? 6.414 27.844 9.305 1 96.75 204 ARG A CA 1
ATOM 1570 C C . ARG A 1 204 ? 5.344 27.5 8.266 1 96.75 204 ARG A C 1
ATOM 1572 O O . ARG A 1 204 ? 5.102 28.281 7.344 1 96.75 204 ARG A O 1
ATOM 1579 N N . ALA A 1 205 ? 4.82 26.359 8.406 1 97.19 205 ALA A N 1
ATOM 1580 C CA . ALA A 1 205 ? 3.734 25.922 7.535 1 97.19 205 ALA A CA 1
ATOM 1581 C C . ALA A 1 205 ? 2.619 26.969 7.488 1 97.19 205 ALA A C 1
ATOM 1583 O O . ALA A 1 205 ? 2.213 27.5 8.523 1 97.19 205 ALA A O 1
ATOM 1584 N N . MET A 1 206 ? 2.148 27.312 6.262 1 95.81 206 MET A N 1
ATOM 1585 C CA . MET A 1 206 ? 1.029 28.203 5.957 1 95.81 206 MET A CA 1
ATOM 1586 C C . MET A 1 206 ? 1.445 29.656 6.082 1 95.81 206 MET A C 1
ATOM 1588 O O . MET A 1 206 ? 0.683 30.562 5.719 1 95.81 206 MET A O 1
ATOM 1592 N N . ASP A 1 207 ? 2.629 29.953 6.566 1 95.69 207 ASP A N 1
ATOM 1593 C CA . ASP A 1 207 ? 3.1 31.328 6.617 1 95.69 207 ASP A CA 1
ATOM 1594 C C . ASP A 1 207 ? 3.383 31.859 5.215 1 95.69 207 ASP A C 1
ATOM 1596 O O . ASP A 1 207 ? 4.402 31.516 4.609 1 95.69 207 ASP A O 1
ATOM 1600 N N . MET A 1 208 ? 2.576 32.75 4.746 1 94 208 MET A N 1
ATOM 1601 C CA . MET A 1 208 ? 2.688 33.25 3.385 1 94 208 MET A CA 1
ATOM 1602 C C . MET A 1 208 ? 3.814 34.281 3.275 1 94 208 MET A C 1
ATOM 1604 O O . MET A 1 208 ? 4.219 34.625 2.172 1 94 208 MET A O 1
ATOM 1608 N N . GLN A 1 209 ? 4.402 34.594 4.387 1 93.94 209 GLN A N 1
ATOM 1609 C CA . GLN A 1 209 ? 5.477 35.594 4.387 1 93.94 209 GLN A CA 1
ATOM 1610 C C . GLN A 1 209 ? 6.844 34.906 4.43 1 93.94 209 GLN A C 1
ATOM 1612 O O . GLN A 1 209 ? 7.875 35.594 4.297 1 93.94 209 GLN A O 1
ATOM 1617 N N . LYS A 1 210 ? 6.812 33.625 4.602 1 94.62 210 LYS A N 1
ATOM 1618 C CA . LYS A 1 210 ? 8.102 32.938 4.688 1 94.62 210 LYS A CA 1
ATOM 1619 C C . LYS A 1 210 ? 8.898 33.125 3.398 1 94.62 210 LYS A C 1
ATOM 1621 O O . LYS A 1 210 ? 8.336 33.125 2.305 1 94.62 210 LYS A O 1
ATOM 1626 N N . GLN A 1 211 ? 10.234 33.156 3.5 1 95.69 211 GLN A N 1
ATOM 1627 C CA . GLN A 1 211 ? 11.117 33.438 2.367 1 95.69 211 GLN A CA 1
ATOM 1628 C C . GLN A 1 211 ? 11.898 32.188 1.963 1 95.69 211 GLN A C 1
ATOM 1630 O O . GLN A 1 211 ? 12.758 32.25 1.084 1 95.69 211 GLN A O 1
ATOM 1635 N N . GLN A 1 212 ? 11.711 31.125 2.66 1 96.75 212 GLN A N 1
ATOM 1636 C CA . GLN A 1 212 ? 12.352 29.844 2.35 1 96.75 212 GLN A CA 1
ATOM 1637 C C . GLN A 1 212 ? 11.414 28.672 2.664 1 96.75 212 GLN A C 1
ATOM 1639 O O . GLN A 1 212 ? 10.391 28.859 3.328 1 96.75 212 GLN A O 1
ATOM 1644 N N . ASN A 1 213 ? 11.781 27.578 2.109 1 97.44 213 ASN A N 1
ATOM 1645 C CA . ASN A 1 213 ? 11.102 26.359 2.541 1 97.44 213 ASN A CA 1
ATOM 1646 C C . ASN A 1 213 ? 11.398 26.047 4.004 1 97.44 213 ASN A C 1
ATOM 1648 O O . ASN A 1 213 ? 12.516 26.25 4.477 1 97.44 213 ASN A O 1
ATOM 1652 N N . THR A 1 214 ? 10.367 25.516 4.695 1 97.88 214 THR A N 1
ATOM 1653 C CA . THR A 1 214 ? 10.508 25.328 6.137 1 97.88 214 THR A CA 1
ATOM 1654 C C . THR A 1 214 ? 9.922 23.984 6.57 1 97.88 214 THR A C 1
ATOM 1656 O O . THR A 1 214 ? 9.477 23.844 7.707 1 97.88 214 THR A O 1
ATOM 1659 N N . MET A 1 215 ? 9.844 23.047 5.656 1 97.81 215 MET A N 1
ATOM 1660 C CA . MET A 1 215 ? 9.359 21.734 6.062 1 97.81 215 MET A CA 1
ATOM 1661 C C . MET A 1 215 ? 10.32 21.062 7.039 1 97.81 215 MET A C 1
ATOM 1663 O O . MET A 1 215 ? 11.539 21.141 6.867 1 97.81 215 MET A O 1
ATOM 1667 N N . VAL A 1 216 ? 9.836 20.547 8.117 1 98.44 216 VAL A N 1
ATOM 1668 C CA . VAL A 1 216 ? 10.586 19.781 9.109 1 98.44 216 VAL A CA 1
ATOM 1669 C C . VAL A 1 216 ? 9.953 18.406 9.289 1 98.44 216 VAL A C 1
ATOM 1671 O O . VAL A 1 216 ? 8.727 18.281 9.336 1 98.44 216 VAL A O 1
ATOM 1674 N N . LEU A 1 217 ? 10.789 17.406 9.352 1 98.44 217 LEU A N 1
ATOM 1675 C CA . LEU A 1 217 ? 10.25 16.062 9.484 1 98.44 217 LEU A CA 1
ATOM 1676 C C . LEU A 1 217 ? 9.906 15.758 10.945 1 98.44 217 LEU A C 1
ATOM 1678 O O . LEU A 1 217 ? 10.633 16.156 11.852 1 98.44 217 LEU A O 1
ATOM 1682 N N . GLY A 1 218 ? 8.789 15.203 11.156 1 98.69 218 GLY A N 1
ATOM 1683 C CA . GLY A 1 218 ? 8.391 14.57 12.398 1 98.69 218 GLY A CA 1
ATOM 1684 C C . GLY A 1 218 ? 8.055 13.094 12.242 1 98.69 218 GLY A C 1
ATOM 1685 O O . GLY A 1 218 ? 8.031 12.578 11.125 1 98.69 218 GLY A O 1
ATOM 1686 N N . GLU A 1 219 ? 7.891 12.398 13.344 1 98.75 219 GLU A N 1
ATOM 1687 C CA . GLU A 1 219 ? 7.504 10.992 13.32 1 98.75 219 GLU A CA 1
ATOM 1688 C C . GLU A 1 219 ? 6.285 10.742 14.211 1 98.75 219 GLU A C 1
ATOM 1690 O O . GLU A 1 219 ? 5.973 11.547 15.086 1 98.75 219 GLU A O 1
ATOM 1695 N N . GLY A 1 220 ? 5.551 9.688 13.922 1 98.75 220 GLY A N 1
ATOM 1696 C CA . GLY A 1 220 ? 4.379 9.336 14.711 1 98.75 220 GLY A CA 1
ATOM 1697 C C . GLY A 1 220 ? 3.398 8.453 13.961 1 98.75 220 GLY A C 1
ATOM 1698 O O . GLY A 1 220 ? 3.709 7.957 12.875 1 98.75 220 GLY A O 1
ATOM 1699 N N . ALA A 1 221 ? 2.314 8.188 14.594 1 98.88 221 ALA A N 1
ATOM 1700 C CA . ALA A 1 221 ? 1.224 7.395 14.039 1 98.88 221 ALA A CA 1
ATOM 1701 C C . ALA A 1 221 ? -0.119 7.812 14.633 1 98.88 221 ALA A C 1
ATOM 1703 O O . ALA A 1 221 ? -0.181 8.289 15.766 1 98.88 221 ALA A O 1
ATOM 1704 N N . ALA A 1 222 ? -1.103 7.711 13.867 1 98.88 222 ALA A N 1
ATOM 1705 C CA . ALA A 1 222 ? -2.48 7.77 14.352 1 98.88 222 ALA A CA 1
ATOM 1706 C C . ALA A 1 222 ? -3.354 6.734 13.641 1 98.88 222 ALA A C 1
ATOM 1708 O O . ALA A 1 222 ? -3.197 6.496 12.445 1 98.88 222 ALA A O 1
ATOM 1709 N N . VAL A 1 223 ? -4.188 6.07 14.383 1 98.88 223 VAL A N 1
ATOM 1710 C CA . VAL A 1 223 ? -5.07 5.012 13.906 1 98.88 223 VAL A CA 1
ATOM 1711 C C . VAL A 1 223 ? -6.492 5.262 14.398 1 98.88 223 VAL A C 1
ATOM 1713 O O . VAL A 1 223 ? -6.691 5.785 15.5 1 98.88 223 VAL A O 1
ATOM 1716 N N . PHE A 1 224 ? -7.48 4.914 13.594 1 98.75 224 PHE A N 1
ATOM 1717 C CA . PHE A 1 224 ? -8.875 5.219 13.883 1 98.75 224 PHE A CA 1
ATOM 1718 C C . PHE A 1 224 ? -9.766 4.008 13.609 1 98.75 224 PHE A C 1
ATOM 1720 O O . PHE A 1 224 ? -9.453 3.189 12.742 1 98.75 224 PHE A O 1
ATOM 1727 N N . CYS A 1 225 ? -10.875 3.936 14.32 1 97.75 225 CYS A N 1
ATOM 1728 C CA . CYS A 1 225 ? -11.898 2.912 14.133 1 97.75 225 CYS A CA 1
ATOM 1729 C C . CYS A 1 225 ? -13.094 3.469 13.359 1 97.75 225 CYS A C 1
ATOM 1731 O O . CYS A 1 225 ? -13.672 4.48 13.758 1 97.75 225 CYS A O 1
ATOM 1733 N N . LEU A 1 226 ? -13.438 2.854 12.219 1 97.56 226 LEU A N 1
ATOM 1734 C CA . LEU A 1 226 ? -14.625 3.201 11.445 1 97.56 226 LEU A CA 1
ATOM 1735 C C . LEU A 1 226 ? -15.742 2.195 11.68 1 97.56 226 LEU A C 1
ATOM 1737 O O . LEU A 1 226 ? -15.508 0.984 11.688 1 97.56 226 LEU A O 1
ATOM 1741 N N . GLU A 1 227 ? -16.938 2.705 11.859 1 95.62 227 GLU A N 1
ATOM 1742 C CA . GLU A 1 227 ? -18.125 1.873 12.016 1 95.62 227 GLU A CA 1
ATOM 1743 C C . GLU A 1 227 ? -19.328 2.504 11.328 1 95.62 227 GLU A C 1
ATOM 1745 O O . GLU A 1 227 ? -19.375 3.721 11.141 1 95.62 227 GLU A O 1
ATOM 1750 N N . LYS A 1 228 ? -20.438 1.656 10.992 1 92.12 228 LYS A N 1
ATOM 1751 C CA . LYS A 1 228 ? -21.688 2.1 10.391 1 92.12 228 LYS A CA 1
ATOM 1752 C C . LYS A 1 228 ? -22.703 2.473 11.461 1 92.12 228 LYS A C 1
ATOM 1754 O O . LYS A 1 228 ? -23.656 3.211 11.188 1 92.12 228 LYS A O 1
ATOM 1759 N N . GLU A 1 229 ? -22.469 1.971 12.531 1 80.06 229 GLU A N 1
ATOM 1760 C CA . GLU A 1 229 ? -23.5 2.111 13.547 1 80.06 229 GLU A CA 1
ATOM 1761 C C . GLU A 1 229 ? -23.297 3.375 14.375 1 80.06 229 GLU A C 1
ATOM 1763 O O . GLU A 1 229 ? -22.172 3.73 14.703 1 80.06 229 GLU A O 1
ATOM 1768 N N . GLU A 1 230 ? -24.5 3.883 14.531 1 77.38 230 GLU A N 1
ATOM 1769 C CA . GLU A 1 230 ? -24.484 5.059 15.398 1 77.38 230 GLU A CA 1
ATOM 1770 C C . GLU A 1 230 ? -24.266 4.664 16.859 1 77.38 230 GLU A C 1
ATOM 1772 O O . GLU A 1 230 ? -24.828 3.674 17.328 1 77.38 230 GLU A O 1
ATOM 1777 N N . SER A 1 231 ? -23.109 5.012 17.266 1 73.62 231 SER A N 1
ATOM 1778 C CA . SER A 1 231 ? -22.859 4.781 18.672 1 73.62 231 SER A CA 1
ATOM 1779 C C . SER A 1 231 ? -22.734 6.098 19.438 1 73.62 231 SER A C 1
ATOM 1781 O O . SER A 1 231 ? -22.328 7.113 18.875 1 73.62 231 SER A O 1
ATOM 1783 N N . ALA A 1 232 ? -23.25 6.043 20.594 1 72.94 232 ALA A N 1
ATOM 1784 C CA . ALA A 1 232 ? -23.109 7.191 21.484 1 72.94 232 ALA A CA 1
ATOM 1785 C C . ALA A 1 232 ? -21.641 7.559 21.688 1 72.94 232 ALA A C 1
ATOM 1787 O O . ALA A 1 232 ? -21.328 8.695 22.047 1 72.94 232 ALA A O 1
ATOM 1788 N N . LYS A 1 233 ? -20.844 6.723 21.328 1 81.19 233 LYS A N 1
ATOM 1789 C CA . LYS A 1 233 ? -19.422 6.91 21.594 1 81.19 233 LYS A CA 1
ATOM 1790 C C . LYS A 1 233 ? -18.703 7.418 20.344 1 81.19 233 LYS A C 1
ATOM 1792 O O . LYS A 1 233 ? -17.469 7.539 20.344 1 81.19 233 LYS A O 1
ATOM 1797 N N . ALA A 1 234 ? -19.484 7.785 19.406 1 93.56 234 ALA A N 1
ATOM 1798 C CA . ALA A 1 234 ? -18.844 8.25 18.172 1 93.56 234 ALA A CA 1
ATOM 1799 C C . ALA A 1 234 ? -18.109 9.57 18.406 1 93.56 234 ALA A C 1
ATOM 1801 O O . ALA A 1 234 ? -18.609 10.445 19.109 1 93.56 234 ALA A O 1
ATOM 1802 N N . LEU A 1 235 ? -16.906 9.617 17.891 1 96.5 235 LEU A N 1
ATOM 1803 C CA . LEU A 1 235 ? -16.078 10.805 18.016 1 96.5 235 LEU A CA 1
ATOM 1804 C C . LEU A 1 235 ? -16.422 11.828 16.938 1 96.5 235 LEU A C 1
ATOM 1806 O O . LEU A 1 235 ? -16.281 13.031 17.156 1 96.5 235 LEU A O 1
ATOM 1810 N N . ALA A 1 236 ? -16.812 11.359 15.812 1 97.38 236 ALA A N 1
ATOM 1811 C CA . ALA A 1 236 ? -17.141 12.211 14.672 1 97.38 236 ALA A CA 1
ATOM 1812 C C . ALA A 1 236 ? -17.938 11.438 13.625 1 97.38 236 ALA A C 1
ATOM 1814 O O . ALA A 1 236 ? -17.875 10.211 13.57 1 97.38 236 ALA A O 1
ATOM 1815 N N . LEU A 1 237 ? -18.781 12.164 12.875 1 97.31 237 LEU A N 1
ATOM 1816 C CA . LEU A 1 237 ? -19.469 11.656 11.703 1 97.31 237 LEU A CA 1
ATOM 1817 C C . LEU A 1 237 ? -18.766 12.094 10.422 1 97.31 237 LEU A C 1
ATOM 1819 O O . LEU A 1 237 ? -18.422 13.266 10.258 1 97.31 237 LEU A O 1
ATOM 1823 N N . ILE A 1 238 ? -18.453 11.133 9.562 1 97.75 238 ILE A N 1
ATOM 1824 C CA . ILE A 1 238 ? -17.938 11.477 8.25 1 97.75 238 ILE A CA 1
ATOM 1825 C C . ILE A 1 238 ? -19.094 11.758 7.289 1 97.75 238 ILE A C 1
ATOM 1827 O O . ILE A 1 238 ? -19.891 10.867 6.996 1 97.75 238 ILE A O 1
ATOM 1831 N N . THR A 1 239 ? -19.125 12.945 6.758 1 97.5 239 THR A N 1
ATOM 1832 C CA . THR A 1 239 ? -20.297 13.32 5.969 1 97.5 239 THR A CA 1
ATOM 1833 C C . THR A 1 239 ? -19.906 13.594 4.52 1 97.5 239 THR A C 1
ATOM 1835 O O . THR A 1 239 ? -20.766 13.734 3.654 1 97.5 239 THR A O 1
ATOM 1838 N N . GLY A 1 240 ? -18.609 13.617 4.27 1 97.75 240 GLY A N 1
ATOM 1839 C CA . GLY A 1 240 ? -18.109 13.812 2.916 1 97.75 240 GLY A CA 1
ATOM 1840 C C . GLY A 1 240 ? -16.672 13.375 2.74 1 97.75 240 GLY A C 1
ATOM 1841 O O . GLY A 1 240 ? -15.844 13.562 3.639 1 97.75 240 GLY A O 1
ATOM 1842 N N . VAL A 1 241 ? -16.391 12.828 1.616 1 98.12 241 VAL A N 1
ATOM 1843 C CA . VAL A 1 241 ? -15.023 12.492 1.24 1 98.12 241 VAL A CA 1
ATOM 1844 C C . VAL A 1 241 ? -14.797 12.797 -0.238 1 98.12 241 VAL A C 1
ATOM 1846 O O . VAL A 1 241 ? -15.711 12.656 -1.052 1 98.12 241 VAL A O 1
ATOM 1849 N N . GLY A 1 242 ? -13.641 13.281 -0.52 1 98.19 242 GLY A N 1
ATOM 1850 C CA . GLY A 1 242 ? -13.203 13.516 -1.887 1 98.19 242 GLY A CA 1
ATOM 1851 C C . GLY A 1 242 ? -11.781 13.07 -2.145 1 98.19 242 GLY A C 1
ATOM 1852 O O . GLY A 1 242 ? -10.945 13.094 -1.239 1 98.19 242 GLY A O 1
ATOM 1853 N N . TYR A 1 243 ? -11.539 12.617 -3.316 1 97.31 243 TYR A N 1
ATOM 1854 C CA . TYR A 1 243 ? -10.219 12.188 -3.773 1 97.31 243 TYR A CA 1
ATOM 1855 C C . TYR A 1 243 ? -10.008 12.555 -5.238 1 97.31 243 TYR A C 1
ATOM 1857 O O . TYR A 1 243 ? -10.945 12.531 -6.035 1 97.31 243 TYR A O 1
ATOM 1865 N N . ALA A 1 244 ? -8.781 12.961 -5.508 1 95.19 244 ALA A N 1
ATOM 1866 C CA . ALA A 1 244 ? -8.469 13.375 -6.867 1 95.19 244 ALA A CA 1
ATOM 1867 C C . ALA A 1 244 ? -6.961 13.32 -7.121 1 95.19 244 ALA A C 1
ATOM 1869 O O . ALA A 1 244 ? -6.168 13.297 -6.18 1 95.19 244 ALA A O 1
ATOM 1870 N N . THR A 1 245 ? -6.668 13.234 -8.344 1 93.19 245 THR A N 1
ATOM 1871 C CA . THR A 1 245 ? -5.293 13.383 -8.812 1 93.19 245 THR A CA 1
ATOM 1872 C C . THR A 1 245 ? -5.207 14.469 -9.883 1 93.19 245 THR A C 1
ATOM 1874 O O . THR A 1 245 ? -6.23 14.938 -10.383 1 93.19 245 THR A O 1
ATOM 1877 N N . GLU A 1 246 ? -4.004 14.898 -10.133 1 91.75 246 GLU A N 1
ATOM 1878 C CA . GLU A 1 246 ? -3.75 15.797 -11.25 1 91.75 246 GLU A CA 1
ATOM 1879 C C . GLU A 1 246 ? -2.492 15.391 -12.016 1 91.75 246 GLU A C 1
ATOM 1881 O O . GLU A 1 246 ? -1.623 14.711 -11.469 1 91.75 246 GLU A O 1
ATOM 1886 N N . PRO A 1 247 ? -2.473 15.75 -13.305 1 85.44 247 PRO A N 1
ATOM 1887 C CA . PRO A 1 247 ? -1.227 15.531 -14.047 1 85.44 247 PRO A CA 1
ATOM 1888 C C . PRO A 1 247 ? -0.057 16.328 -13.477 1 85.44 247 PRO A C 1
ATOM 1890 O O . PRO A 1 247 ? -0.232 17.484 -13.062 1 85.44 247 PRO A O 1
ATOM 1893 N N . ILE A 1 248 ? 0.99 15.656 -13.438 1 78.88 248 ILE A N 1
ATOM 1894 C CA . ILE A 1 248 ? 2.129 16.359 -12.859 1 78.88 248 ILE A CA 1
ATOM 1895 C C . ILE A 1 248 ? 3.225 16.516 -13.914 1 78.88 248 ILE A C 1
ATOM 1897 O O . ILE A 1 248 ? 3.424 15.641 -14.75 1 78.88 248 ILE A O 1
ATOM 1901 N N . ALA A 1 249 ? 3.828 17.703 -13.906 1 69.88 249 ALA A N 1
ATOM 1902 C CA . ALA A 1 249 ? 4.957 17.984 -14.789 1 69.88 249 ALA A CA 1
ATOM 1903 C C . ALA A 1 249 ? 6.23 17.312 -14.281 1 69.88 249 ALA A C 1
ATOM 1905 O O . ALA A 1 249 ? 7.09 16.906 -15.07 1 69.88 249 ALA A O 1
ATOM 1906 N N . HIS A 1 250 ? 6.293 17.234 -13 1 72.62 250 HIS A N 1
ATOM 1907 C CA . HIS A 1 250 ? 7.41 16.578 -12.336 1 72.62 250 HIS A CA 1
ATOM 1908 C C . HIS A 1 250 ? 6.949 15.852 -11.078 1 72.62 250 HIS A C 1
ATOM 1910 O O . HIS A 1 250 ? 5.871 16.125 -10.547 1 72.62 250 HIS A O 1
ATOM 1916 N N . SER A 1 251 ? 7.777 15.023 -10.562 1 68.25 251 SER A N 1
ATOM 1917 C CA . SER A 1 251 ? 7.398 14.008 -9.586 1 68.25 251 SER A CA 1
ATOM 1918 C C . SER A 1 251 ? 7.004 14.633 -8.258 1 68.25 251 SER A C 1
ATOM 1920 O O . SER A 1 251 ? 6.328 14.008 -7.441 1 68.25 251 SER A O 1
ATOM 1922 N N . VAL A 1 252 ? 7.395 15.836 -7.973 1 72.12 252 VAL A N 1
ATOM 1923 C CA . VAL A 1 252 ? 7.145 16.375 -6.641 1 72.12 252 VAL A CA 1
ATOM 1924 C C . VAL A 1 252 ? 6.195 17.562 -6.734 1 72.12 252 VAL A C 1
ATOM 1926 O O . VAL A 1 252 ? 5.84 18.172 -5.719 1 72.12 252 VAL A O 1
ATOM 1929 N N . ALA A 1 253 ? 5.688 17.719 -7.848 1 71.38 253 ALA A N 1
ATOM 1930 C CA . ALA A 1 253 ? 5.027 19.016 -7.938 1 71.38 253 ALA A CA 1
ATOM 1931 C C . ALA A 1 253 ? 3.531 18.859 -8.195 1 71.38 253 ALA A C 1
ATOM 1933 O O . ALA A 1 253 ? 3.111 17.938 -8.891 1 71.38 253 ALA A O 1
ATOM 1934 N N . ILE A 1 254 ? 2.855 19.719 -7.457 1 83.19 254 ILE A N 1
ATOM 1935 C CA . ILE A 1 254 ? 1.455 19.953 -7.797 1 83.19 254 ILE A CA 1
ATOM 1936 C C . ILE A 1 254 ? 1.312 21.266 -8.562 1 83.19 254 ILE A C 1
ATOM 1938 O O . ILE A 1 254 ? 2.248 22.062 -8.617 1 83.19 254 ILE A O 1
ATOM 1942 N N . SER A 1 255 ? 0.205 21.438 -9.188 1 89.19 255 SER A N 1
ATOM 1943 C CA . SER A 1 255 ? -0.04 22.672 -9.914 1 89.19 255 SER A CA 1
ATOM 1944 C C . SER A 1 255 ? -0.021 23.875 -8.969 1 89.19 255 SER A C 1
ATOM 1946 O O . SER A 1 255 ? -0.189 23.719 -7.758 1 89.19 255 SER A O 1
ATOM 1948 N N . ALA A 1 256 ? 0.15 25.047 -9.539 1 91.12 256 ALA A N 1
ATOM 1949 C CA . ALA A 1 256 ? 0.269 26.281 -8.766 1 91.12 256 ALA A CA 1
ATOM 1950 C C . ALA A 1 256 ? -1.01 26.562 -7.988 1 91.12 256 ALA A C 1
ATOM 1952 O O . ALA A 1 256 ? -0.979 27.266 -6.969 1 91.12 256 ALA A O 1
ATOM 1953 N N . ASP A 1 257 ? -2.066 26.047 -8.445 1 93.75 257 ASP A N 1
ATOM 1954 C CA . ASP A 1 257 ? -3.326 26.266 -7.742 1 93.75 257 ASP A CA 1
ATOM 1955 C C . ASP A 1 257 ? -3.895 24.953 -7.211 1 93.75 257 ASP A C 1
ATOM 1957 O O . ASP A 1 257 ? -5.082 24.859 -6.887 1 93.75 257 ASP A O 1
ATOM 1961 N N . ALA A 1 258 ? -3.076 23.906 -7.156 1 94.56 258 ALA A N 1
ATOM 1962 C CA . ALA A 1 258 ? -3.408 22.609 -6.574 1 94.56 258 ALA A CA 1
ATOM 1963 C C . ALA A 1 258 ? -4.766 22.109 -7.066 1 94.56 258 ALA A C 1
ATOM 1965 O O . ALA A 1 258 ? -5.688 21.922 -6.27 1 94.56 258 ALA A O 1
ATOM 1966 N N . LYS A 1 259 ? -4.875 21.781 -8.289 1 95.75 259 LYS A N 1
ATOM 1967 C CA . LYS A 1 259 ? -6.117 21.344 -8.922 1 95.75 259 LYS A CA 1
ATOM 1968 C C . LYS A 1 259 ? -6.664 20.078 -8.258 1 95.75 259 LYS A C 1
ATOM 1970 O O . LYS A 1 259 ? -7.879 19.922 -8.133 1 95.75 259 LYS A O 1
ATOM 1975 N N . CYS A 1 260 ? -5.766 19.203 -7.867 1 95.62 260 CYS A N 1
ATOM 1976 C CA . CYS A 1 260 ? -6.207 17.969 -7.211 1 95.62 260 CYS A CA 1
ATOM 1977 C C . CYS A 1 260 ? -6.91 18.281 -5.895 1 95.62 260 CYS A C 1
ATOM 1979 O O . CYS A 1 260 ? -7.93 17.672 -5.57 1 95.62 260 CYS A O 1
ATOM 1981 N N . LEU A 1 261 ? -6.43 19.297 -5.148 1 97.44 261 LEU A N 1
ATOM 1982 C CA . LEU A 1 261 ? -7.074 19.688 -3.9 1 97.44 261 LEU A CA 1
ATOM 1983 C C . LEU A 1 261 ? -8.414 20.359 -4.168 1 97.44 261 LEU A C 1
ATOM 1985 O O . LEU A 1 261 ? -9.375 20.172 -3.42 1 97.44 261 LEU A O 1
ATOM 1989 N N . GLN A 1 262 ? -8.445 21.203 -5.215 1 98.06 262 GLN A N 1
ATOM 1990 C CA . GLN A 1 262 ? -9.719 21.797 -5.578 1 98.06 262 GLN A CA 1
ATOM 1991 C C . GLN A 1 262 ? -10.766 20.734 -5.871 1 98.06 262 GLN A C 1
ATOM 1993 O O . GLN A 1 262 ? -11.891 20.797 -5.371 1 98.06 262 GLN A O 1
ATOM 1998 N N . LYS A 1 263 ? -10.367 19.766 -6.645 1 97.25 263 LYS A N 1
ATOM 1999 C CA . LYS A 1 263 ? -11.273 18.688 -7.023 1 97.25 263 LYS A CA 1
ATOM 2000 C C . LYS A 1 263 ? -11.695 17.875 -5.809 1 97.25 263 LYS A C 1
ATOM 2002 O O . LYS A 1 263 ? -12.867 17.531 -5.66 1 97.25 263 LYS A O 1
ATOM 2007 N N . SER A 1 264 ? -10.758 17.531 -4.969 1 97.94 264 SER A N 1
ATOM 2008 C CA . SER A 1 264 ? -11.062 16.719 -3.799 1 97.94 264 SER A CA 1
ATOM 2009 C C . SER A 1 264 ? -11.984 17.453 -2.832 1 97.94 264 SER A C 1
ATOM 2011 O O . SER A 1 264 ? -12.93 16.875 -2.303 1 97.94 264 SER A O 1
ATOM 2013 N N . MET A 1 265 ? -11.711 18.734 -2.572 1 98.69 265 MET A N 1
ATOM 2014 C CA . MET A 1 265 ? -12.57 19.516 -1.684 1 98.69 265 MET A CA 1
ATOM 2015 C C . MET A 1 265 ? -13.977 19.641 -2.262 1 98.69 265 MET A C 1
ATOM 2017 O O . MET A 1 265 ? -14.969 19.484 -1.544 1 98.69 265 MET A O 1
ATOM 2021 N N . THR A 1 266 ? -14.016 19.922 -3.562 1 98.5 266 THR A N 1
ATOM 2022 C CA . THR A 1 266 ? -15.312 20.062 -4.219 1 98.5 266 THR A CA 1
ATOM 2023 C C . THR A 1 266 ? -16.109 18.75 -4.121 1 98.5 266 THR A C 1
ATOM 2025 O O . THR A 1 266 ? -17.312 18.781 -3.838 1 98.5 266 THR A O 1
ATOM 2028 N N . MET A 1 267 ? -15.461 17.656 -4.324 1 98 267 MET A N 1
ATOM 2029 C CA . MET A 1 267 ? -16.094 16.359 -4.211 1 98 267 MET A CA 1
ATOM 2030 C C . MET A 1 267 ? -16.594 16.109 -2.787 1 98 267 MET A C 1
ATOM 2032 O O . MET A 1 267 ? -17.719 15.633 -2.586 1 98 267 MET A O 1
ATOM 2036 N N . ALA A 1 268 ? -15.797 16.406 -1.819 1 98.44 268 ALA A N 1
ATOM 2037 C CA . ALA A 1 268 ? -16.125 16.172 -0.417 1 98.44 268 ALA A CA 1
ATOM 2038 C C . ALA A 1 268 ? -17.328 17.031 0.013 1 98.44 268 ALA A C 1
ATOM 2040 O O . ALA A 1 268 ? -18.109 16.625 0.877 1 98.44 268 ALA A O 1
ATOM 2041 N N . LEU A 1 269 ? -17.484 18.203 -0.592 1 98.38 269 LEU A N 1
ATOM 2042 C CA . LEU A 1 269 ? -18.469 19.172 -0.164 1 98.38 269 LEU A CA 1
ATOM 2043 C C . LEU A 1 269 ? -19.719 19.109 -1.041 1 98.38 269 LEU A C 1
ATOM 2045 O O . LEU A 1 269 ? -20.609 19.953 -0.925 1 98.38 269 LEU A O 1
ATOM 2049 N N . LYS A 1 270 ? -19.75 18.141 -1.915 1 97.06 270 LYS A N 1
ATOM 2050 C CA . LYS A 1 270 ? -20.781 18.094 -2.943 1 97.06 270 LYS A CA 1
ATOM 2051 C C . LYS A 1 270 ? -22.172 18.203 -2.328 1 97.06 270 LYS A C 1
ATOM 2053 O O . LYS A 1 270 ? -23.078 18.828 -2.908 1 97.06 270 LYS A O 1
ATOM 2058 N N . ASN A 1 271 ? -22.406 17.656 -1.169 1 95.38 271 ASN A N 1
ATOM 2059 C CA . ASN A 1 271 ? -23.719 17.672 -0.541 1 95.38 271 ASN A CA 1
ATOM 2060 C C . ASN A 1 271 ? -23.781 18.641 0.632 1 95.38 271 ASN A C 1
ATOM 2062 O O . ASN A 1 271 ? -24.609 18.484 1.533 1 95.38 271 ASN A O 1
ATOM 2066 N N . HIS A 1 272 ? -22.891 19.562 0.659 1 96.5 272 HIS A N 1
ATOM 2067 C CA . HIS A 1 272 ? -22.812 20.531 1.743 1 96.5 272 HIS A CA 1
ATOM 2068 C C . HIS A 1 272 ? -22.828 21.953 1.207 1 96.5 272 HIS A C 1
ATOM 2070 O O . HIS A 1 272 ? -22.344 22.219 0.104 1 96.5 272 HIS A O 1
ATOM 2076 N N . ASP A 1 273 ? -23.5 22.812 1.96 1 96.81 273 ASP A N 1
ATOM 2077 C CA . ASP A 1 273 ? -23.188 24.234 1.799 1 96.81 273 ASP A CA 1
ATOM 2078 C C . ASP A 1 273 ? -21.797 24.547 2.32 1 96.81 273 ASP A C 1
ATOM 2080 O O . ASP A 1 273 ? -21.531 24.438 3.52 1 96.81 273 ASP A O 1
ATOM 2084 N N . LYS A 1 274 ? -20.922 24.922 1.417 1 96 274 LYS A N 1
ATOM 2085 C CA . LYS A 1 274 ? -19.516 25.156 1.787 1 96 274 LYS A CA 1
ATOM 2086 C C . LYS A 1 274 ? -19.406 26.219 2.881 1 96 274 LYS A C 1
ATOM 2088 O O . LYS A 1 274 ? -18.438 26.219 3.641 1 96 274 LYS A O 1
ATOM 2093 N N . ASN A 1 275 ? -20.438 27.047 2.99 1 95.5 275 ASN A N 1
ATOM 2094 C CA . ASN A 1 275 ? -20.422 28.125 3.969 1 95.5 275 ASN A CA 1
ATOM 2095 C C . ASN A 1 275 ? -20.672 27.609 5.383 1 95.5 275 ASN A C 1
ATOM 2097 O O . ASN A 1 275 ? -20.5 28.344 6.355 1 95.5 275 ASN A O 1
ATOM 2101 N N . THR A 1 276 ? -20.922 26.344 5.504 1 96.19 276 THR A N 1
ATOM 2102 C CA . THR A 1 276 ? -21.172 25.75 6.812 1 96.19 276 THR A CA 1
ATOM 2103 C C . THR A 1 276 ? -19.906 25.125 7.379 1 96.19 276 THR A C 1
ATOM 2105 O O . THR A 1 276 ? -19.891 24.672 8.523 1 96.19 276 THR A O 1
ATOM 2108 N N . VAL A 1 277 ? -18.828 25.125 6.613 1 97.5 277 VAL A N 1
ATOM 2109 C CA . VAL A 1 277 ? -17.547 24.625 7.113 1 97.5 277 VAL A CA 1
ATOM 2110 C C . VAL A 1 277 ? -16.938 25.641 8.062 1 97.5 277 VAL A C 1
ATOM 2112 O O . VAL A 1 277 ? -16.75 26.812 7.703 1 97.5 277 VAL A O 1
ATOM 2115 N N . ASP A 1 278 ? -16.594 25.219 9.25 1 97.56 278 ASP A N 1
ATOM 2116 C CA . ASP A 1 278 ? -16.078 26.125 10.266 1 97.56 278 ASP A CA 1
ATOM 2117 C C . ASP A 1 278 ? -14.555 26.203 10.219 1 97.56 278 ASP A C 1
ATOM 2119 O O . ASP A 1 278 ? -13.977 27.266 10.484 1 97.56 278 ASP A O 1
ATOM 2123 N N . VAL A 1 279 ? -13.945 25.109 9.992 1 98.06 279 VAL A N 1
ATOM 2124 C CA . VAL A 1 279 ? -12.492 25.016 10.047 1 98.06 279 VAL A CA 1
ATOM 2125 C C . VAL A 1 279 ? -11.977 24.156 8.906 1 98.06 279 VAL A C 1
ATOM 2127 O O . VAL A 1 279 ? -12.617 23.172 8.523 1 98.06 279 VAL A O 1
ATOM 2130 N N . ILE A 1 280 ? -10.875 24.484 8.297 1 98.31 280 ILE A N 1
ATOM 2131 C CA . ILE A 1 280 ? -10.094 23.609 7.438 1 98.31 280 ILE A CA 1
ATOM 2132 C C . ILE A 1 280 ? -8.75 23.297 8.102 1 98.31 280 ILE A C 1
ATOM 2134 O O . ILE A 1 280 ? -8 24.203 8.453 1 98.31 280 ILE A O 1
ATOM 2138 N N . VAL A 1 281 ? -8.492 22.062 8.383 1 98.81 281 VAL A N 1
ATOM 2139 C CA . VAL A 1 281 ? -7.129 21.625 8.695 1 98.81 281 VAL A CA 1
ATOM 2140 C C . VAL A 1 281 ? -6.363 21.359 7.402 1 98.81 281 VAL A C 1
ATOM 2142 O O . VAL A 1 281 ? -6.617 20.359 6.715 1 98.81 281 VAL A O 1
ATOM 2145 N N . THR A 1 282 ? -5.438 22.188 7.109 1 98.44 282 THR A N 1
ATOM 2146 C CA . THR A 1 282 ? -4.734 22.141 5.832 1 98.44 282 THR A CA 1
ATOM 2147 C C . THR A 1 282 ? -3.578 21.141 5.891 1 98.44 282 THR A C 1
ATOM 2149 O O . THR A 1 282 ? -3.152 20.734 6.977 1 98.44 282 THR A O 1
ATOM 2152 N N . HIS A 1 283 ? -3.174 20.672 4.762 1 98.44 283 HIS A N 1
ATOM 2153 C CA . HIS A 1 283 ? -1.962 19.875 4.652 1 98.44 283 HIS A CA 1
ATOM 2154 C C . HIS A 1 283 ? -0.714 20.734 4.824 1 98.44 283 HIS A C 1
ATOM 2156 O O . HIS A 1 283 ? 0.144 20.438 5.656 1 98.44 283 HIS A O 1
ATOM 2162 N N . THR A 1 284 ? -0.534 21.859 4.164 1 97.62 284 THR A N 1
ATOM 2163 C CA . THR A 1 284 ? 0.553 22.828 4.176 1 97.62 284 THR A CA 1
ATOM 2164 C C . THR A 1 284 ? 1.821 22.219 4.766 1 97.62 284 THR A C 1
ATOM 2166 O O . THR A 1 284 ? 2.025 22.25 5.98 1 97.62 284 THR A O 1
ATOM 2169 N N . PRO A 1 285 ? 2.699 21.766 3.898 1 96.25 285 PRO A N 1
ATOM 2170 C CA . PRO A 1 285 ? 3.879 21.047 4.379 1 96.25 285 PRO A CA 1
ATOM 2171 C C . PRO A 1 285 ? 4.977 21.969 4.887 1 96.25 285 PRO A C 1
ATOM 2173 O O . PRO A 1 285 ? 5.969 21.516 5.461 1 96.25 285 PRO A O 1
ATOM 2176 N N . GLY A 1 286 ? 4.812 23.25 4.699 1 96.94 286 GLY A N 1
ATOM 2177 C CA . GLY A 1 286 ? 5.84 24.203 5.098 1 96.94 286 GLY A CA 1
ATOM 2178 C C . GLY A 1 286 ? 6.742 24.609 3.949 1 96.94 286 GLY A C 1
ATOM 2179 O O . GLY A 1 286 ? 7.816 25.172 4.168 1 96.94 286 GLY A O 1
ATOM 2180 N N . THR A 1 287 ? 6.305 24.344 2.725 1 96.44 287 THR A N 1
ATOM 2181 C CA . THR A 1 287 ? 7.074 24.75 1.554 1 96.44 287 THR A CA 1
ATOM 2182 C C . THR A 1 287 ? 6.438 25.953 0.868 1 96.44 287 THR A C 1
ATOM 2184 O O . THR A 1 287 ? 5.223 26.141 0.948 1 96.44 287 THR A O 1
ATOM 2187 N N . LEU A 1 288 ? 7.262 26.75 0.196 1 96.25 288 LEU A N 1
ATOM 2188 C CA . LEU A 1 288 ? 6.793 27.953 -0.469 1 96.25 288 LEU A CA 1
ATOM 2189 C C . LEU A 1 288 ? 5.695 27.641 -1.477 1 96.25 288 LEU A C 1
ATOM 2191 O O . LEU A 1 288 ? 4.582 28.156 -1.376 1 96.25 288 LEU A O 1
ATOM 2195 N N . LYS A 1 289 ? 5.988 26.719 -2.324 1 94.25 289 LYS A N 1
ATOM 2196 C CA . LYS A 1 289 ? 5.07 26.406 -3.416 1 94.25 289 LYS A CA 1
ATOM 2197 C C . LYS A 1 289 ? 3.869 25.609 -2.918 1 94.25 289 LYS A C 1
ATOM 2199 O O . LYS A 1 289 ? 2.732 25.875 -3.312 1 94.25 289 LYS A O 1
ATOM 2204 N N . GLY A 1 290 ? 4.102 24.609 -2.076 1 95.38 290 GLY A N 1
ATOM 2205 C CA . GLY A 1 290 ? 3.031 23.75 -1.588 1 95.38 290 GLY A CA 1
ATOM 2206 C C . GLY A 1 290 ? 2.002 24.5 -0.762 1 95.38 290 GLY A C 1
ATOM 2207 O O . GLY A 1 290 ? 0.797 24.344 -0.967 1 95.38 290 GLY A O 1
ATOM 2208 N N . ASP A 1 291 ? 2.479 25.344 0.156 1 97.06 291 ASP A N 1
ATOM 2209 C CA . ASP A 1 291 ? 1.567 26.109 1.007 1 97.06 291 ASP A CA 1
ATOM 2210 C C . ASP A 1 291 ? 0.755 27.109 0.188 1 97.06 291 ASP A C 1
ATOM 2212 O O . ASP A 1 291 ? -0.461 27.219 0.359 1 97.06 291 ASP A O 1
ATOM 2216 N N . LYS A 1 292 ? 1.428 27.781 -0.666 1 96.62 292 LYS A N 1
ATOM 2217 C CA . LYS A 1 292 ? 0.746 28.766 -1.51 1 96.62 292 LYS A CA 1
ATOM 2218 C C . LYS A 1 292 ? -0.301 28.094 -2.395 1 96.62 292 LYS A C 1
ATOM 2220 O O . LYS A 1 292 ? -1.418 28.594 -2.531 1 96.62 292 LYS A O 1
ATOM 2225 N N . ALA A 1 293 ? 0.062 27 -2.998 1 96.5 293 ALA A N 1
ATOM 2226 C CA . ALA A 1 293 ? -0.846 26.281 -3.885 1 96.5 293 ALA A CA 1
ATOM 2227 C C . ALA A 1 293 ? -2.117 25.859 -3.148 1 96.5 293 ALA A C 1
ATOM 2229 O O . ALA A 1 293 ? -3.221 26 -3.682 1 96.5 293 ALA A O 1
ATOM 2230 N N . GLU A 1 294 ? -1.966 25.328 -1.953 1 97.56 294 GLU A N 1
ATOM 2231 C CA . GLU A 1 294 ? -3.139 24.891 -1.2 1 97.56 294 GLU A CA 1
ATOM 2232 C C . GLU A 1 294 ? -4.02 26.078 -0.811 1 97.56 294 GLU A C 1
ATOM 2234 O O . GLU A 1 294 ? -5.246 25.984 -0.859 1 97.56 294 GLU A O 1
ATOM 2239 N N . LEU A 1 295 ? -3.43 27.172 -0.379 1 96.62 295 LEU A N 1
ATOM 2240 C CA . LEU A 1 295 ? -4.215 28.328 0.018 1 96.62 295 LEU A CA 1
ATOM 2241 C C . LEU A 1 295 ? -4.973 28.906 -1.173 1 96.62 295 LEU A C 1
ATOM 2243 O O . LEU A 1 295 ? -6.117 29.344 -1.032 1 96.62 295 LEU A O 1
ATOM 2247 N N . ILE A 1 296 ? -4.332 28.859 -2.334 1 97.56 296 ILE A N 1
ATOM 2248 C CA . ILE A 1 296 ? -5.008 29.281 -3.555 1 97.56 296 ILE A CA 1
ATOM 2249 C C . ILE A 1 296 ? -6.168 28.344 -3.857 1 97.56 296 ILE A C 1
ATOM 2251 O O . ILE A 1 296 ? -7.258 28.781 -4.234 1 97.56 296 ILE A O 1
ATOM 2255 N N . ALA A 1 297 ? -5.918 27.047 -3.676 1 98.19 297 ALA A N 1
ATOM 2256 C CA . ALA A 1 297 ? -6.977 26.062 -3.889 1 98.19 297 ALA A CA 1
ATOM 2257 C C . ALA A 1 297 ? -8.164 26.328 -2.969 1 98.19 297 ALA A C 1
ATOM 2259 O O . ALA A 1 297 ? -9.32 26.266 -3.398 1 98.19 297 ALA A O 1
ATOM 2260 N N . VAL A 1 298 ? -7.902 26.625 -1.721 1 98 298 VAL A N 1
ATOM 2261 C CA . VAL A 1 298 ? -8.945 26.922 -0.748 1 98 298 VAL A CA 1
ATOM 2262 C C . VAL A 1 298 ? -9.727 28.156 -1.186 1 98 298 VAL A C 1
ATOM 2264 O O . VAL A 1 298 ? -10.961 28.172 -1.139 1 98 298 VAL A O 1
ATOM 2267 N N . GLN A 1 299 ? -9.023 29.156 -1.598 1 97.75 299 GLN A N 1
ATOM 2268 C CA . GLN A 1 299 ? -9.656 30.375 -2.066 1 97.75 299 GLN A CA 1
ATOM 2269 C C . GLN A 1 299 ? -10.555 30.109 -3.268 1 97.75 299 GLN A C 1
ATOM 2271 O O . GLN A 1 299 ? -11.656 30.656 -3.361 1 97.75 299 GLN A O 1
ATOM 2276 N N . ASN A 1 300 ? -10.039 29.297 -4.16 1 98.25 300 ASN A N 1
ATOM 2277 C CA . ASN A 1 300 ? -10.797 28.984 -5.367 1 98.25 300 ASN A CA 1
ATOM 2278 C C . ASN A 1 300 ? -12.078 28.219 -5.043 1 98.25 300 ASN A C 1
ATOM 2280 O O . ASN A 1 300 ? -13.086 28.391 -5.723 1 98.25 300 ASN A O 1
ATOM 2284 N N . VAL A 1 301 ? -12.07 27.391 -4.047 1 98.38 301 VAL A N 1
ATOM 2285 C CA . VAL A 1 301 ? -13.219 26.562 -3.699 1 98.38 301 VAL A CA 1
ATOM 2286 C C . VAL A 1 301 ? -14.188 27.344 -2.83 1 98.38 301 VAL A C 1
ATOM 2288 O O . VAL A 1 301 ? -15.406 27.266 -3.014 1 98.38 301 VAL A O 1
ATOM 2291 N N . PHE A 1 302 ? -13.695 28.203 -1.96 1 97.69 302 PHE A N 1
ATOM 2292 C CA . PHE A 1 302 ? -14.555 28.781 -0.938 1 97.69 302 PHE A CA 1
ATOM 2293 C C . PHE A 1 302 ? -14.859 30.25 -1.26 1 97.69 302 PHE A C 1
ATOM 2295 O O . PHE A 1 302 ? -15.773 30.828 -0.687 1 97.69 302 PHE A O 1
ATOM 2302 N N . GLY A 1 303 ? -14.062 30.844 -2.189 1 95.88 303 GLY A N 1
ATOM 2303 C CA . GLY A 1 303 ? -14.281 32.25 -2.541 1 95.88 303 GLY A CA 1
ATOM 2304 C C . GLY A 1 303 ? -13.875 33.188 -1.442 1 95.88 303 GLY A C 1
ATOM 2305 O O . GLY A 1 303 ? -12.758 33.125 -0.935 1 95.88 303 GLY A O 1
ATOM 2306 N N . THR A 1 304 ? -14.797 34.094 -1.024 1 91.62 304 THR A N 1
ATOM 2307 C CA . THR A 1 304 ? -14.484 35.156 -0.074 1 91.62 304 THR A CA 1
ATOM 2308 C C . THR A 1 304 ? -14.75 34.688 1.356 1 91.62 304 THR A C 1
ATOM 2310 O O . THR A 1 304 ? -14.266 35.312 2.311 1 91.62 304 THR A O 1
ATOM 2313 N N . ASN A 1 305 ? -15.531 33.688 1.497 1 92.38 305 ASN A N 1
ATOM 2314 C CA . ASN A 1 305 ? -15.859 33.156 2.822 1 92.38 305 ASN A CA 1
ATOM 2315 C C . ASN A 1 305 ? -15.008 31.953 3.184 1 92.38 305 ASN A C 1
ATOM 2317 O O . ASN A 1 305 ? -15.523 30.844 3.346 1 92.38 305 ASN A O 1
ATOM 2321 N N . ILE A 1 306 ? -13.758 32.188 3.475 1 95 306 ILE A N 1
ATOM 2322 C CA . ILE A 1 306 ? -12.82 31.125 3.812 1 95 306 ILE A CA 1
ATOM 2323 C C . ILE A 1 306 ? -12.969 30.766 5.285 1 95 306 ILE A C 1
ATOM 2325 O O . ILE A 1 306 ? -12.914 31.625 6.16 1 95 306 ILE A O 1
ATOM 2329 N N . PRO A 1 307 ? -13.156 29.484 5.598 1 96.12 307 PRO A N 1
ATOM 2330 C CA . PRO A 1 307 ? -13.18 29.047 7 1 96.12 307 PRO A CA 1
ATOM 2331 C C . PRO A 1 307 ? -11.859 29.328 7.723 1 96.12 307 PRO A C 1
ATOM 2333 O O . PRO A 1 307 ? -10.867 29.688 7.086 1 96.12 307 PRO A O 1
ATOM 2336 N N . ALA A 1 308 ? -11.953 29.219 9.094 1 96.81 308 ALA A N 1
ATOM 2337 C CA . ALA A 1 308 ? -10.695 29.297 9.844 1 96.81 308 ALA A CA 1
ATOM 2338 C C . ALA A 1 308 ? -9.719 28.219 9.383 1 96.81 308 ALA A C 1
ATOM 2340 O O . ALA A 1 308 ? -10.109 27.078 9.117 1 96.81 308 ALA A O 1
ATOM 2341 N N . LEU A 1 309 ? -8.492 28.594 9.156 1 97.06 309 LEU A N 1
ATOM 2342 C CA . LEU A 1 309 ? -7.473 27.672 8.688 1 97.06 309 LEU A CA 1
ATOM 2343 C C . LEU A 1 309 ? -6.484 27.344 9.805 1 97.06 309 LEU A C 1
ATOM 2345 O O . LEU A 1 309 ? -6.129 28.203 10.602 1 97.06 309 LEU A O 1
ATOM 2349 N N . THR A 1 310 ? -6.082 26.125 9.891 1 97.62 310 THR A N 1
ATOM 2350 C CA . THR A 1 310 ? -5.047 25.734 10.844 1 97.62 310 THR A CA 1
ATOM 2351 C C . THR A 1 310 ? -4.293 24.5 10.352 1 97.62 310 THR A C 1
ATOM 2353 O O . THR A 1 310 ? -4.617 23.953 9.297 1 97.62 310 THR A O 1
ATOM 2356 N N . ASN A 1 311 ? -3.227 24.094 11 1 97.75 311 ASN A N 1
ATOM 2357 C CA . ASN A 1 311 ? -2.439 22.891 10.805 1 97.75 311 ASN A CA 1
ATOM 2358 C C . ASN A 1 311 ? -1.607 22.547 12.039 1 97.75 311 ASN A C 1
ATOM 2360 O O . ASN A 1 311 ? -1.498 23.359 12.953 1 97.75 311 ASN A O 1
ATOM 2364 N N . ASN A 1 312 ? -1.058 21.391 12.07 1 98.19 312 ASN A N 1
ATOM 2365 C CA . ASN A 1 312 ? -0.303 21 13.25 1 98.19 312 ASN A CA 1
ATOM 2366 C C . ASN A 1 312 ? 1.18 20.828 12.938 1 98.19 312 ASN A C 1
ATOM 2368 O O . ASN A 1 312 ? 1.96 20.438 13.812 1 98.19 312 ASN A O 1
ATOM 2372 N N . LYS A 1 313 ? 1.658 21.125 11.773 1 97.62 313 LYS A N 1
ATOM 2373 C CA . LYS A 1 313 ? 3.021 20.812 11.344 1 97.62 313 LYS A CA 1
ATOM 2374 C C . LYS A 1 313 ? 4.035 21.703 12.062 1 97.62 313 LYS A C 1
ATOM 2376 O O . LYS A 1 313 ? 5.184 21.297 12.266 1 97.62 313 LYS A O 1
ATOM 2381 N N . TRP A 1 314 ? 3.646 22.859 12.375 1 96.88 314 TRP A N 1
ATOM 2382 C CA . TRP A 1 314 ? 4.559 23.75 13.078 1 96.88 314 TRP A CA 1
ATOM 2383 C C . TRP A 1 314 ? 4.902 23.203 14.461 1 96.88 314 TRP A C 1
ATOM 2385 O O . TRP A 1 314 ? 5.895 23.625 15.07 1 96.88 314 TRP A O 1
ATOM 2395 N N . LYS A 1 315 ? 4.098 22.297 14.953 1 97.69 315 LYS A N 1
ATOM 2396 C CA . LYS A 1 315 ? 4.324 21.719 16.281 1 97.69 315 LYS A CA 1
ATOM 2397 C C . LYS A 1 315 ? 5.023 20.375 16.172 1 97.69 315 LYS A C 1
ATOM 2399 O O . LYS A 1 315 ? 5.945 20.078 16.938 1 97.69 315 LYS A O 1
ATOM 2404 N N . LEU A 1 316 ? 4.535 19.484 15.305 1 98.12 316 LEU A N 1
ATOM 2405 C CA . LEU A 1 316 ? 4.988 18.094 15.328 1 98.12 316 LEU A CA 1
ATOM 2406 C C . LEU A 1 316 ? 5.672 17.734 14.016 1 98.12 316 LEU A C 1
ATOM 2408 O O . LEU A 1 316 ? 5.941 16.547 13.766 1 98.12 316 LEU A O 1
ATOM 2412 N N . GLY A 1 317 ? 5.941 18.703 13.133 1 98.25 317 GLY A N 1
ATOM 2413 C CA . GLY A 1 317 ? 6.598 18.422 11.859 1 98.25 317 GLY A CA 1
ATOM 2414 C C . GLY A 1 317 ? 5.695 17.734 10.852 1 98.25 317 GLY A C 1
ATOM 2415 O O . GLY A 1 317 ? 4.512 17.516 11.125 1 98.25 317 GLY A O 1
ATOM 2416 N N . HIS A 1 318 ? 6.238 17.547 9.68 1 98.5 318 HIS A N 1
ATOM 2417 C CA . HIS A 1 318 ? 5.594 16.766 8.633 1 98.5 318 HIS A CA 1
ATOM 2418 C C . HIS A 1 318 ? 5.926 15.281 8.766 1 98.5 318 HIS A C 1
ATOM 2420 O O . HIS A 1 318 ? 7.09 14.891 8.641 1 98.5 318 HIS A O 1
ATOM 2426 N N . THR A 1 319 ? 4.922 14.516 8.992 1 98.56 319 THR A N 1
ATOM 2427 C CA . THR A 1 319 ? 5.125 13.102 9.297 1 98.56 319 THR A CA 1
ATOM 2428 C C . THR A 1 319 ? 4.82 12.234 8.078 1 98.56 319 THR A C 1
ATOM 2430 O O . THR A 1 319 ? 4.336 11.109 8.219 1 98.56 319 THR A O 1
ATOM 2433 N N . TYR A 1 320 ? 4.945 12.711 6.891 1 97.75 320 TYR A N 1
ATOM 2434 C CA . TYR A 1 320 ? 4.742 12.016 5.625 1 97.75 320 TYR A CA 1
ATOM 2435 C C . TYR A 1 320 ? 3.416 11.266 5.621 1 97.75 320 TYR A C 1
ATOM 2437 O O . TYR A 1 320 ? 2.352 11.875 5.766 1 97.75 320 TYR A O 1
ATOM 2445 N N . GLY A 1 321 ? 3.469 10.008 5.555 1 97.88 321 GLY A N 1
ATOM 2446 C CA . GLY A 1 321 ? 2.27 9.195 5.398 1 97.88 321 GLY A CA 1
ATOM 2447 C C . GLY A 1 321 ? 1.333 9.281 6.586 1 97.88 321 GLY A C 1
ATOM 2448 O O . GLY A 1 321 ? 0.145 8.977 6.473 1 97.88 321 GLY A O 1
ATOM 2449 N N . ALA A 1 322 ? 1.8 9.703 7.75 1 98.69 322 ALA A N 1
ATOM 2450 C CA . ALA A 1 322 ? 0.974 9.781 8.953 1 98.69 322 ALA A CA 1
ATOM 2451 C C . ALA A 1 322 ? 0.356 11.164 9.109 1 98.69 322 ALA A C 1
ATOM 2453 O O . ALA A 1 322 ? -0.494 11.383 9.977 1 98.69 322 ALA A O 1
ATOM 2454 N N . SER A 1 323 ? 0.733 12.109 8.266 1 98.5 323 SER A N 1
ATOM 2455 C CA . SER A 1 323 ? 0.381 13.516 8.469 1 98.5 323 SER A CA 1
ATOM 2456 C C . SER A 1 323 ? -1.13 13.719 8.414 1 98.5 323 SER A C 1
ATOM 2458 O O . SER A 1 323 ? -1.692 14.445 9.234 1 98.5 323 SER A O 1
ATOM 2460 N N . GLY A 1 324 ? -1.785 13.062 7.398 1 98.69 324 GLY A N 1
ATOM 2461 C CA . GLY A 1 324 ? -3.232 13.18 7.309 1 98.69 324 GLY A CA 1
ATOM 2462 C C . GLY A 1 324 ? -3.951 12.633 8.531 1 98.69 324 GLY A C 1
ATOM 2463 O O . GLY A 1 324 ? -4.969 13.188 8.953 1 98.69 324 GLY A O 1
ATOM 2464 N N . ALA A 1 325 ? -3.445 11.57 9.055 1 98.88 325 ALA A N 1
ATOM 2465 C CA . ALA A 1 325 ? -4.051 10.961 10.234 1 98.88 325 ALA A CA 1
ATOM 2466 C C . ALA A 1 325 ? -3.912 11.867 11.453 1 98.88 325 ALA A C 1
ATOM 2468 O O . ALA A 1 325 ? -4.852 12.008 12.242 1 98.88 325 ALA A O 1
ATOM 2469 N N . LEU A 1 326 ? -2.754 12.438 11.617 1 98.88 326 LEU A N 1
ATOM 2470 C CA . LEU A 1 326 ? -2.527 13.312 12.758 1 98.88 326 LEU A CA 1
ATOM 2471 C C . LEU A 1 326 ? -3.303 14.617 12.609 1 98.88 326 LEU A C 1
ATOM 2473 O O . LEU A 1 326 ? -3.73 15.203 13.602 1 98.88 326 LEU A O 1
ATOM 2477 N N . SER A 1 327 ? -3.541 15.055 11.367 1 98.88 327 SER A N 1
ATOM 2478 C CA . SER A 1 327 ? -4.441 16.172 11.117 1 98.88 327 SER A CA 1
ATOM 2479 C C . SER A 1 327 ? -5.879 15.82 11.492 1 98.88 327 SER A C 1
ATOM 2481 O O . SER A 1 327 ? -6.613 16.656 12.016 1 98.88 327 SER A O 1
ATOM 2483 N N . LEU A 1 328 ? -6.25 14.609 11.18 1 98.81 328 LEU A N 1
ATOM 2484 C CA . LEU A 1 328 ? -7.578 14.133 11.555 1 98.81 328 LEU A CA 1
ATOM 2485 C C . LEU A 1 328 ? -7.75 14.125 13.07 1 98.81 328 LEU A C 1
ATOM 2487 O O . LEU A 1 328 ? -8.82 14.461 13.578 1 98.81 328 LEU A O 1
ATOM 2491 N N . GLU A 1 329 ? -6.715 13.695 13.766 1 98.69 329 GLU A N 1
ATOM 2492 C CA . GLU A 1 329 ? -6.727 13.75 15.227 1 98.69 329 GLU A CA 1
ATOM 2493 C C . GLU A 1 329 ? -7.012 15.164 15.727 1 98.69 329 GLU A C 1
ATOM 2495 O O . GLU A 1 329 ? -7.859 15.359 16.594 1 98.69 329 GLU A O 1
ATOM 2500 N N . MET A 1 330 ? -6.273 16.125 15.195 1 98.69 330 MET A N 1
ATOM 2501 C CA . MET A 1 330 ? -6.473 17.531 15.562 1 98.69 330 MET A CA 1
ATOM 2502 C C . MET A 1 330 ? -7.914 17.953 15.312 1 98.69 330 MET A C 1
ATOM 2504 O O . MET A 1 330 ? -8.523 18.625 16.156 1 98.69 330 MET A O 1
ATOM 2508 N N . ALA A 1 331 ? -8.43 17.578 14.172 1 98.75 331 ALA A N 1
ATOM 2509 C CA . ALA A 1 331 ? -9.789 17.938 13.797 1 98.75 331 ALA A CA 1
ATOM 2510 C C . ALA A 1 331 ? -10.805 17.375 14.797 1 98.75 331 ALA A C 1
ATOM 2512 O O . ALA A 1 331 ? -11.711 18.094 15.234 1 98.75 331 ALA A O 1
ATOM 2513 N N . ILE A 1 332 ? -10.641 16.125 15.141 1 98.25 332 ILE A N 1
ATOM 2514 C CA . ILE A 1 332 ? -11.578 15.469 16.047 1 98.25 332 ILE A CA 1
ATOM 2515 C C . ILE A 1 332 ? -11.5 16.109 17.422 1 98.25 332 ILE A C 1
ATOM 2517 O O . ILE A 1 332 ? -12.531 16.312 18.078 1 98.25 332 ILE A O 1
ATOM 2521 N N . LEU A 1 333 ? -10.289 16.438 17.875 1 97.88 333 LEU A N 1
ATOM 2522 C CA . LEU A 1 333 ? -10.133 17.109 19.156 1 97.88 333 LEU A CA 1
ATOM 2523 C C . LEU A 1 333 ? -10.836 18.453 19.156 1 97.88 333 LEU A C 1
ATOM 2525 O O . LEU A 1 333 ? -11.547 18.797 20.094 1 97.88 333 LEU A O 1
ATOM 2529 N N . MET A 1 334 ? -10.641 19.219 18.078 1 97.81 334 MET A N 1
ATOM 2530 C CA . MET A 1 334 ? -11.289 20.516 17.984 1 97.81 334 MET A CA 1
ATOM 2531 C C . MET A 1 334 ? -12.812 20.375 18 1 97.81 334 MET A C 1
ATOM 2533 O O . MET A 1 334 ? -13.508 21.156 18.641 1 97.81 334 MET A O 1
ATOM 2537 N N . LEU A 1 335 ? -13.305 19.375 17.25 1 97.69 335 LEU A N 1
ATOM 2538 C CA . LEU A 1 335 ? -14.734 19.109 17.172 1 97.69 335 LEU A CA 1
ATOM 2539 C C . LEU A 1 335 ? -15.312 18.797 18.547 1 97.69 335 LEU A C 1
ATOM 2541 O O . LEU A 1 335 ? -16.375 19.312 18.906 1 97.69 335 LEU A O 1
ATOM 2545 N N . ASN A 1 336 ? -14.633 17.984 19.328 1 96.25 336 ASN A N 1
ATOM 2546 C CA . ASN A 1 336 ? -15.156 17.484 20.594 1 96.25 336 ASN A CA 1
ATOM 2547 C C . ASN A 1 336 ? -14.953 18.484 21.719 1 96.25 336 ASN A C 1
ATOM 2549 O O . ASN A 1 336 ? -15.789 18.594 22.625 1 96.25 336 ASN A O 1
ATOM 2553 N N . LEU A 1 337 ? -13.844 19.203 21.703 1 96.5 337 LEU A N 1
ATOM 2554 C CA . LEU A 1 337 ? -13.523 20.172 22.75 1 96.5 337 LEU A CA 1
ATOM 2555 C C . LEU A 1 337 ? -14.188 21.516 22.469 1 96.5 337 LEU A C 1
ATOM 2557 O O . LEU A 1 337 ? -14.273 22.359 23.359 1 96.5 337 LEU A O 1
ATOM 2561 N N . GLN A 1 338 ? -14.648 21.719 21.219 1 97.12 338 GLN A N 1
ATOM 2562 C CA . GLN A 1 338 ? -15.18 23 20.781 1 97.12 338 GLN A CA 1
ATOM 2563 C C . GLN A 1 338 ? -14.172 24.125 21.016 1 97.12 338 GLN A C 1
ATOM 2565 O O . GLN A 1 338 ? -14.508 25.156 21.578 1 97.12 338 GLN A O 1
ATOM 2570 N N . GLU A 1 339 ? -12.945 23.797 20.625 1 96 339 GLU A N 1
ATOM 2571 C CA . GLU A 1 339 ? -11.812 24.719 20.734 1 96 339 GLU A CA 1
ATOM 2572 C C . GLU A 1 339 ? -11 24.75 19.453 1 96 339 GLU A C 1
ATOM 2574 O O . GLU A 1 339 ? -10.711 23.703 18.859 1 96 339 GLU A O 1
ATOM 2579 N N . PHE A 1 340 ? -10.727 25.969 18.969 1 96.81 340 PHE A N 1
ATOM 2580 C CA . PHE A 1 340 ? -9.891 26.141 17.797 1 96.81 340 PHE A CA 1
ATOM 2581 C C . PHE A 1 340 ? -8.414 26.172 18.172 1 96.81 340 PHE A C 1
ATOM 2583 O O . PHE A 1 340 ? -8.031 26.875 19.109 1 96.81 340 PHE A O 1
ATOM 2590 N N . PHE A 1 341 ? -7.551 25.391 17.547 1 96.94 341 PHE A N 1
ATOM 2591 C CA . PHE A 1 341 ? -6.105 25.391 17.75 1 96.94 341 PHE A CA 1
ATOM 2592 C C . PHE A 1 341 ? -5.414 26.234 16.688 1 96.94 341 PHE A C 1
ATOM 2594 O O . PHE A 1 341 ? -5.223 25.797 15.562 1 96.94 341 PHE A O 1
ATOM 2601 N N . PRO A 1 342 ? -5.004 27.438 16.953 1 95.19 342 PRO A N 1
ATOM 2602 C CA . PRO A 1 342 ? -4.461 28.359 15.961 1 95.19 342 PRO A CA 1
ATOM 2603 C C . PRO A 1 342 ? -2.994 28.094 15.641 1 95.19 342 PRO A C 1
ATOM 2605 O O . PRO A 1 342 ? -2.318 27.375 16.375 1 95.19 342 PRO A O 1
ATOM 2608 N N . VAL A 1 343 ? -2.518 28.609 14.547 1 94.44 343 VAL A N 1
ATOM 2609 C CA . VAL A 1 343 ? -1.108 28.703 14.172 1 94.44 343 VAL A CA 1
ATOM 2610 C C . VAL A 1 343 ? -0.529 30.031 14.656 1 94.44 343 VAL A C 1
ATOM 2612 O O . VAL A 1 343 ? -1.11 31.094 14.422 1 94.44 343 VAL A O 1
ATOM 2615 N N . PRO A 1 344 ? 0.576 30.031 15.312 1 90.44 344 PRO A N 1
ATOM 2616 C CA . PRO A 1 344 ? 1.025 31.203 16.062 1 90.44 344 PRO A CA 1
ATOM 2617 C C . PRO A 1 344 ? 1.467 32.344 15.156 1 90.44 344 PRO A C 1
ATOM 2619 O O . PRO A 1 344 ? 1.502 33.5 15.586 1 90.44 344 PRO A O 1
ATOM 2622 N N . TYR A 1 345 ? 1.791 32.125 13.977 1 87.19 345 TYR A N 1
ATOM 2623 C CA . TYR A 1 345 ? 2.385 33.188 13.156 1 87.19 345 TYR A CA 1
ATOM 2624 C C . TYR A 1 345 ? 1.404 33.688 12.102 1 87.19 345 TYR A C 1
ATOM 2626 O O . TYR A 1 345 ? 1.772 34.438 11.211 1 87.19 345 TYR A O 1
ATOM 2634 N N . ILE A 1 346 ? 0.2 33.188 12.141 1 86.19 346 ILE A N 1
ATOM 2635 C CA . ILE A 1 346 ? -0.836 33.656 11.234 1 86.19 346 ILE A CA 1
ATOM 2636 C C . ILE A 1 346 ? -1.896 34.438 12.008 1 86.19 346 ILE A C 1
ATOM 2638 O O . ILE A 1 346 ? -2.203 34.094 13.156 1 86.19 346 ILE A O 1
ATOM 2642 N N . SER A 1 347 ? -2.402 35.531 11.391 1 83.94 347 SER A N 1
ATOM 2643 C CA . SER A 1 347 ? -3.473 36.281 12.008 1 83.94 347 SER A CA 1
ATOM 2644 C C . SER A 1 347 ? -4.832 35.625 11.781 1 83.94 347 SER A C 1
ATOM 2646 O O . SER A 1 347 ? -5.293 35.531 10.641 1 83.94 347 SER A O 1
ATOM 2648 N N . HIS A 1 348 ? -5.32 35.031 12.82 1 82.69 348 HIS A N 1
ATOM 2649 C CA . HIS A 1 348 ? -6.648 34.438 12.742 1 82.69 348 HIS A CA 1
ATOM 2650 C C . HIS A 1 348 ? -7.734 35.469 13.039 1 82.69 348 HIS A C 1
ATOM 2652 O O . HIS A 1 348 ? -8.062 35.719 14.203 1 82.69 348 HIS A O 1
ATOM 2658 N N . THR A 1 349 ? -8.047 36.219 12.117 1 69.81 349 THR A N 1
ATOM 2659 C CA . THR A 1 349 ? -8.992 37.281 12.328 1 69.81 349 THR A CA 1
ATOM 2660 C C . THR A 1 349 ? -10.352 36.75 12.758 1 69.81 349 THR A C 1
ATOM 2662 O O . THR A 1 349 ? -11.109 37.438 13.438 1 69.81 349 THR A O 1
ATOM 2665 N N . LYS A 1 350 ? -10.719 35.625 12.367 1 75.75 350 LYS A N 1
ATOM 2666 C CA . LYS A 1 350 ? -12.008 35.031 12.703 1 75.75 350 LYS A CA 1
ATOM 2667 C C . LYS A 1 350 ? -11.828 33.625 13.289 1 75.75 350 LYS A C 1
ATOM 2669 O O . LYS A 1 350 ? -11.258 32.75 12.633 1 75.75 350 LYS A O 1
ATOM 2674 N N . THR A 1 351 ? -11.914 33.5 14.633 1 86.75 351 THR A N 1
ATOM 2675 C CA . THR A 1 351 ? -11.969 32.188 15.258 1 86.75 351 THR A CA 1
ATOM 2676 C C . THR A 1 351 ? -13.422 31.734 15.43 1 86.75 351 THR A C 1
ATOM 2678 O O . THR A 1 351 ? -14.258 32.5 15.914 1 86.75 351 THR A O 1
ATOM 2681 N N . PRO A 1 352 ? -13.594 30.516 15 1 92.81 352 PRO A N 1
ATOM 2682 C CA . PRO A 1 352 ? -14.984 30.062 15.086 1 92.81 352 PRO A CA 1
ATOM 2683 C C . PRO A 1 352 ? -15.461 29.906 16.531 1 92.81 352 PRO A C 1
ATOM 2685 O O . PRO A 1 352 ? -14.727 29.391 17.375 1 92.81 352 PRO A O 1
ATOM 2688 N N . GLN A 1 353 ? -16.641 30.438 16.828 1 91.06 353 GLN A N 1
ATOM 2689 C CA . GLN A 1 353 ? -17.234 30.297 18.156 1 91.06 353 GLN A CA 1
ATOM 2690 C C . GLN A 1 353 ? -17.75 28.875 18.391 1 91.06 353 GLN A C 1
ATOM 2692 O O . GLN A 1 353 ? -17.734 28.391 19.516 1 91.06 353 GLN A O 1
ATOM 2697 N N . LYS A 1 354 ? -18.266 28.344 17.359 1 95.31 354 LYS A N 1
ATOM 2698 C CA . LYS A 1 354 ? -18.719 26.953 17.359 1 95.31 354 LYS A CA 1
ATOM 2699 C C . LYS A 1 354 ? -18.078 26.188 16.203 1 95.31 354 LYS A C 1
ATOM 2701 O O . LYS A 1 354 ? -17.938 26.719 15.094 1 95.31 354 LYS A O 1
ATOM 2706 N N . ILE A 1 355 ? -17.719 24.969 16.5 1 97.81 355 ILE A N 1
ATOM 2707 C CA . ILE A 1 355 ? -17.125 24.125 15.484 1 97.81 355 ILE A 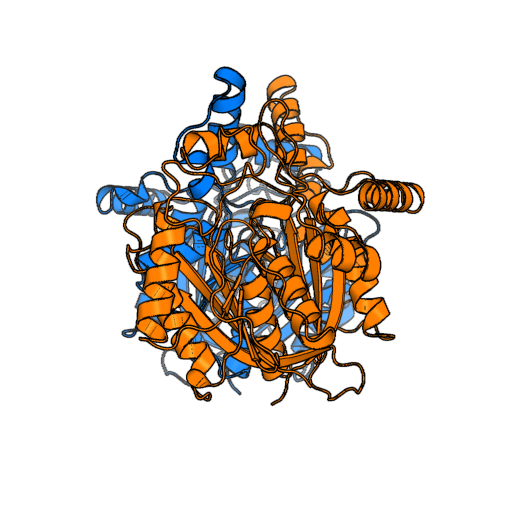CA 1
ATOM 2708 C C . ILE A 1 355 ? -18 22.891 15.258 1 97.81 355 ILE A C 1
ATOM 2710 O O . ILE A 1 355 ? -17.969 21.938 16.047 1 97.81 355 ILE A O 1
ATOM 2714 N N . ASN A 1 356 ? -18.75 22.875 14.188 1 97.56 356 ASN A N 1
ATOM 2715 C CA . ASN A 1 356 ? -19.656 21.781 13.883 1 97.56 356 ASN A CA 1
ATOM 2716 C C . ASN A 1 356 ? -19.172 20.953 12.695 1 97.56 356 ASN A C 1
ATOM 2718 O O . ASN A 1 356 ? -19.531 19.781 12.547 1 97.56 356 ASN A O 1
ATOM 2722 N N . LYS A 1 357 ? -18.422 21.609 11.797 1 98.31 357 LYS A N 1
ATOM 2723 C CA . LYS A 1 357 ? -17.969 20.984 10.555 1 98.31 357 LYS A CA 1
ATOM 2724 C C . LYS A 1 357 ? -16.516 21.344 10.25 1 98.31 357 LYS A C 1
ATOM 2726 O O . LYS A 1 357 ? -16.156 22.531 10.227 1 98.31 357 LYS A O 1
ATOM 2731 N N . ILE A 1 358 ? -15.703 20.359 10.07 1 98.69 358 ILE A N 1
ATOM 2732 C CA . ILE A 1 358 ? -14.289 20.562 9.773 1 98.69 358 ILE A CA 1
ATOM 2733 C C . ILE A 1 358 ? -13.914 19.797 8.5 1 98.69 358 ILE A C 1
ATOM 2735 O O . ILE A 1 358 ? -14.32 18.656 8.312 1 98.69 358 ILE A O 1
ATOM 2739 N N . LEU A 1 359 ? -13.266 20.469 7.582 1 98.81 359 LEU A N 1
ATOM 2740 C CA . LEU A 1 359 ? -12.656 19.844 6.41 1 98.81 359 LEU A CA 1
ATOM 2741 C C . LEU A 1 359 ? -11.18 19.578 6.648 1 98.81 359 LEU A C 1
ATOM 2743 O O . LEU A 1 359 ? -10.453 20.453 7.133 1 98.81 359 LEU A O 1
ATOM 2747 N N . VAL A 1 360 ? -10.703 18.359 6.41 1 98.94 360 VAL A N 1
ATOM 2748 C CA . VAL A 1 360 ? -9.297 17.984 6.539 1 98.94 360 VAL A CA 1
ATOM 2749 C C . VAL A 1 360 ? -8.727 17.656 5.164 1 98.94 360 VAL A C 1
ATOM 2751 O O . VAL A 1 360 ? -9.305 16.859 4.418 1 98.94 360 VAL A O 1
ATOM 2754 N N . ASN A 1 361 ? -7.59 18.25 4.82 1 98.81 361 ASN A N 1
ATOM 2755 C CA . ASN A 1 361 ? -6.934 18.031 3.533 1 98.81 361 ASN A CA 1
ATOM 2756 C C . ASN A 1 361 ? -5.621 17.266 3.695 1 98.81 361 ASN A C 1
ATOM 2758 O O . ASN A 1 361 ? -4.91 17.453 4.688 1 98.81 361 ASN A O 1
ATOM 2762 N N . ALA A 1 362 ? -5.324 16.438 2.77 1 98.5 362 ALA A N 1
ATOM 2763 C CA . ALA A 1 362 ? -4 15.867 2.566 1 98.5 362 ALA A CA 1
ATOM 2764 C C . ALA A 1 362 ? -3.641 15.828 1.084 1 98.5 362 ALA A C 1
ATOM 2766 O O . ALA A 1 362 ? -4.492 15.539 0.239 1 98.5 362 ALA A O 1
ATOM 2767 N N . VAL A 1 363 ? -2.447 16.141 0.792 1 96.44 363 VAL A N 1
ATOM 2768 C CA . VAL A 1 363 ? -1.943 16.109 -0.577 1 96.44 363 VAL A CA 1
ATOM 2769 C C . VAL A 1 363 ? -0.524 15.539 -0.588 1 96.44 363 VAL A C 1
ATOM 2771 O O . VAL A 1 363 ? 0.258 15.797 0.33 1 96.44 363 VAL A O 1
ATOM 2774 N N . GLY A 1 364 ? -0.272 14.727 -1.572 1 92.06 364 GLY A N 1
ATOM 2775 C CA . GLY A 1 364 ? 1.036 14.102 -1.649 1 92.06 364 GLY A CA 1
ATOM 2776 C C . GLY A 1 364 ? 1.771 14.406 -2.939 1 92.06 364 GLY A C 1
ATOM 2777 O O . GLY A 1 364 ? 1.163 14.852 -3.916 1 92.06 364 GLY A O 1
ATOM 2778 N N . PHE A 1 365 ? 3.162 14.133 -2.791 1 85.19 365 PHE A N 1
ATOM 2779 C CA . PHE A 1 365 ? 3.945 14.07 -4.02 1 85.19 365 PHE A CA 1
ATOM 2780 C C . PHE A 1 365 ? 3.281 13.156 -5.039 1 85.19 365 PHE A C 1
ATOM 2782 O O . PHE A 1 365 ? 2.725 12.117 -4.68 1 85.19 365 PHE A O 1
ATOM 2789 N N . GLY A 1 366 ? 3.207 13.562 -6.305 1 81.56 366 GLY A N 1
ATOM 2790 C CA . GLY A 1 366 ? 2.543 12.797 -7.344 1 81.56 366 GLY A CA 1
ATOM 2791 C C . GLY A 1 366 ? 1.175 13.344 -7.707 1 81.56 366 GLY A C 1
ATOM 2792 O O . GLY A 1 366 ? 0.539 12.867 -8.648 1 81.56 366 GLY A O 1
ATOM 2793 N N . GLY A 1 367 ? 0.745 14.352 -6.898 1 90.44 367 GLY A N 1
ATOM 2794 C CA . GLY A 1 367 ? -0.468 15.062 -7.273 1 90.44 367 GLY A CA 1
ATOM 2795 C C . GLY A 1 367 ? -1.734 14.344 -6.84 1 90.44 367 GLY A C 1
ATOM 2796 O O . GLY A 1 367 ? -2.73 14.344 -7.566 1 90.44 367 GLY A O 1
ATOM 2797 N N . ASN A 1 368 ? -1.688 13.688 -5.75 1 93.62 368 ASN A N 1
ATOM 2798 C CA . ASN A 1 368 ? -2.846 13.008 -5.184 1 93.62 368 ASN A CA 1
ATOM 2799 C C . ASN A 1 368 ? -3.377 13.742 -3.953 1 93.62 368 ASN A C 1
ATOM 2801 O O . ASN A 1 368 ? -2.6 14.188 -3.107 1 93.62 368 ASN A O 1
ATOM 2805 N N . ALA A 1 369 ? -4.688 13.906 -3.867 1 96.94 369 ALA A N 1
ATOM 2806 C CA . ALA A 1 369 ? -5.277 14.648 -2.756 1 96.94 369 ALA A CA 1
ATOM 2807 C C . ALA A 1 369 ? -6.52 13.938 -2.223 1 96.94 369 ALA A C 1
ATOM 2809 O O . ALA A 1 369 ? -7.234 13.273 -2.977 1 96.94 369 ALA A O 1
ATOM 2810 N N . VAL A 1 370 ? -6.723 14.047 -0.953 1 98.44 370 VAL A N 1
ATOM 2811 C CA . VAL A 1 370 ? -7.938 13.594 -0.287 1 98.44 370 VAL A CA 1
ATOM 2812 C C . VAL A 1 370 ? -8.461 14.688 0.635 1 98.44 370 VAL A C 1
ATOM 2814 O O . VAL A 1 370 ? -7.684 15.383 1.292 1 98.44 370 VAL A O 1
ATOM 2817 N N . SER A 1 371 ? -9.742 14.93 0.606 1 98.81 371 SER A N 1
ATOM 2818 C CA . SER A 1 371 ? -10.445 15.82 1.529 1 98.81 371 SER A CA 1
ATOM 2819 C C . SER A 1 371 ? -11.562 15.078 2.258 1 98.81 371 SER A C 1
ATOM 2821 O O . SER A 1 371 ? -12.281 14.273 1.657 1 98.81 371 SER A O 1
ATOM 2823 N N . VAL A 1 372 ? -11.648 15.312 3.566 1 98.75 372 VAL A N 1
ATOM 2824 C CA . VAL A 1 372 ? -12.648 14.641 4.398 1 98.75 372 VAL A CA 1
ATOM 2825 C C . VAL A 1 372 ? -13.43 15.68 5.195 1 98.75 372 VAL A C 1
ATOM 2827 O O . VAL A 1 372 ? -12.852 16.609 5.77 1 98.75 372 VAL A O 1
ATOM 2830 N N . VAL A 1 373 ? -14.734 15.539 5.234 1 98.75 373 VAL A N 1
ATOM 2831 C CA . VAL A 1 373 ? -15.594 16.406 6.039 1 98.75 373 VAL A CA 1
ATOM 2832 C C . VAL A 1 373 ? -16.062 15.641 7.277 1 98.75 373 VAL A C 1
ATOM 2834 O O . VAL A 1 373 ? -16.703 14.594 7.164 1 98.75 373 VAL A O 1
ATOM 2837 N N . LEU A 1 374 ? -15.727 16.188 8.414 1 98.44 374 LEU A N 1
ATOM 2838 C CA . LEU A 1 374 ? -16.141 15.648 9.711 1 98.44 374 LEU A CA 1
ATOM 2839 C C . LEU A 1 374 ? -17.188 16.547 10.352 1 98.44 374 LEU A C 1
ATOM 2841 O O . LEU A 1 374 ? -17.094 17.781 10.273 1 98.44 374 LEU A O 1
ATOM 2845 N N . GLU A 1 375 ? -18.156 15.953 10.977 1 97 375 GLU A N 1
ATOM 2846 C CA . GLU A 1 375 ? -19.172 16.688 11.734 1 97 375 GLU A CA 1
ATOM 2847 C C . GLU A 1 375 ? -19.328 16.109 13.133 1 97 375 GLU A C 1
ATOM 2849 O O . GLU A 1 375 ? -19.031 14.93 13.367 1 97 375 GLU A O 1
ATOM 2854 N N . ARG A 1 376 ? -19.781 17.031 13.953 1 87 376 ARG A N 1
ATOM 2855 C CA . ARG A 1 376 ? -20.125 16.594 15.305 1 87 376 ARG A CA 1
ATOM 2856 C C . ARG A 1 376 ? -21.297 15.633 15.297 1 87 376 ARG A C 1
ATOM 2858 O O . ARG A 1 376 ? -22.25 15.812 14.523 1 87 376 ARG A O 1
ATOM 2865 N N . LYS A 1 377 ? -21.172 14.555 15.953 1 75.38 377 LYS A N 1
ATOM 2866 C CA . LYS A 1 377 ? -22.219 13.539 15.992 1 75.38 377 LYS A CA 1
ATOM 2867 C C . LYS A 1 377 ? -23.547 14.117 16.469 1 75.38 377 LYS A C 1
ATOM 2869 O O . LYS A 1 377 ? -23.562 15.07 17.25 1 75.38 377 LYS A O 1
ATOM 2874 N N . MET B 1 1 ? -24.234 -8.789 -7.266 1 83.88 1 MET B N 1
ATOM 2875 C CA . MET B 1 1 ? -23.562 -7.984 -8.281 1 83.88 1 MET B CA 1
ATOM 2876 C C . MET B 1 1 ? -22.484 -8.797 -8.992 1 83.88 1 MET B C 1
ATOM 2878 O O . MET B 1 1 ? -21.703 -9.5 -8.344 1 83.88 1 MET B O 1
ATOM 2882 N N . LYS B 1 2 ? -22.516 -8.836 -10.328 1 93.31 2 LYS B N 1
ATOM 2883 C CA . LYS B 1 2 ? -21.5 -9.555 -11.102 1 93.31 2 LYS B CA 1
ATOM 2884 C C . LYS B 1 2 ? -20.312 -8.656 -11.43 1 93.31 2 LYS B C 1
ATOM 2886 O O . LYS B 1 2 ? -20.484 -7.469 -11.719 1 93.31 2 LYS B O 1
ATOM 2891 N N . ILE B 1 3 ? -19.156 -9.141 -11.273 1 96.56 3 ILE B N 1
ATOM 2892 C CA . ILE B 1 3 ? -17.922 -8.43 -11.594 1 96.56 3 ILE B CA 1
ATOM 2893 C C . ILE B 1 3 ? -17.109 -9.234 -12.617 1 96.56 3 ILE B C 1
ATOM 2895 O O . ILE B 1 3 ? -16.875 -10.43 -12.422 1 96.56 3 ILE B O 1
ATOM 2899 N N . PHE B 1 4 ? -16.672 -8.547 -13.656 1 97.25 4 PHE B N 1
ATOM 2900 C CA . PHE B 1 4 ? -16 -9.195 -14.773 1 97.25 4 PHE B CA 1
ATOM 2901 C C . PHE B 1 4 ? -14.586 -8.656 -14.945 1 97.25 4 PHE B C 1
ATOM 2903 O O . PHE B 1 4 ? -14.328 -7.48 -14.672 1 97.25 4 PHE B O 1
ATOM 2910 N N . ILE B 1 5 ? -13.695 -9.539 -15.281 1 98 5 ILE B N 1
ATOM 2911 C CA . ILE B 1 5 ? -12.422 -9.109 -15.852 1 98 5 ILE B CA 1
ATOM 2912 C C . ILE B 1 5 ? -12.578 -8.906 -17.359 1 98 5 ILE B C 1
ATOM 2914 O O . ILE B 1 5 ? -12.922 -9.852 -18.078 1 98 5 ILE B O 1
ATOM 2918 N N . THR B 1 6 ? -12.266 -7.703 -17.828 1 96.75 6 THR B N 1
ATOM 2919 C CA . THR B 1 6 ? -12.586 -7.395 -19.219 1 96.75 6 THR B CA 1
ATOM 2920 C C . THR B 1 6 ? -11.32 -7.094 -20.016 1 96.75 6 THR B C 1
ATOM 2922 O O . THR B 1 6 ? -11.359 -7.02 -21.25 1 96.75 6 THR B O 1
ATOM 2925 N N . GLY B 1 7 ? -10.234 -6.949 -19.375 1 96.88 7 GLY B N 1
ATOM 2926 C CA . GLY B 1 7 ? -8.93 -6.742 -20 1 96.88 7 GLY B CA 1
ATOM 2927 C C . GLY B 1 7 ? -7.781 -7.23 -19.125 1 96.88 7 GLY B C 1
ATOM 2928 O O . GLY B 1 7 ? -7.902 -7.277 -17.906 1 96.88 7 GLY B O 1
ATOM 2929 N N . MET B 1 8 ? -6.746 -7.594 -19.797 1 98.06 8 MET B N 1
ATOM 2930 C CA . MET B 1 8 ? -5.527 -7.98 -19.078 1 98.06 8 MET B CA 1
ATOM 2931 C C . MET B 1 8 ? -4.289 -7.664 -19.922 1 98.06 8 MET B C 1
ATOM 2933 O O . MET B 1 8 ? -4.34 -7.695 -21.141 1 98.06 8 MET B O 1
ATOM 2937 N N . GLY B 1 9 ? -3.229 -7.273 -19.266 1 98.62 9 GLY B N 1
ATOM 2938 C CA . GLY B 1 9 ? -1.894 -7.102 -19.828 1 98.62 9 GLY B CA 1
ATOM 2939 C C . GLY B 1 9 ? -0.796 -7.582 -18.891 1 98.62 9 GLY B C 1
ATOM 2940 O O . GLY B 1 9 ? -0.941 -7.52 -17.672 1 98.62 9 GLY B O 1
ATOM 2941 N N . SER B 1 10 ? 0.307 -8.078 -19.531 1 98.5 10 SER B N 1
ATOM 2942 C CA . SER B 1 10 ? 1.389 -8.578 -18.688 1 98.5 10 SER B CA 1
ATOM 2943 C C . SER B 1 10 ? 2.736 -8.461 -19.391 1 98.5 10 SER B C 1
ATOM 2945 O O . SER B 1 10 ? 2.793 -8.305 -20.609 1 98.5 10 SER B O 1
ATOM 2947 N N . VAL B 1 11 ? 3.783 -8.422 -18.656 1 98.69 11 VAL B N 1
ATOM 2948 C CA . VAL B 1 11 ? 5.168 -8.641 -19.062 1 98.69 11 VAL B CA 1
ATOM 2949 C C . VAL B 1 11 ? 5.852 -9.594 -18.094 1 98.69 11 VAL B C 1
ATOM 2951 O O . VAL B 1 11 ? 5.719 -9.453 -16.875 1 98.69 11 VAL B O 1
ATOM 2954 N N . SER B 1 12 ? 6.48 -10.586 -18.547 1 98.56 12 SER B N 1
ATOM 2955 C CA . SER B 1 12 ? 7.199 -11.578 -17.75 1 98.56 12 SER B CA 1
ATOM 2956 C C . SER B 1 12 ? 8.242 -12.312 -18.594 1 98.56 12 SER B C 1
ATOM 2958 O O . SER B 1 12 ? 8.5 -11.93 -19.734 1 98.56 12 SER B O 1
ATOM 2960 N N . ALA B 1 13 ? 8.867 -13.312 -18.047 1 98.44 13 ALA B N 1
ATOM 2961 C CA . ALA B 1 13 ? 9.812 -14.148 -18.781 1 98.44 13 ALA B CA 1
ATOM 2962 C C . ALA B 1 13 ? 9.117 -14.898 -19.906 1 98.44 13 ALA B C 1
ATOM 2964 O O . ALA B 1 13 ? 9.758 -15.297 -20.875 1 98.44 13 ALA B O 1
ATOM 2965 N N . LEU B 1 14 ? 7.793 -15.023 -19.812 1 98.12 14 LEU B N 1
ATOM 2966 C CA . LEU B 1 14 ? 7.043 -15.828 -20.781 1 98.12 14 LEU B CA 1
ATOM 2967 C C . LEU B 1 14 ? 6.742 -15.023 -22.031 1 98.12 14 LEU B C 1
ATOM 2969 O O . LEU B 1 14 ? 6.516 -15.594 -23.109 1 98.12 14 LEU B O 1
ATOM 2973 N N . GLY B 1 15 ? 6.656 -13.688 -21.859 1 97.19 15 GLY B N 1
ATOM 2974 C CA . GLY B 1 15 ? 6.293 -12.836 -22.984 1 97.19 15 GLY B CA 1
ATOM 2975 C C . GLY B 1 15 ? 5.57 -11.57 -22.562 1 97.19 15 GLY B C 1
ATOM 2976 O O . GLY B 1 15 ? 5.504 -11.25 -21.375 1 97.19 15 GLY B O 1
ATOM 2977 N N . ASN B 1 16 ? 5.086 -10.812 -23.578 1 96.25 16 ASN B N 1
ATOM 2978 C CA . ASN B 1 16 ? 4.387 -9.555 -23.328 1 96.25 16 ASN B CA 1
ATOM 2979 C C . ASN B 1 16 ? 3.123 -9.438 -24.172 1 96.25 16 ASN B C 1
ATOM 2981 O O . ASN B 1 16 ? 2.596 -8.336 -24.359 1 96.25 16 ASN B O 1
ATOM 2985 N N . ASP B 1 17 ? 2.748 -10.523 -24.766 1 95.06 17 ASP B N 1
ATOM 2986 C CA . ASP B 1 17 ? 1.487 -10.578 -25.5 1 95.06 17 ASP B CA 1
ATOM 2987 C C . ASP B 1 17 ? 0.841 -11.961 -25.375 1 95.06 17 ASP B C 1
ATOM 2989 O O . ASP B 1 17 ? 1.481 -12.914 -24.938 1 95.06 17 ASP B O 1
ATOM 2993 N N . PHE B 1 18 ? -0.411 -12 -25.812 1 92.25 18 PHE B N 1
ATOM 2994 C CA . PHE B 1 18 ? -1.226 -13.195 -25.641 1 92.25 18 PHE B CA 1
ATOM 2995 C C . PHE B 1 18 ? -0.586 -14.398 -26.328 1 92.25 18 PHE B C 1
ATOM 2997 O O . PHE B 1 18 ? -0.472 -15.469 -25.734 1 92.25 18 PHE B O 1
ATOM 3004 N N . ASN B 1 19 ? -0.176 -14.258 -27.484 1 94.88 19 ASN B N 1
ATOM 3005 C CA . ASN B 1 19 ? 0.342 -15.359 -28.281 1 94.88 19 ASN B CA 1
ATOM 3006 C C . ASN B 1 19 ? 1.65 -15.898 -27.703 1 94.88 19 ASN B C 1
ATOM 3008 O O . ASN B 1 19 ? 1.798 -17.109 -27.516 1 94.88 19 ASN B O 1
ATOM 3012 N N . SER B 1 20 ? 2.576 -15.023 -27.516 1 95.25 20 SER B N 1
ATOM 3013 C CA . SER B 1 20 ? 3.873 -15.445 -27 1 95.25 20 SER B CA 1
ATOM 3014 C C . SER B 1 20 ? 3.732 -16.078 -25.609 1 95.25 20 SER B C 1
ATOM 3016 O O . SER B 1 20 ? 4.379 -17.094 -25.328 1 95.25 20 SER B O 1
ATOM 3018 N N . THR B 1 21 ? 2.932 -15.531 -24.781 1 97.06 21 THR B N 1
ATOM 3019 C CA . THR B 1 21 ? 2.715 -16.062 -23.438 1 97.06 21 THR B CA 1
ATOM 3020 C C . THR B 1 21 ? 2.053 -17.438 -23.5 1 97.06 21 THR B C 1
ATOM 3022 O O . THR B 1 21 ? 2.461 -18.359 -22.797 1 97.06 21 THR B O 1
ATOM 3025 N N . THR B 1 22 ? 1.061 -17.594 -24.391 1 97.25 22 THR B N 1
ATOM 3026 C CA . THR B 1 22 ? 0.367 -18.875 -24.547 1 97.25 22 THR B CA 1
ATOM 3027 C C . THR B 1 22 ? 1.327 -19.953 -25.047 1 97.25 22 THR B C 1
ATOM 3029 O O . THR B 1 22 ? 1.332 -21.062 -24.531 1 97.25 22 THR B O 1
ATOM 3032 N N . GLU B 1 23 ? 2.111 -19.578 -25.953 1 97.12 23 GLU B N 1
ATOM 3033 C CA . GLU B 1 23 ? 3.08 -20.531 -26.5 1 97.12 23 GLU B CA 1
ATOM 3034 C C . GLU B 1 23 ? 4.105 -20.938 -25.438 1 97.12 23 GLU B C 1
ATOM 3036 O O . GLU B 1 23 ? 4.543 -22.078 -25.391 1 97.12 23 GLU B O 1
ATOM 3041 N N . ALA B 1 24 ? 4.469 -19.984 -24.672 1 97.62 24 ALA B N 1
ATOM 3042 C CA . ALA B 1 24 ? 5.406 -20.281 -23.578 1 97.62 24 ALA B CA 1
ATOM 3043 C C . ALA B 1 24 ? 4.805 -21.266 -22.594 1 97.62 24 ALA B C 1
ATOM 3045 O O . ALA B 1 24 ? 5.504 -22.156 -22.078 1 97.62 24 ALA B O 1
ATOM 3046 N N . TYR B 1 25 ? 3.557 -21.141 -22.234 1 97.25 25 TYR B N 1
ATOM 3047 C CA . TYR B 1 25 ? 2.9 -22.062 -21.312 1 97.25 25 TYR B CA 1
ATOM 3048 C C . TYR B 1 25 ? 2.797 -23.453 -21.922 1 97.25 25 TYR B C 1
ATOM 3050 O O . TYR B 1 25 ? 2.863 -24.469 -21.219 1 97.25 25 TYR B O 1
ATOM 3058 N N . ARG B 1 26 ? 2.686 -23.547 -23.234 1 96.12 26 ARG B N 1
ATOM 3059 C CA . ARG B 1 26 ? 2.496 -24.812 -23.922 1 96.12 26 ARG B CA 1
ATOM 3060 C C . ARG B 1 26 ? 3.803 -25.594 -24.016 1 96.12 26 ARG B C 1
ATOM 3062 O O . ARG B 1 26 ? 3.797 -26.828 -24.016 1 96.12 26 ARG B O 1
ATOM 3069 N N . ASN B 1 27 ? 4.84 -24.859 -24.016 1 93.81 27 ASN B N 1
ATOM 3070 C CA . ASN B 1 27 ? 6.125 -25.547 -24.141 1 93.81 27 ASN B CA 1
ATOM 3071 C C . ASN B 1 27 ? 6.617 -26.062 -22.797 1 93.81 27 ASN B C 1
ATOM 3073 O O . ASN B 1 27 ? 6.191 -25.594 -21.75 1 93.81 27 ASN B O 1
ATOM 3077 N N . SER B 1 28 ? 7.453 -27.078 -22.797 1 89.81 28 SER B N 1
ATOM 3078 C CA . SER B 1 28 ? 7.926 -27.719 -21.562 1 89.81 28 SER B CA 1
ATOM 3079 C C . SER B 1 28 ? 9.188 -27.031 -21.047 1 89.81 28 SER B C 1
ATOM 3081 O O . SER B 1 28 ? 9.719 -27.422 -20 1 89.81 28 SER B O 1
ATOM 3083 N N . ASP B 1 29 ? 9.594 -26 -21.688 1 91.69 29 ASP B N 1
ATOM 3084 C CA . ASP B 1 29 ? 10.836 -25.328 -21.297 1 91.69 29 ASP B CA 1
ATOM 3085 C C . ASP B 1 29 ? 10.602 -24.359 -20.141 1 91.69 29 ASP B C 1
ATOM 3087 O O . ASP B 1 29 ? 9.531 -23.766 -20.031 1 91.69 29 ASP B O 1
ATOM 3091 N N . THR B 1 30 ? 11.625 -24.281 -19.312 1 95.38 30 THR B N 1
ATOM 3092 C CA . THR B 1 30 ? 11.656 -23.203 -18.312 1 95.38 30 THR B CA 1
ATOM 3093 C C . THR B 1 30 ? 12.32 -21.953 -18.891 1 95.38 30 THR B C 1
ATOM 3095 O O . THR B 1 30 ? 13.062 -22.031 -19.859 1 95.38 30 THR B O 1
ATOM 3098 N N . TYR B 1 31 ? 11.984 -20.844 -18.312 1 96.69 31 TYR B N 1
ATOM 3099 C CA . TYR B 1 31 ? 12.586 -19.578 -18.734 1 96.69 31 TYR B CA 1
ATOM 3100 C C . TYR B 1 31 ? 13.516 -19.031 -17.656 1 96.69 31 TYR B C 1
ATOM 3102 O O . TYR B 1 31 ? 13.945 -17.875 -17.734 1 96.69 31 TYR B O 1
ATOM 3110 N N . ILE B 1 32 ? 13.742 -19.859 -16.688 1 97.44 32 ILE B N 1
ATOM 3111 C CA . ILE B 1 32 ? 14.711 -19.562 -15.641 1 97.44 32 ILE B CA 1
ATOM 3112 C C . ILE B 1 32 ? 16.125 -19.844 -16.156 1 97.44 32 ILE B C 1
ATOM 3114 O O . ILE B 1 32 ? 16.391 -20.906 -16.688 1 97.44 32 ILE B O 1
ATOM 3118 N N . LYS B 1 33 ? 16.938 -18.828 -16.016 1 95.31 33 LYS B N 1
ATOM 3119 C CA . LYS B 1 33 ? 18.344 -18.969 -16.422 1 95.31 33 LYS B CA 1
ATOM 3120 C C . LYS B 1 33 ? 19.266 -19 -15.211 1 95.31 33 LYS B C 1
ATOM 3122 O O . LYS B 1 33 ? 19.031 -18.312 -14.219 1 95.31 33 LYS B O 1
ATOM 3127 N N . TYR B 1 34 ? 20.281 -19.781 -15.383 1 93.75 34 TYR B N 1
ATOM 3128 C CA . TYR B 1 34 ? 21.25 -19.891 -14.297 1 93.75 34 TYR B CA 1
ATOM 3129 C C . TYR B 1 34 ? 22.531 -19.125 -14.633 1 93.75 34 TYR B C 1
ATOM 3131 O O . TYR B 1 34 ? 23.203 -19.438 -15.609 1 93.75 34 TYR B O 1
ATOM 3139 N N . ASP B 1 35 ? 22.859 -18.125 -13.852 1 90.5 35 ASP B N 1
ATOM 3140 C CA . ASP B 1 35 ? 24.156 -17.438 -13.844 1 90.5 35 ASP B CA 1
ATOM 3141 C C . ASP B 1 35 ? 24.844 -17.594 -12.492 1 90.5 35 ASP B C 1
ATOM 3143 O O . ASP B 1 35 ? 25.234 -18.703 -12.109 1 90.5 35 ASP B O 1
ATOM 3147 N N . ALA B 1 36 ? 24.922 -16.562 -11.672 1 88.38 36 ALA B N 1
ATOM 3148 C CA . ALA B 1 36 ? 25.391 -16.703 -10.305 1 88.38 36 ALA B CA 1
ATOM 3149 C C . ALA B 1 36 ? 24.344 -17.359 -9.414 1 88.38 36 ALA B C 1
ATOM 3151 O O . ALA B 1 36 ? 24.672 -18.141 -8.531 1 88.38 36 ALA B O 1
ATOM 3152 N N . SER B 1 37 ? 23.141 -17.047 -9.758 1 93.56 37 SER B N 1
ATOM 3153 C CA . SER B 1 37 ? 21.938 -17.656 -9.195 1 93.56 37 SER B CA 1
ATOM 3154 C C . SER B 1 37 ? 20.844 -17.797 -10.242 1 93.56 37 SER B C 1
ATOM 3156 O O . SER B 1 37 ? 20.875 -17.109 -11.266 1 93.56 37 SER B O 1
ATOM 3158 N N . PRO B 1 38 ? 19.984 -18.781 -10.047 1 97.5 38 PRO B N 1
ATOM 3159 C CA . PRO B 1 38 ? 18.891 -18.859 -11.023 1 97.5 38 PRO B CA 1
ATOM 3160 C C . PRO B 1 38 ? 17.906 -17.703 -10.914 1 97.5 38 PRO B C 1
ATOM 3162 O O . PRO B 1 38 ? 17.516 -17.312 -9.805 1 97.5 38 PRO B O 1
ATOM 3165 N N . THR B 1 39 ? 17.562 -17.078 -12.023 1 98.19 39 THR B N 1
ATOM 3166 C CA . THR B 1 39 ? 16.578 -16 -12.086 1 98.19 39 THR B CA 1
ATOM 3167 C C . THR B 1 39 ? 15.758 -16.094 -13.367 1 98.19 39 THR B C 1
ATOM 3169 O O . THR B 1 39 ? 16.188 -16.688 -14.352 1 98.19 39 THR B O 1
ATOM 3172 N N . ALA B 1 40 ? 14.562 -15.625 -13.336 1 98.31 40 ALA B N 1
ATOM 3173 C CA . ALA B 1 40 ? 13.742 -15.469 -14.531 1 98.31 40 ALA B CA 1
ATOM 3174 C C . ALA B 1 40 ? 13.531 -13.992 -14.867 1 98.31 40 ALA B C 1
ATOM 3176 O O . ALA B 1 40 ? 12.609 -13.359 -14.359 1 98.31 40 ALA B O 1
ATOM 3177 N N . SER B 1 41 ? 14.312 -13.477 -15.82 1 98.12 41 SER B N 1
ATOM 3178 C CA . SER B 1 41 ? 14.219 -12.094 -16.25 1 98.12 41 SER B CA 1
ATOM 3179 C C . SER B 1 41 ? 13.172 -11.93 -17.359 1 98.12 41 SER B C 1
ATOM 3181 O O . SER B 1 41 ? 12.75 -12.914 -17.969 1 98.12 41 SER B O 1
ATOM 3183 N N . LEU B 1 42 ? 12.781 -10.734 -17.578 1 98.25 42 LEU B N 1
ATOM 3184 C CA . LEU B 1 42 ? 11.859 -10.461 -18.672 1 98.25 42 LEU B CA 1
ATOM 3185 C C . LEU B 1 42 ? 12.383 -11.031 -19.984 1 98.25 42 LEU B C 1
ATOM 3187 O O . LEU B 1 42 ? 13.594 -11.086 -20.203 1 98.25 42 LEU B O 1
ATOM 3191 N N . CYS B 1 43 ? 11.461 -11.367 -20.844 1 97.5 43 CYS B N 1
ATOM 3192 C CA . CYS B 1 43 ? 11.852 -11.797 -22.172 1 97.5 43 CYS B CA 1
ATOM 3193 C C . CYS B 1 43 ? 12.406 -10.633 -22.984 1 97.5 43 CYS B C 1
ATOM 3195 O O . CYS B 1 43 ? 12.211 -9.469 -22.625 1 97.5 43 CYS B O 1
ATOM 3197 N N . SER B 1 44 ? 13.047 -10.914 -24.109 1 97.25 44 SER B N 1
ATOM 3198 C CA . SER B 1 44 ? 13.711 -9.914 -24.938 1 97.25 44 SER B CA 1
ATOM 3199 C C . SER B 1 44 ? 12.711 -8.914 -25.516 1 97.25 44 SER B C 1
ATOM 3201 O O . SER B 1 44 ? 13.008 -7.719 -25.609 1 97.25 44 SER B O 1
ATOM 3203 N N . SER B 1 45 ? 11.594 -9.375 -25.906 1 97.31 45 SER B N 1
ATOM 3204 C CA . SER B 1 45 ? 10.578 -8.5 -26.469 1 97.31 45 SER B CA 1
ATOM 3205 C C . SER B 1 45 ? 10.07 -7.492 -25.438 1 97.31 45 SER B C 1
ATOM 3207 O O . SER B 1 45 ? 9.828 -6.332 -25.766 1 97.31 45 SER B O 1
ATOM 3209 N N . SER B 1 46 ? 9.883 -7.949 -24.219 1 97.31 46 SER B N 1
ATOM 3210 C CA . SER B 1 46 ? 9.461 -7.059 -23.156 1 97.31 46 SER B CA 1
ATOM 3211 C C . SER B 1 46 ? 10.516 -5.996 -22.875 1 97.31 46 SER B C 1
ATOM 3213 O O . SER B 1 46 ? 10.188 -4.828 -22.656 1 97.31 46 SER B O 1
ATOM 3215 N N . LYS B 1 47 ? 11.758 -6.41 -22.828 1 97.94 47 LYS B N 1
ATOM 3216 C CA . LYS B 1 47 ? 12.844 -5.465 -22.594 1 97.94 47 LYS B CA 1
ATOM 3217 C C . LYS B 1 47 ? 12.898 -4.402 -23.688 1 97.94 47 LYS B C 1
ATOM 3219 O O . LYS B 1 47 ? 13.117 -3.223 -23.406 1 97.94 47 LYS B O 1
ATOM 3224 N N . LYS B 1 48 ? 12.688 -4.816 -24.891 1 97.88 48 LYS B N 1
ATOM 3225 C CA . LYS B 1 48 ? 12.656 -3.879 -26.016 1 97.88 48 LYS B CA 1
ATOM 3226 C C . LYS B 1 48 ? 11.492 -2.898 -25.891 1 97.88 48 LYS B C 1
ATOM 3228 O O . LYS B 1 48 ? 11.641 -1.715 -26.203 1 97.88 48 LYS B O 1
ATOM 3233 N N . GLU B 1 49 ? 10.414 -3.42 -25.484 1 97.94 49 GLU B N 1
ATOM 3234 C CA . GLU B 1 49 ? 9.242 -2.57 -25.281 1 97.94 49 GLU B CA 1
ATOM 3235 C C . GLU B 1 49 ? 9.5 -1.508 -24.219 1 97.94 49 GLU B C 1
ATOM 3237 O O . GLU B 1 49 ? 9.078 -0.36 -24.359 1 97.94 49 GLU B O 1
ATOM 3242 N N . ILE B 1 50 ? 10.117 -1.85 -23.188 1 97.81 50 ILE B N 1
ATOM 3243 C CA . ILE B 1 50 ? 10.461 -0.927 -22.109 1 97.81 50 ILE B CA 1
ATOM 3244 C C . ILE B 1 50 ? 11.406 0.151 -22.641 1 97.81 50 ILE B C 1
ATOM 3246 O O . ILE B 1 50 ? 11.219 1.337 -22.359 1 97.81 50 ILE B O 1
ATOM 3250 N N . GLU B 1 51 ? 12.383 -0.263 -23.406 1 97.75 51 GLU B N 1
ATOM 3251 C CA . GLU B 1 51 ? 13.32 0.691 -23.984 1 97.75 51 GLU B CA 1
ATOM 3252 C C . GLU B 1 51 ? 12.609 1.669 -24.922 1 97.75 51 GLU B C 1
ATOM 3254 O O . GLU B 1 51 ? 12.914 2.863 -24.938 1 97.75 51 GLU B O 1
ATOM 3259 N N . THR B 1 52 ? 11.742 1.131 -25.672 1 98.19 52 THR B N 1
ATOM 3260 C CA . THR B 1 52 ? 10.961 1.974 -26.562 1 98.19 52 THR B CA 1
ATOM 3261 C C . THR B 1 52 ? 10.133 2.984 -25.781 1 98.19 52 THR B C 1
ATOM 3263 O O . THR B 1 52 ? 10.055 4.156 -26.141 1 98.19 52 THR B O 1
ATOM 3266 N N . LEU B 1 53 ? 9.523 2.504 -24.703 1 97.88 53 LEU B N 1
ATOM 3267 C CA . LEU B 1 53 ? 8.727 3.375 -23.844 1 97.88 53 LEU B CA 1
ATOM 3268 C C . LEU B 1 53 ? 9.578 4.52 -23.297 1 97.88 53 LEU B C 1
ATOM 3270 O O . LEU B 1 53 ? 9.156 5.68 -23.344 1 97.88 53 LEU B O 1
ATOM 3274 N N . LYS B 1 54 ? 10.742 4.27 -22.828 1 96.69 54 LYS B N 1
ATOM 3275 C CA . LYS B 1 54 ? 11.648 5.266 -22.266 1 96.69 54 LYS B CA 1
ATOM 3276 C C . LYS B 1 54 ? 12.102 6.266 -23.328 1 96.69 54 LYS B C 1
ATOM 3278 O O . LYS B 1 54 ? 12.281 7.449 -23.031 1 96.69 54 LYS B O 1
ATOM 3283 N N . ASN B 1 55 ? 12.305 5.805 -24.5 1 97.62 55 ASN B N 1
ATOM 3284 C CA . ASN B 1 55 ? 12.734 6.672 -25.594 1 97.62 55 ASN B CA 1
ATOM 3285 C C . ASN B 1 55 ? 11.625 7.629 -26.016 1 97.62 55 ASN B C 1
ATOM 3287 O O . ASN B 1 55 ? 11.898 8.773 -26.391 1 97.62 55 ASN B O 1
ATOM 3291 N N . LEU B 1 56 ? 10.453 7.125 -26 1 97.44 56 LEU B N 1
ATOM 3292 C CA . LEU B 1 56 ? 9.312 7.934 -26.406 1 97.44 56 LEU B CA 1
ATOM 3293 C C . LEU B 1 56 ? 8.945 8.945 -25.328 1 97.44 56 LEU B C 1
ATOM 3295 O O . LEU B 1 56 ? 8.453 10.039 -25.641 1 97.44 56 LEU B O 1
ATOM 3299 N N . TYR B 1 57 ? 9.164 8.578 -24.094 1 95.44 57 TYR B N 1
ATOM 3300 C CA . TYR B 1 57 ? 8.82 9.422 -22.953 1 95.44 57 TYR B CA 1
ATOM 3301 C C . TYR B 1 57 ? 10.031 9.609 -22.031 1 95.44 57 TYR B C 1
ATOM 3303 O O . TYR B 1 57 ? 10.195 8.875 -21.062 1 95.44 57 TYR B O 1
ATOM 3311 N N . PRO B 1 58 ? 10.781 10.656 -22.25 1 93.19 58 PRO B N 1
ATOM 3312 C CA . PRO B 1 58 ? 12.016 10.867 -21.5 1 93.19 58 PRO B CA 1
ATOM 3313 C C . PRO B 1 58 ? 11.781 10.969 -20 1 93.19 58 PRO B C 1
ATOM 3315 O O . PRO B 1 58 ? 12.648 10.609 -19.203 1 93.19 58 PRO B O 1
ATOM 3318 N N . GLU B 1 59 ? 10.547 11.359 -19.609 1 90.06 59 GLU B N 1
ATOM 3319 C CA . GLU B 1 59 ? 10.219 11.492 -18.188 1 90.06 59 GLU B CA 1
ATOM 3320 C C . GLU B 1 59 ? 10.141 10.125 -17.516 1 90.06 59 GLU B C 1
ATOM 3322 O O . GLU B 1 59 ? 10.133 10.031 -16.281 1 90.06 59 GLU B O 1
ATOM 3327 N N . TYR B 1 60 ? 10.156 9.047 -18.328 1 94.44 60 TYR B N 1
ATOM 3328 C CA . TYR B 1 60 ? 10.062 7.695 -17.781 1 94.44 60 TYR B CA 1
ATOM 3329 C C . TYR B 1 60 ? 11.445 7.105 -17.547 1 94.44 60 TYR B C 1
ATOM 3331 O O . TYR B 1 60 ? 11.578 6.066 -16.891 1 94.44 60 TYR B O 1
ATOM 3339 N N . LYS B 1 61 ? 12.531 7.699 -18.016 1 94 61 LYS B N 1
ATOM 3340 C CA . LYS B 1 61 ? 13.883 7.156 -17.984 1 94 61 LYS B CA 1
ATOM 3341 C C . LYS B 1 61 ? 14.352 6.949 -16.547 1 94 61 LYS B C 1
ATOM 3343 O O . LYS B 1 61 ? 15.109 6.02 -16.266 1 94 61 LYS B O 1
ATOM 3348 N N . GLY B 1 62 ? 13.836 7.758 -15.602 1 91.75 62 GLY B N 1
ATOM 3349 C CA . GLY B 1 62 ? 14.289 7.676 -14.227 1 91.75 62 GLY B CA 1
ATOM 3350 C C . GLY B 1 62 ? 13.383 6.824 -13.352 1 91.75 62 GLY B C 1
ATOM 3351 O O . GLY B 1 62 ? 13.617 6.695 -12.148 1 91.75 62 GLY B O 1
ATOM 3352 N N . LEU B 1 63 ? 12.438 6.16 -13.945 1 94.69 63 LEU B N 1
ATOM 3353 C CA . LEU B 1 63 ? 11.484 5.367 -13.18 1 94.69 63 LEU B CA 1
ATOM 3354 C C . LEU B 1 63 ? 12.047 3.977 -12.898 1 94.69 63 LEU B C 1
ATOM 3356 O O . LEU B 1 63 ? 12.836 3.447 -13.68 1 94.69 63 LEU B O 1
ATOM 3360 N N . ASP B 1 64 ? 11.68 3.445 -11.789 1 96.56 64 ASP B N 1
ATOM 3361 C CA . ASP B 1 64 ? 12.07 2.082 -11.445 1 96.56 64 ASP B CA 1
ATOM 3362 C C . ASP B 1 64 ? 11.461 1.071 -12.414 1 96.56 64 ASP B C 1
ATOM 3364 O O . ASP B 1 64 ? 10.32 1.245 -12.859 1 96.56 64 ASP B O 1
ATOM 3368 N N . PRO B 1 65 ? 12.133 -0.041 -12.695 1 97.81 65 PRO B N 1
ATOM 3369 C CA . PRO B 1 65 ? 11.594 -1.058 -13.602 1 97.81 65 PRO B CA 1
ATOM 3370 C C . PRO B 1 65 ? 10.195 -1.521 -13.195 1 97.81 65 PRO B C 1
ATOM 3372 O O . PRO B 1 65 ? 9.344 -1.766 -14.055 1 97.81 65 PRO B O 1
ATOM 3375 N N . SER B 1 66 ? 9.914 -1.654 -11.883 1 98.19 66 SER B N 1
ATOM 3376 C CA . SER B 1 66 ? 8.594 -2.09 -11.445 1 98.19 66 SER B CA 1
ATOM 3377 C C . SER B 1 66 ? 7.504 -1.157 -11.953 1 98.19 66 SER B C 1
ATOM 3379 O O . SER B 1 66 ? 6.402 -1.603 -12.281 1 98.19 66 SER B O 1
ATOM 3381 N N . VAL B 1 67 ? 7.766 0.124 -12.023 1 97.62 67 VAL B N 1
ATOM 3382 C CA . VAL B 1 67 ? 6.812 1.109 -12.523 1 97.62 67 VAL B CA 1
ATOM 3383 C C . VAL B 1 67 ? 6.633 0.938 -14.023 1 97.62 67 VAL B C 1
ATOM 3385 O O . VAL B 1 67 ? 5.508 0.95 -14.531 1 97.62 67 VAL B O 1
ATOM 3388 N N . LEU B 1 68 ? 7.75 0.788 -14.711 1 98.44 68 LEU B N 1
ATOM 3389 C CA . LEU B 1 68 ? 7.715 0.634 -16.156 1 98.44 68 LEU B CA 1
ATOM 3390 C C . LEU B 1 68 ? 6.949 -0.624 -16.562 1 98.44 68 LEU B C 1
ATOM 3392 O O . LEU B 1 68 ? 6.152 -0.602 -17.5 1 98.44 68 LEU B O 1
ATOM 3396 N N . PHE B 1 69 ? 7.223 -1.755 -15.836 1 98.75 69 PHE B N 1
ATOM 3397 C CA . PHE B 1 69 ? 6.48 -2.984 -16.078 1 98.75 69 PHE B CA 1
ATOM 3398 C C . PHE B 1 69 ? 4.98 -2.75 -15.938 1 98.75 69 PHE B C 1
ATOM 3400 O O . PHE B 1 69 ? 4.195 -3.188 -16.781 1 98.75 69 PHE B O 1
ATOM 3407 N N . ALA B 1 70 ? 4.621 -2.025 -14.883 1 98.81 70 ALA B N 1
ATOM 3408 C CA . ALA B 1 70 ? 3.213 -1.773 -14.578 1 98.81 70 ALA B CA 1
ATOM 3409 C C . ALA B 1 70 ? 2.566 -0.912 -15.664 1 98.81 70 ALA B C 1
ATOM 3411 O O . ALA B 1 70 ? 1.415 -1.143 -16.047 1 98.81 70 ALA B O 1
ATOM 3412 N N . ILE B 1 71 ? 3.256 0.089 -16.125 1 98.62 71 ILE B N 1
ATOM 3413 C CA . ILE B 1 71 ? 2.729 0.981 -17.156 1 98.62 71 ILE B CA 1
ATOM 3414 C C . ILE B 1 71 ? 2.42 0.187 -18.422 1 98.62 71 ILE B C 1
ATOM 3416 O O . ILE B 1 71 ? 1.327 0.299 -18.984 1 98.62 71 ILE B O 1
ATOM 3420 N N . ILE B 1 72 ? 3.357 -0.636 -18.859 1 98.81 72 ILE B N 1
ATOM 3421 C CA . ILE B 1 72 ? 3.189 -1.404 -20.094 1 98.81 72 ILE B CA 1
ATOM 3422 C C . ILE B 1 72 ? 2.02 -2.373 -19.938 1 98.81 72 ILE B C 1
ATOM 3424 O O . ILE B 1 72 ? 1.162 -2.467 -20.812 1 98.81 72 ILE B O 1
ATOM 3428 N N . ALA B 1 73 ? 1.995 -3.08 -18.828 1 98.81 73 ALA B N 1
ATOM 3429 C CA . ALA B 1 73 ? 0.915 -4.031 -18.578 1 98.81 73 ALA B CA 1
ATOM 3430 C C . ALA B 1 73 ? -0.437 -3.324 -18.531 1 98.81 73 ALA B C 1
ATOM 3432 O O . ALA B 1 73 ? -1.427 -3.828 -19.062 1 98.81 73 ALA B O 1
ATOM 3433 N N . ALA B 1 74 ? -0.484 -2.164 -17.922 1 98.81 74 ALA B N 1
ATOM 3434 C CA . ALA B 1 74 ? -1.722 -1.402 -17.766 1 98.81 74 ALA B CA 1
ATOM 3435 C C . ALA B 1 74 ? -2.225 -0.915 -19.125 1 98.81 74 ALA B C 1
ATOM 3437 O O . ALA B 1 74 ? -3.426 -0.96 -19.406 1 98.81 74 ALA B O 1
ATOM 3438 N N . ARG B 1 75 ? -1.34 -0.396 -19.953 1 98.38 75 ARG B N 1
ATOM 3439 C CA . ARG B 1 75 ? -1.708 0.033 -21.297 1 98.38 75 ARG B CA 1
ATOM 3440 C C . ARG B 1 75 ? -2.389 -1.096 -22.062 1 98.38 75 ARG B C 1
ATOM 3442 O O . ARG B 1 75 ? -3.426 -0.885 -22.703 1 98.38 75 ARG B O 1
ATOM 3449 N N . LYS B 1 76 ? -1.825 -2.275 -22 1 98.5 76 LYS B N 1
ATOM 3450 C CA . LYS B 1 76 ? -2.357 -3.436 -22.703 1 98.5 76 LYS B CA 1
ATOM 3451 C C . LYS B 1 76 ? -3.732 -3.826 -22.172 1 98.5 76 LYS B C 1
ATOM 3453 O O . LYS B 1 76 ? -4.625 -4.184 -22.938 1 98.5 76 LYS B O 1
ATOM 3458 N N . ALA B 1 77 ? -3.879 -3.801 -20.844 1 98 77 ALA B N 1
ATOM 3459 C CA . ALA B 1 77 ? -5.148 -4.168 -20.219 1 98 77 ALA B CA 1
ATOM 3460 C C . ALA B 1 77 ? -6.266 -3.221 -20.656 1 98 77 ALA B C 1
ATOM 3462 O O . ALA B 1 77 ? -7.348 -3.666 -21.047 1 98 77 ALA B O 1
ATOM 3463 N N . VAL B 1 78 ? -6.023 -1.937 -20.594 1 97.62 78 VAL B N 1
ATOM 3464 C CA . VAL B 1 78 ? -7.02 -0.921 -20.922 1 97.62 78 VAL B CA 1
ATOM 3465 C C . VAL B 1 78 ? -7.367 -0.99 -22.406 1 97.62 78 VAL B C 1
ATOM 3467 O O . VAL B 1 78 ? -8.531 -0.826 -22.781 1 97.62 78 VAL B O 1
ATOM 3470 N N . GLN B 1 79 ? -6.309 -1.214 -23.188 1 97 79 GLN B N 1
ATOM 3471 C CA . GLN B 1 79 ? -6.539 -1.368 -24.609 1 97 79 GLN B CA 1
ATOM 3472 C C . GLN B 1 79 ? -7.457 -2.555 -24.906 1 97 79 GLN B C 1
ATOM 3474 O O . GLN B 1 79 ? -8.398 -2.443 -25.688 1 97 79 GLN B O 1
ATOM 3479 N N . GLN B 1 80 ? -7.195 -3.643 -24.281 1 96.19 80 GLN B N 1
ATOM 3480 C CA . GLN B 1 80 ? -8.008 -4.832 -24.516 1 96.19 80 GLN B CA 1
ATOM 3481 C C . GLN B 1 80 ? -9.438 -4.621 -24.016 1 96.19 80 GLN B C 1
ATOM 3483 O O . GLN B 1 80 ? -10.391 -5.098 -24.641 1 96.19 80 GLN B O 1
ATOM 3488 N N . ALA B 1 81 ? -9.594 -3.975 -22.891 1 95.31 81 ALA B N 1
ATOM 3489 C CA . ALA B 1 81 ? -10.914 -3.697 -22.328 1 95.31 81 ALA B CA 1
ATOM 3490 C C . ALA B 1 81 ? -11.656 -2.648 -23.156 1 95.31 81 ALA B C 1
ATOM 3492 O O . ALA B 1 81 ? -12.859 -2.461 -23 1 95.31 81 ALA B O 1
ATOM 3493 N N . GLN B 1 82 ? -10.914 -1.892 -24.016 1 95.25 82 GLN B N 1
ATOM 3494 C CA . GLN B 1 82 ? -11.453 -0.826 -24.859 1 95.25 82 GLN B CA 1
ATOM 3495 C C . GLN B 1 82 ? -12.031 0.302 -24.016 1 95.25 82 GLN B C 1
ATOM 3497 O O . GLN B 1 82 ? -13.117 0.811 -24.312 1 95.25 82 GLN B O 1
ATOM 3502 N N . TRP B 1 83 ? -11.352 0.516 -22.875 1 93.38 83 TRP B N 1
ATOM 3503 C CA . TRP B 1 83 ? -11.758 1.662 -22.062 1 93.38 83 TRP B CA 1
ATOM 3504 C C . TRP B 1 83 ? -11.438 2.971 -22.781 1 93.38 83 TRP B C 1
ATOM 3506 O O . TRP B 1 83 ? -10.273 3.244 -23.094 1 93.38 83 TRP B O 1
ATOM 3516 N N . ARG B 1 84 ? -12.477 3.85 -23.094 1 90.44 84 ARG B N 1
ATOM 3517 C CA . ARG B 1 84 ? -12.289 5.121 -23.781 1 90.44 84 ARG B CA 1
ATOM 3518 C C . ARG B 1 84 ? -12.25 6.277 -22.781 1 90.44 84 ARG B C 1
ATOM 3520 O O . ARG B 1 84 ? -11.562 7.277 -23.016 1 90.44 84 ARG B O 1
ATOM 3527 N N . GLU B 1 85 ? -12.922 6.031 -21.688 1 88.44 85 GLU B N 1
ATOM 3528 C CA . GLU B 1 85 ? -12.914 7.047 -20.625 1 88.44 85 GLU B CA 1
ATOM 3529 C C . GLU B 1 85 ? -11.836 6.758 -19.594 1 88.44 85 GLU B C 1
ATOM 3531 O O . GLU B 1 85 ? -11.539 5.598 -19.312 1 88.44 85 GLU B O 1
ATOM 3536 N N . ASN B 1 86 ? -11.352 7.805 -19.047 1 89.75 86 ASN B N 1
ATOM 3537 C CA . ASN B 1 86 ? -10.242 7.691 -18.109 1 89.75 86 ASN B CA 1
ATOM 3538 C C . ASN B 1 86 ? -10.711 7.809 -16.672 1 89.75 86 ASN B C 1
ATOM 3540 O O . ASN B 1 86 ? -9.977 8.297 -15.812 1 89.75 86 ASN B O 1
ATOM 3544 N N . THR B 1 87 ? -11.898 7.371 -16.438 1 92.38 87 THR B N 1
ATOM 3545 C CA . THR B 1 87 ? -12.469 7.449 -15.102 1 92.38 87 THR B CA 1
ATOM 3546 C C . THR B 1 87 ? -12.539 6.066 -14.461 1 92.38 87 THR B C 1
ATOM 3548 O O . THR B 1 87 ? -13.555 5.379 -14.555 1 92.38 87 THR B O 1
ATOM 3551 N N . PHE B 1 88 ? -11.508 5.672 -13.852 1 96.31 88 PHE B N 1
ATOM 3552 C CA . PHE B 1 88 ? -11.438 4.391 -13.164 1 96.31 88 PHE B CA 1
ATOM 3553 C C . PHE B 1 88 ? -10.445 4.445 -12.016 1 96.31 88 PHE B C 1
ATOM 3555 O O . PHE B 1 88 ? -9.469 5.203 -12.062 1 96.31 88 PHE B O 1
ATOM 3562 N N . GLY B 1 89 ? -10.742 3.709 -10.945 1 97.5 89 GLY B N 1
ATOM 3563 C CA . GLY B 1 89 ? -9.789 3.566 -9.859 1 97.5 89 GLY B CA 1
ATOM 3564 C C . GLY B 1 89 ? -8.617 2.67 -10.211 1 97.5 89 GLY B C 1
ATOM 3565 O O . GLY B 1 89 ? -8.695 1.878 -11.148 1 97.5 89 GLY B O 1
ATOM 3566 N N . ILE B 1 90 ? -7.52 2.834 -9.531 1 98.5 90 ILE B N 1
ATOM 3567 C CA . ILE B 1 90 ? -6.309 2.057 -9.773 1 98.5 90 ILE B CA 1
ATOM 3568 C C . ILE B 1 90 ? -5.754 1.545 -8.445 1 98.5 90 ILE B C 1
ATOM 3570 O O . ILE B 1 90 ? -5.586 2.314 -7.5 1 98.5 90 ILE B O 1
ATOM 3574 N N . ASN B 1 91 ? -5.52 0.284 -8.336 1 98.75 91 ASN B N 1
ATOM 3575 C CA . ASN B 1 91 ? -4.781 -0.33 -7.242 1 98.75 91 ASN B CA 1
ATOM 3576 C C . ASN B 1 91 ? -3.773 -1.354 -7.75 1 98.75 91 ASN B C 1
ATOM 3578 O O . ASN B 1 91 ? -4.145 -2.465 -8.125 1 98.75 91 ASN B O 1
ATOM 3582 N N . ILE B 1 92 ? -2.529 -0.987 -7.77 1 98.81 92 ILE B N 1
ATOM 3583 C CA . ILE B 1 92 ? -1.435 -1.859 -8.18 1 98.81 92 ILE B CA 1
ATOM 3584 C C . ILE B 1 92 ? -0.386 -1.926 -7.074 1 98.81 92 ILE B C 1
ATOM 3586 O O . ILE B 1 92 ? 0.006 -0.897 -6.52 1 98.81 92 ILE B O 1
ATOM 3590 N N . GLY B 1 93 ? 0.004 -3.131 -6.719 1 98.19 93 GLY B N 1
ATOM 3591 C CA . GLY B 1 93 ? 0.909 -3.277 -5.586 1 98.19 93 GLY B CA 1
ATOM 3592 C C . GLY B 1 93 ? 2.232 -3.918 -5.961 1 98.19 93 GLY B C 1
ATOM 3593 O O . GLY B 1 93 ? 2.398 -4.402 -7.086 1 98.19 93 GLY B O 1
ATOM 3594 N N . SER B 1 94 ? 3.162 -3.816 -5.102 1 98.25 94 SER B N 1
ATOM 3595 C CA . SER B 1 94 ? 4.477 -4.445 -5.141 1 98.25 94 SER B CA 1
ATOM 3596 C C . SER B 1 94 ? 4.949 -4.824 -3.74 1 98.25 94 SER B C 1
ATOM 3598 O O . SER B 1 94 ? 4.68 -4.109 -2.773 1 98.25 94 SER B O 1
ATOM 3600 N N . SER B 1 95 ? 5.598 -5.949 -3.65 1 96.44 95 SER B N 1
ATOM 3601 C CA . SER B 1 95 ? 6.117 -6.367 -2.352 1 96.44 95 SER B CA 1
ATOM 3602 C C . SER B 1 95 ? 7.285 -5.488 -1.914 1 96.44 95 SER B C 1
ATOM 3604 O O . SER B 1 95 ? 7.332 -5.035 -0.77 1 96.44 95 SER B O 1
ATOM 3606 N N . ARG B 1 96 ? 8.188 -5.184 -2.861 1 94.31 96 ARG B N 1
ATOM 3607 C CA . ARG B 1 96 ? 9.453 -4.574 -2.473 1 94.31 96 ARG B CA 1
ATOM 3608 C C . ARG B 1 96 ? 9.57 -3.158 -3.031 1 94.31 96 ARG B C 1
ATOM 3610 O O . ARG B 1 96 ? 10.391 -2.367 -2.564 1 94.31 96 ARG B O 1
ATOM 3617 N N . GLY B 1 97 ? 8.719 -2.844 -3.955 1 93.44 97 GLY B N 1
ATOM 3618 C CA . GLY B 1 97 ? 8.773 -1.508 -4.531 1 93.44 97 GLY B CA 1
ATOM 3619 C C . GLY B 1 97 ? 10.031 -1.251 -5.332 1 93.44 97 GLY B C 1
ATOM 3620 O O . GLY B 1 97 ? 10.5 -2.127 -6.059 1 93.44 97 GLY B O 1
ATOM 3621 N N . ALA B 1 98 ? 10.57 -0.07 -5.258 1 94.75 98 ALA B N 1
ATOM 3622 C CA . ALA B 1 98 ? 11.672 0.405 -6.094 1 94.75 98 ALA B CA 1
ATOM 3623 C C . ALA B 1 98 ? 13.023 0.038 -5.484 1 94.75 98 ALA B C 1
ATOM 3625 O O . ALA B 1 98 ? 13.898 0.895 -5.336 1 94.75 98 ALA B O 1
ATOM 3626 N N . THR B 1 99 ? 13.281 -1.214 -5.328 1 93.62 99 THR B N 1
ATOM 3627 C CA . THR B 1 99 ? 14.461 -1.688 -4.609 1 93.62 99 THR B CA 1
ATOM 3628 C C . THR B 1 99 ? 15.734 -1.304 -5.352 1 93.62 99 THR B C 1
ATOM 3630 O O . THR B 1 99 ? 16.734 -0.918 -4.73 1 93.62 99 THR B O 1
ATOM 3633 N N . SER B 1 100 ? 15.742 -1.419 -6.68 1 95.62 100 SER B N 1
ATOM 3634 C CA . SER B 1 100 ? 16.938 -1.083 -7.453 1 95.62 100 SER B CA 1
ATOM 3635 C C . SER B 1 100 ? 17.344 0.37 -7.234 1 95.62 100 SER B C 1
ATOM 3637 O O . SER B 1 100 ? 18.516 0.662 -7.012 1 95.62 100 SER B O 1
ATOM 3639 N N . LEU B 1 101 ? 16.375 1.249 -7.258 1 96.19 101 LEU B N 1
ATOM 3640 C CA . LEU B 1 101 ? 16.672 2.666 -7.062 1 96.19 101 LEU B CA 1
ATOM 3641 C C . LEU B 1 101 ? 17.078 2.945 -5.621 1 96.19 101 LEU B C 1
ATOM 3643 O O . LEU B 1 101 ? 17.922 3.797 -5.367 1 96.19 101 LEU B O 1
ATOM 3647 N N . PHE B 1 102 ? 16.438 2.234 -4.676 1 95.5 102 PHE B N 1
ATOM 3648 C CA . PHE B 1 102 ? 16.812 2.396 -3.277 1 95.5 102 PHE B CA 1
ATOM 3649 C C . PHE B 1 102 ? 18.281 2.033 -3.07 1 95.5 102 PHE B C 1
ATOM 3651 O O . PHE B 1 102 ? 19.016 2.746 -2.379 1 95.5 102 PHE B O 1
ATOM 3658 N N . GLU B 1 103 ? 18.688 0.89 -3.617 1 96.62 103 GLU B N 1
ATOM 3659 C CA . GLU B 1 103 ? 20.078 0.461 -3.529 1 96.62 103 GLU B CA 1
ATOM 3660 C C . GLU B 1 103 ? 21.016 1.507 -4.129 1 96.62 103 GLU B C 1
ATOM 3662 O O . GLU B 1 103 ? 22.031 1.868 -3.514 1 96.62 103 GLU B O 1
ATOM 3667 N N . GLN B 1 104 ? 20.656 1.999 -5.277 1 96.94 104 GLN B N 1
ATOM 3668 C CA . GLN B 1 104 ? 21.469 2.971 -5.992 1 96.94 104 GLN B CA 1
ATOM 3669 C C . GLN B 1 104 ? 21.625 4.262 -5.191 1 96.94 104 GLN B C 1
ATOM 3671 O O . GLN B 1 104 ? 22.734 4.75 -4.98 1 96.94 104 GLN B O 1
ATOM 3676 N N . HIS B 1 105 ? 20.516 4.82 -4.746 1 97.44 105 HIS B N 1
ATOM 3677 C CA . HIS B 1 105 ? 20.516 6.102 -4.059 1 97.44 105 HIS B CA 1
ATOM 3678 C C . HIS B 1 105 ? 21.172 5.988 -2.686 1 97.44 105 HIS B C 1
ATOM 3680 O O . HIS B 1 105 ? 21.844 6.926 -2.229 1 97.44 105 HIS B O 1
ATOM 3686 N N . TYR B 1 106 ? 20.953 4.871 -1.998 1 97.56 106 TYR B N 1
ATOM 3687 C CA . TYR B 1 106 ? 21.547 4.719 -0.676 1 97.56 106 TYR B CA 1
ATOM 3688 C C . TYR B 1 106 ? 23.062 4.543 -0.777 1 97.56 106 TYR B C 1
ATOM 3690 O O . TYR B 1 106 ? 23.812 5.07 0.049 1 97.56 106 TYR B O 1
ATOM 3698 N N . GLN B 1 107 ? 23.516 3.738 -1.755 1 97.06 107 GLN B N 1
ATOM 3699 C CA . GLN B 1 107 ? 24.953 3.613 -1.977 1 97.06 107 GLN B CA 1
ATOM 3700 C C . GLN B 1 107 ? 25.578 4.977 -2.246 1 97.06 107 GLN B C 1
ATOM 3702 O O . GLN B 1 107 ? 26.656 5.277 -1.726 1 97.06 107 GLN B O 1
ATOM 3707 N N . TYR B 1 108 ? 24.938 5.762 -3.094 1 97.62 108 TYR B N 1
ATOM 3708 C CA . TYR B 1 108 ? 25.406 7.113 -3.371 1 97.62 108 TYR B CA 1
ATOM 3709 C C . TYR B 1 108 ? 25.484 7.938 -2.092 1 97.62 108 TYR B C 1
ATOM 3711 O O . TYR B 1 108 ? 26.469 8.641 -1.854 1 97.62 108 TYR B O 1
ATOM 3719 N N . PHE B 1 109 ? 24.516 7.859 -1.248 1 98 109 PHE B N 1
ATOM 3720 C CA . PHE B 1 109 ? 24.422 8.578 0.018 1 98 109 PHE B CA 1
ATOM 3721 C C . PHE B 1 109 ? 25.562 8.172 0.943 1 98 109 PHE B C 1
ATOM 3723 O O . PHE B 1 109 ? 26.172 9.023 1.594 1 98 109 PHE B O 1
ATOM 3730 N N . LEU B 1 110 ? 25.812 6.871 1.026 1 96.56 110 LEU B N 1
ATOM 3731 C CA . LEU B 1 110 ? 26.891 6.387 1.892 1 96.56 110 LEU B CA 1
ATOM 3732 C C . LEU B 1 110 ? 28.234 6.945 1.453 1 96.56 110 LEU B C 1
ATOM 3734 O O . LEU B 1 110 ? 29.109 7.215 2.289 1 96.56 110 LEU B O 1
ATOM 3738 N N . THR B 1 111 ? 28.406 7.133 0.153 1 96.19 111 THR B N 1
ATOM 3739 C CA . THR B 1 111 ? 29.672 7.59 -0.401 1 96.19 111 THR B CA 1
ATOM 3740 C C . THR B 1 111 ? 29.797 9.109 -0.294 1 96.19 111 THR B C 1
ATOM 3742 O O . THR B 1 111 ? 30.891 9.625 -0.019 1 96.19 111 THR B O 1
ATOM 3745 N N . HIS B 1 112 ? 28.688 9.891 -0.454 1 96.81 112 HIS B N 1
ATOM 3746 C CA . HIS B 1 112 ? 28.781 11.336 -0.649 1 96.81 112 HIS B CA 1
ATOM 3747 C C . HIS B 1 112 ? 28.125 12.094 0.496 1 96.81 112 HIS B C 1
ATOM 3749 O O . HIS B 1 112 ? 28.266 13.312 0.609 1 96.81 112 HIS B O 1
ATOM 3755 N N . GLN B 1 113 ? 27.312 11.398 1.252 1 94.38 113 GLN B N 1
ATOM 3756 C CA . GLN B 1 113 ? 26.578 11.977 2.369 1 94.38 113 GLN B CA 1
ATOM 3757 C C . GLN B 1 113 ? 25.578 13.023 1.884 1 94.38 113 GLN B C 1
ATOM 3759 O O . GLN B 1 113 ? 25.359 14.039 2.551 1 94.38 113 GLN B O 1
ATOM 3764 N N . LYS B 1 114 ? 25.172 12.859 0.695 1 95.38 114 LYS B N 1
ATOM 3765 C CA . LYS B 1 114 ? 24.109 13.633 0.06 1 95.38 114 LYS B CA 1
ATOM 3766 C C . LYS B 1 114 ? 23.281 12.758 -0.88 1 95.38 114 LYS B C 1
ATOM 3768 O O . LYS B 1 114 ? 23.672 11.641 -1.215 1 95.38 114 LYS B O 1
ATOM 3773 N N . CYS B 1 115 ? 22.094 13.25 -1.181 1 96.31 115 CYS B N 1
ATOM 3774 C CA . CYS B 1 115 ? 21.203 12.492 -2.062 1 96.31 115 CYS B CA 1
ATOM 3775 C C . CYS B 1 115 ? 20.953 13.242 -3.363 1 96.31 115 CYS B C 1
ATOM 3777 O O . CYS B 1 115 ? 21.062 14.469 -3.406 1 96.31 115 CYS B O 1
ATOM 3779 N N . ALA B 1 116 ? 20.703 12.438 -4.418 1 94.44 116 ALA B N 1
ATOM 3780 C CA . ALA B 1 116 ? 20.141 13.039 -5.629 1 94.44 116 ALA B CA 1
ATOM 3781 C C . ALA B 1 116 ? 18.734 13.586 -5.371 1 94.44 116 ALA B C 1
ATOM 3783 O O . ALA B 1 116 ? 18 13.055 -4.539 1 94.44 116 ALA B O 1
ATOM 3784 N N . THR B 1 117 ? 18.375 14.602 -6.109 1 91.88 117 THR B N 1
ATOM 3785 C CA . THR B 1 117 ? 17.094 15.266 -5.953 1 91.88 117 THR B CA 1
ATOM 3786 C C . THR B 1 117 ? 15.938 14.289 -6.145 1 91.88 117 THR B C 1
ATOM 3788 O O . THR B 1 117 ? 14.914 14.391 -5.477 1 91.88 117 THR B O 1
ATOM 3791 N N . LEU B 1 118 ? 16.125 13.289 -6.965 1 90.06 118 LEU B N 1
ATOM 3792 C CA . LEU B 1 118 ? 15.031 12.398 -7.336 1 90.06 118 LEU B CA 1
ATOM 3793 C C . LEU B 1 118 ? 15 11.164 -6.438 1 90.06 118 LEU B C 1
ATOM 3795 O O . LEU B 1 118 ? 14.133 10.305 -6.582 1 90.06 118 LEU B O 1
ATOM 3799 N N . ALA B 1 119 ? 15.883 11.086 -5.477 1 93.06 119 ALA B N 1
ATOM 3800 C CA . ALA B 1 119 ? 15.945 9.914 -4.613 1 93.06 119 ALA B CA 1
ATOM 3801 C C . ALA B 1 119 ? 14.625 9.695 -3.881 1 93.06 119 ALA B C 1
ATOM 3803 O O . ALA B 1 119 ? 14.086 8.586 -3.877 1 93.06 119 ALA B O 1
ATOM 3804 N N . SER B 1 120 ? 14.086 10.727 -3.398 1 92 120 SER B N 1
ATOM 3805 C CA . SER B 1 120 ? 12.883 10.602 -2.592 1 92 120 SER B CA 1
ATOM 3806 C C . SER B 1 120 ? 11.664 10.297 -3.461 1 92 120 SER B C 1
ATOM 3808 O O . SER B 1 120 ? 11.008 9.266 -3.285 1 92 120 SER B O 1
ATOM 3810 N N . PRO B 1 121 ? 11.336 11.07 -4.461 1 88.81 121 PRO B N 1
ATOM 3811 C CA . PRO B 1 121 ? 10.109 10.836 -5.215 1 88.81 121 PRO B CA 1
ATOM 3812 C C . PRO B 1 121 ? 10.156 9.562 -6.055 1 88.81 121 PRO B C 1
ATOM 3814 O O . PRO B 1 121 ? 9.109 9.016 -6.422 1 88.81 121 PRO B O 1
ATOM 3817 N N . SER B 1 122 ? 11.312 9.031 -6.32 1 91.38 122 SER B N 1
ATOM 3818 C CA . SER B 1 122 ? 11.398 7.887 -7.223 1 91.38 122 SER B CA 1
ATOM 3819 C C . SER B 1 122 ? 11.422 6.574 -6.449 1 91.38 122 SER B C 1
ATOM 3821 O O . SER B 1 122 ? 11.32 5.496 -7.043 1 91.38 122 SER B O 1
ATOM 3823 N N . THR B 1 123 ? 11.5 6.621 -5.129 1 92.56 123 THR B N 1
ATOM 3824 C CA . THR B 1 123 ? 11.711 5.379 -4.391 1 92.56 123 THR B CA 1
ATOM 3825 C C . THR B 1 123 ? 10.492 5.059 -3.52 1 92.56 123 THR B C 1
ATOM 3827 O O . THR B 1 123 ? 10.516 4.094 -2.754 1 92.56 123 THR B O 1
ATOM 3830 N N . THR B 1 124 ? 9.461 5.844 -3.619 1 91.12 124 THR B N 1
ATOM 3831 C CA . THR B 1 124 ? 8.242 5.527 -2.885 1 91.12 124 THR B CA 1
ATOM 3832 C C . THR B 1 124 ? 7.438 4.449 -3.609 1 91.12 124 THR B C 1
ATOM 3834 O O . THR B 1 124 ? 7.359 4.449 -4.84 1 91.12 124 THR B O 1
ATOM 3837 N N . LEU B 1 125 ? 6.816 3.543 -2.84 1 92.88 125 LEU B N 1
ATOM 3838 C CA . LEU B 1 125 ? 5.957 2.521 -3.426 1 92.88 125 LEU B CA 1
ATOM 3839 C C . LEU B 1 125 ? 4.801 3.158 -4.191 1 92.88 125 LEU B C 1
ATOM 3841 O O . LEU B 1 125 ? 4.352 2.623 -5.207 1 92.88 125 LEU B O 1
ATOM 3845 N N . GLY B 1 126 ? 4.328 4.285 -3.783 1 92.06 126 GLY B N 1
ATOM 3846 C CA . GLY B 1 126 ? 3.186 4.984 -4.344 1 92.06 126 GLY B CA 1
ATOM 3847 C C . GLY B 1 126 ? 3.373 5.363 -5.801 1 92.06 126 GLY B C 1
ATOM 3848 O O . GLY B 1 126 ? 2.402 5.637 -6.508 1 92.06 126 GLY B O 1
ATOM 3849 N N . ASN B 1 127 ? 4.539 5.293 -6.305 1 90.44 127 ASN B N 1
ATOM 3850 C CA . ASN B 1 127 ? 4.875 5.684 -7.668 1 90.44 127 ASN B CA 1
ATOM 3851 C C . ASN B 1 127 ? 4.223 4.766 -8.695 1 90.44 127 ASN B C 1
ATOM 3853 O O . ASN B 1 127 ? 3.955 5.176 -9.828 1 90.44 127 ASN B O 1
ATOM 3857 N N . ILE B 1 128 ? 3.971 3.582 -8.312 1 96.56 128 ILE B N 1
ATOM 3858 C CA . ILE B 1 128 ? 3.488 2.625 -9.305 1 96.56 128 ILE B CA 1
ATOM 3859 C C . ILE B 1 128 ? 2.104 3.043 -9.789 1 96.56 128 ILE B C 1
ATOM 3861 O O . ILE B 1 128 ? 1.915 3.318 -10.977 1 96.56 128 ILE B O 1
ATOM 3865 N N . ALA B 1 129 ? 1.154 3.189 -8.914 1 96.56 129 ALA B N 1
ATOM 3866 C CA . ALA B 1 129 ? -0.204 3.551 -9.305 1 96.56 129 ALA B CA 1
ATOM 3867 C C . ALA B 1 129 ? -0.264 4.992 -9.805 1 96.56 129 ALA B C 1
ATOM 3869 O O . ALA B 1 129 ? -1.033 5.312 -10.711 1 96.56 129 ALA B O 1
ATOM 3870 N N . SER B 1 130 ? 0.54 5.863 -9.18 1 93.62 130 SER B N 1
ATOM 3871 C CA . SER B 1 130 ? 0.544 7.27 -9.578 1 93.62 130 SER B CA 1
ATOM 3872 C C . SER B 1 130 ? 1 7.434 -11.023 1 93.62 130 SER B C 1
ATOM 3874 O O . SER B 1 130 ? 0.383 8.18 -11.789 1 93.62 130 SER B O 1
ATOM 3876 N N . TRP B 1 131 ? 2.053 6.742 -11.414 1 95 131 TRP B N 1
ATOM 3877 C CA . TRP B 1 131 ? 2.582 6.867 -12.766 1 95 131 TRP B CA 1
ATOM 3878 C C . TRP B 1 131 ? 1.67 6.172 -13.773 1 95 131 TRP B C 1
ATOM 3880 O O . TRP B 1 131 ? 1.54 6.621 -14.914 1 95 131 TRP B O 1
ATOM 3890 N N . VAL B 1 132 ? 1.115 5.039 -13.352 1 97.06 132 VAL B N 1
ATOM 3891 C CA . VAL B 1 132 ? 0.131 4.398 -14.219 1 97.06 132 VAL B CA 1
ATOM 3892 C C . VAL B 1 132 ? -1.045 5.344 -14.453 1 97.06 132 VAL B C 1
ATOM 3894 O O . VAL B 1 132 ? -1.528 5.477 -15.578 1 97.06 132 VAL B O 1
ATOM 3897 N N . GLY B 1 133 ? -1.541 5.98 -13.359 1 95.88 133 GLY B N 1
ATOM 3898 C CA . GLY B 1 133 ? -2.605 6.961 -13.492 1 95.88 133 GLY B CA 1
ATOM 3899 C C . GLY B 1 133 ? -2.24 8.125 -14.391 1 95.88 133 GLY B C 1
ATOM 3900 O O . GLY B 1 133 ? -3.057 8.57 -15.195 1 95.88 133 GLY B O 1
ATOM 3901 N N . GLN B 1 134 ? -1.044 8.617 -14.242 1 93.94 134 GLN B N 1
ATOM 3902 C CA . GLN B 1 134 ? -0.557 9.695 -15.094 1 93.94 134 GLN B CA 1
ATOM 3903 C C . GLN B 1 134 ? -0.525 9.266 -16.562 1 93.94 134 GLN B C 1
ATOM 3905 O O . GLN B 1 134 ? -0.953 10.008 -17.438 1 93.94 134 GLN B O 1
ATOM 3910 N N . ASP B 1 135 ? 0.006 8.078 -16.781 1 96.12 135 ASP B N 1
ATOM 3911 C CA . ASP B 1 135 ? 0.176 7.566 -18.125 1 96.12 135 ASP B CA 1
ATOM 3912 C C . ASP B 1 135 ? -1.173 7.387 -18.828 1 96.12 135 ASP B C 1
ATOM 3914 O O . ASP B 1 135 ? -1.314 7.691 -20 1 96.12 135 ASP B O 1
ATOM 3918 N N . LEU B 1 136 ? -2.141 6.898 -18.062 1 97 136 LEU B N 1
ATOM 3919 C CA . LEU B 1 136 ? -3.455 6.59 -18.625 1 97 136 LEU B CA 1
ATOM 3920 C C . LEU B 1 136 ? -4.414 7.762 -18.422 1 97 136 LEU B C 1
ATOM 3922 O O . LEU B 1 136 ? -5.566 7.703 -18.859 1 97 136 LEU B O 1
ATOM 3926 N N . LYS B 1 137 ? -3.973 8.805 -17.703 1 93.94 137 LYS B N 1
ATOM 3927 C CA . LYS B 1 137 ? -4.711 10.047 -17.469 1 93.94 137 LYS B CA 1
ATOM 3928 C C . LYS B 1 137 ? -5.961 9.797 -16.641 1 93.94 137 LYS B C 1
ATOM 3930 O O . LYS B 1 137 ? -7.012 10.383 -16.891 1 93.94 137 LYS B O 1
ATOM 3935 N N . SER B 1 138 ? -5.805 8.812 -15.781 1 93.31 138 SER B N 1
ATOM 3936 C CA . SER B 1 138 ? -6.887 8.625 -14.812 1 93.31 138 SER B CA 1
ATOM 3937 C C . SER B 1 138 ? -6.844 9.68 -13.719 1 93.31 138 SER B C 1
ATOM 3939 O O . SER B 1 138 ? -5.766 10.055 -13.25 1 93.31 138 SER B O 1
ATOM 3941 N N . ASP B 1 139 ? -7.949 10.227 -13.258 1 87.81 139 ASP B N 1
ATOM 3942 C CA . ASP B 1 139 ? -7.945 11.258 -12.234 1 87.81 139 ASP B CA 1
ATOM 3943 C C . ASP B 1 139 ? -8.758 10.828 -11.008 1 87.81 139 ASP B C 1
ATOM 3945 O O . ASP B 1 139 ? -9.383 11.656 -10.344 1 87.81 139 ASP B O 1
ATOM 3949 N N . ARG B 1 140 ? -8.828 9.539 -10.828 1 92.5 140 ARG B N 1
ATOM 3950 C CA . ARG B 1 140 ? -9.641 8.992 -9.742 1 92.5 140 ARG B CA 1
ATOM 3951 C C . ARG B 1 140 ? -8.75 8.438 -8.633 1 92.5 140 ARG B C 1
ATOM 3953 O O . ARG B 1 140 ? -7.691 8.992 -8.336 1 92.5 140 ARG B O 1
ATOM 3960 N N . PHE B 1 141 ? -9.273 7.531 -7.895 1 94.94 141 PHE B N 1
ATOM 3961 C CA . PHE B 1 141 ? -8.594 6.941 -6.746 1 94.94 141 PHE B CA 1
ATOM 3962 C C . PHE B 1 141 ? -7.402 6.105 -7.195 1 94.94 141 PHE B C 1
ATOM 3964 O O . PHE B 1 141 ? -7.512 5.305 -8.125 1 94.94 141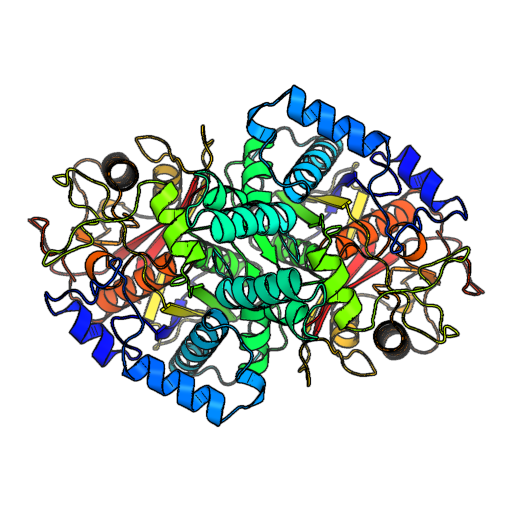 PHE B O 1
ATOM 3971 N N . GLU B 1 142 ? -6.25 6.371 -6.66 1 96.19 142 GLU B N 1
ATOM 3972 C CA . GLU B 1 142 ? -5.047 5.59 -6.93 1 96.19 142 GLU B CA 1
ATOM 3973 C C . GLU B 1 142 ? -4.379 5.141 -5.633 1 96.19 142 GLU B C 1
ATOM 3975 O O . GLU B 1 142 ? -4.234 5.93 -4.699 1 96.19 142 GLU B O 1
ATOM 3980 N N . MET B 1 143 ? -3.965 3.898 -5.582 1 97.31 143 MET B N 1
ATOM 3981 C CA . MET B 1 143 ? -3.336 3.338 -4.391 1 97.31 143 MET B CA 1
ATOM 3982 C C . MET B 1 143 ? -2.291 2.293 -4.77 1 97.31 143 MET B C 1
ATOM 3984 O O . MET B 1 143 ? -2.539 1.441 -5.621 1 97.31 143 MET B O 1
ATOM 3988 N N . SER B 1 144 ? -1.12 2.418 -4.242 1 98.06 144 SER B N 1
ATOM 3989 C CA . SER B 1 144 ? -0.111 1.365 -4.277 1 98.06 144 SER B CA 1
ATOM 3990 C C . SER B 1 144 ? 0.056 0.711 -2.91 1 98.06 144 SER B C 1
ATOM 3992 O O . SER B 1 144 ? 0.06 1.396 -1.886 1 98.06 144 SER B O 1
ATOM 3994 N N . HIS B 1 145 ? 0.109 -0.596 -2.9 1 98.25 145 HIS B N 1
ATOM 3995 C CA . HIS B 1 145 ? 0.156 -1.282 -1.615 1 98.25 145 HIS B CA 1
ATOM 3996 C C . HIS B 1 145 ? 1.168 -2.422 -1.637 1 98.25 145 HIS B C 1
ATOM 3998 O O . HIS B 1 145 ? 1.729 -2.742 -2.688 1 98.25 145 HIS B O 1
ATOM 4004 N N . SER B 1 146 ? 1.499 -2.896 -0.447 1 97.56 146 SER B N 1
ATOM 4005 C CA . SER B 1 146 ? 2.367 -4.055 -0.266 1 97.56 146 SER B CA 1
ATOM 4006 C C . SER B 1 146 ? 1.839 -4.977 0.827 1 97.56 146 SER B C 1
ATOM 4008 O O . SER B 1 146 ? 1.579 -4.535 1.948 1 97.56 146 SER B O 1
ATOM 4010 N N . ILE B 1 147 ? 1.634 -6.242 0.44 1 94.94 147 ILE B N 1
ATOM 4011 C CA . ILE B 1 147 ? 1.281 -7.309 1.375 1 94.94 147 ILE B CA 1
ATOM 4012 C C . ILE B 1 147 ? 2.061 -8.578 1.033 1 94.94 147 ILE B C 1
ATOM 4014 O O . ILE B 1 147 ? 1.487 -9.664 0.962 1 94.94 147 ILE B O 1
ATOM 4018 N N . THR B 1 148 ? 3.252 -8.422 0.672 1 93.88 148 THR B N 1
ATOM 4019 C CA . THR B 1 148 ? 4.18 -9.492 0.343 1 93.88 148 THR B CA 1
ATOM 4020 C C . THR B 1 148 ? 3.727 -10.234 -0.911 1 93.88 148 THR B C 1
ATOM 4022 O O . THR B 1 148 ? 3.52 -9.625 -1.961 1 93.88 148 THR B O 1
ATOM 4025 N N . CYS B 1 149 ? 3.627 -11.586 -0.845 1 96.69 149 CYS B N 1
ATOM 4026 C CA . CYS B 1 149 ? 3.457 -12.359 -2.072 1 96.69 149 CYS B CA 1
ATOM 4027 C C . CYS B 1 149 ? 1.989 -12.414 -2.48 1 96.69 149 CYS B C 1
ATOM 4029 O O . CYS B 1 149 ? 1.669 -12.773 -3.613 1 96.69 149 CYS B O 1
ATOM 4031 N N . SER B 1 150 ? 1.039 -12 -1.647 1 97.12 150 SER B N 1
ATOM 4032 C CA . SER B 1 150 ? -0.38 -12.008 -1.988 1 97.12 150 SER B CA 1
ATOM 4033 C C . SER B 1 150 ? -0.849 -10.617 -2.42 1 97.12 150 SER B C 1
ATOM 4035 O O . SER B 1 150 ? -2.053 -10.367 -2.518 1 97.12 150 SER B O 1
ATOM 4037 N N . THR B 1 151 ? 0.037 -9.75 -2.68 1 98.25 151 THR B N 1
ATOM 4038 C CA . THR B 1 151 ? -0.191 -8.336 -2.963 1 98.25 151 THR B CA 1
ATOM 4039 C C . THR B 1 151 ? -1.183 -8.172 -4.109 1 98.25 151 THR B C 1
ATOM 4041 O O . THR B 1 151 ? -2.197 -7.484 -3.965 1 98.25 151 THR B O 1
ATOM 4044 N N . ALA B 1 152 ? -0.975 -8.82 -5.199 1 98.69 152 ALA B N 1
ATOM 4045 C CA . ALA B 1 152 ? -1.782 -8.578 -6.395 1 98.69 152 ALA B CA 1
ATOM 4046 C C . ALA B 1 152 ? -3.227 -9.023 -6.176 1 98.69 152 ALA B C 1
ATOM 4048 O O . ALA B 1 152 ? -4.16 -8.359 -6.633 1 98.69 152 ALA B O 1
ATOM 4049 N N . LEU B 1 153 ? -3.443 -10.125 -5.52 1 98.75 153 LEU B N 1
ATOM 4050 C CA . LEU B 1 153 ? -4.812 -10.594 -5.324 1 98.75 153 LEU B CA 1
ATOM 4051 C C . LEU B 1 153 ? -5.52 -9.773 -4.25 1 98.75 153 LEU B C 1
ATOM 4053 O O . LEU B 1 153 ? -6.746 -9.648 -4.27 1 98.75 153 LEU B O 1
ATOM 4057 N N . HIS B 1 154 ? -4.762 -9.211 -3.342 1 98.44 154 HIS B N 1
ATOM 4058 C CA . HIS B 1 154 ? -5.371 -8.25 -2.426 1 98.44 154 HIS B CA 1
ATOM 4059 C C . HIS B 1 154 ? -5.863 -7.016 -3.172 1 98.44 154 HIS B C 1
ATOM 4061 O O . HIS B 1 154 ? -6.875 -6.418 -2.795 1 98.44 154 HIS B O 1
ATOM 4067 N N . ALA B 1 155 ? -5.109 -6.637 -4.191 1 98.75 155 ALA B N 1
ATOM 4068 C CA . ALA B 1 155 ? -5.578 -5.539 -5.031 1 98.75 155 ALA B CA 1
ATOM 4069 C C . ALA B 1 155 ? -6.906 -5.891 -5.699 1 98.75 155 ALA B C 1
ATOM 4071 O O . ALA B 1 155 ? -7.777 -5.031 -5.848 1 98.75 155 ALA B O 1
ATOM 4072 N N . LEU B 1 156 ? -7.059 -7.109 -6.152 1 98.81 156 LEU B N 1
ATOM 4073 C CA . LEU B 1 156 ? -8.312 -7.582 -6.738 1 98.81 156 LEU B CA 1
ATOM 4074 C C . LEU B 1 156 ? -9.453 -7.469 -5.738 1 98.81 156 LEU B C 1
ATOM 4076 O O . LEU B 1 156 ? -10.508 -6.91 -6.055 1 98.81 156 LEU B O 1
ATOM 4080 N N . VAL B 1 157 ? -9.242 -7.988 -4.531 1 98.69 157 VAL B N 1
ATOM 4081 C CA . VAL B 1 157 ? -10.266 -7.961 -3.49 1 98.69 157 VAL B CA 1
ATOM 4082 C C . VAL B 1 157 ? -10.656 -6.512 -3.189 1 98.69 157 VAL B C 1
ATOM 4084 O O . VAL B 1 157 ? -11.836 -6.199 -3.037 1 98.69 157 VAL B O 1
ATOM 4087 N N . ASN B 1 158 ? -9.656 -5.684 -3.102 1 98.69 158 ASN B N 1
ATOM 4088 C CA . ASN B 1 158 ? -9.93 -4.273 -2.854 1 98.69 158 ASN B CA 1
ATOM 4089 C C . ASN B 1 158 ? -10.75 -3.652 -3.98 1 98.69 158 ASN B C 1
ATOM 4091 O O . ASN B 1 158 ? -11.68 -2.885 -3.725 1 98.69 158 ASN B O 1
ATOM 4095 N N . GLY B 1 159 ? -10.336 -3.939 -5.238 1 98.62 159 GLY B N 1
ATOM 4096 C CA . GLY B 1 159 ? -11.109 -3.461 -6.375 1 98.62 159 GLY B CA 1
ATOM 4097 C C . GLY B 1 159 ? -12.562 -3.896 -6.336 1 98.62 159 GLY B C 1
ATOM 4098 O O . GLY B 1 159 ? -13.461 -3.119 -6.672 1 98.62 159 GLY B O 1
ATOM 4099 N N . ILE B 1 160 ? -12.828 -5.09 -5.91 1 98.5 160 ILE B N 1
ATOM 4100 C CA . ILE B 1 160 ? -14.188 -5.609 -5.789 1 98.5 160 ILE B CA 1
ATOM 4101 C C . ILE B 1 160 ? -14.953 -4.801 -4.746 1 98.5 160 ILE B C 1
ATOM 4103 O O . ILE B 1 160 ? -16.109 -4.434 -4.965 1 98.5 160 ILE B O 1
ATOM 4107 N N . ALA B 1 161 ? -14.32 -4.508 -3.594 1 98.44 161 ALA B N 1
ATOM 4108 C CA . ALA B 1 161 ? -14.961 -3.686 -2.568 1 98.44 161 ALA B CA 1
ATOM 4109 C C . ALA B 1 161 ? -15.359 -2.322 -3.125 1 98.44 161 ALA B C 1
ATOM 4111 O O . ALA B 1 161 ? -16.453 -1.827 -2.848 1 98.44 161 ALA B O 1
ATOM 4112 N N . TRP B 1 162 ? -14.477 -1.74 -3.895 1 98.5 162 TRP B N 1
ATOM 4113 C CA . TRP B 1 162 ? -14.75 -0.423 -4.465 1 98.5 162 TRP B CA 1
ATOM 4114 C C . TRP B 1 162 ? -15.914 -0.481 -5.445 1 98.5 162 TRP B C 1
ATOM 4116 O O . TRP B 1 162 ? -16.766 0.405 -5.453 1 98.5 162 TRP B O 1
ATOM 4126 N N . LEU B 1 163 ? -15.93 -1.488 -6.258 1 97.81 163 LEU B N 1
ATOM 4127 C CA . LEU B 1 163 ? -17.031 -1.64 -7.211 1 97.81 163 LEU B CA 1
ATOM 4128 C C . LEU B 1 163 ? -18.344 -1.883 -6.484 1 97.81 163 LEU B C 1
ATOM 4130 O O . LEU B 1 163 ? -19.375 -1.281 -6.824 1 97.81 163 LEU B O 1
ATOM 4134 N N . LYS B 1 164 ? -18.344 -2.715 -5.512 1 97.44 164 LYS B N 1
ATOM 4135 C CA . LYS B 1 164 ? -19.547 -3.023 -4.746 1 97.44 164 LYS B CA 1
ATOM 4136 C C . LYS B 1 164 ? -20.031 -1.797 -3.986 1 97.44 164 LYS B C 1
ATOM 4138 O O . LYS B 1 164 ? -21.25 -1.628 -3.787 1 97.44 164 LYS B O 1
ATOM 4143 N N . SER B 1 165 ? -19.125 -0.927 -3.533 1 97.31 165 SER B N 1
ATOM 4144 C CA . SER B 1 165 ? -19.469 0.282 -2.791 1 97.31 165 SER B CA 1
ATOM 4145 C C . SER B 1 165 ? -20.203 1.288 -3.674 1 97.31 165 SER B C 1
ATOM 4147 O O . SER B 1 165 ? -20.875 2.189 -3.172 1 97.31 165 SER B O 1
ATOM 4149 N N . GLY B 1 166 ? -19.984 1.193 -5.012 1 96.25 166 GLY B N 1
ATOM 4150 C CA . GLY B 1 166 ? -20.531 2.166 -5.945 1 96.25 166 GLY B CA 1
ATOM 4151 C C . GLY B 1 166 ? -19.672 3.41 -6.074 1 96.25 166 GLY B C 1
ATOM 4152 O O . GLY B 1 166 ? -19.969 4.297 -6.879 1 96.25 166 GLY B O 1
ATOM 4153 N N . MET B 1 167 ? -18.562 3.469 -5.406 1 96.44 167 MET B N 1
ATOM 4154 C CA . MET B 1 167 ? -17.688 4.641 -5.457 1 96.44 167 MET B CA 1
ATOM 4155 C C . MET B 1 167 ? -16.906 4.68 -6.766 1 96.44 167 MET B C 1
ATOM 4157 O O . MET B 1 167 ? -16.422 5.734 -7.176 1 96.44 167 MET B O 1
ATOM 4161 N N . GLU B 1 168 ? -16.719 3.521 -7.367 1 96 168 GLU B N 1
ATOM 4162 C CA . GLU B 1 168 ? -16.156 3.402 -8.711 1 96 168 GLU B CA 1
ATOM 4163 C C . GLU B 1 168 ? -16.938 2.402 -9.555 1 96 168 GLU B C 1
ATOM 4165 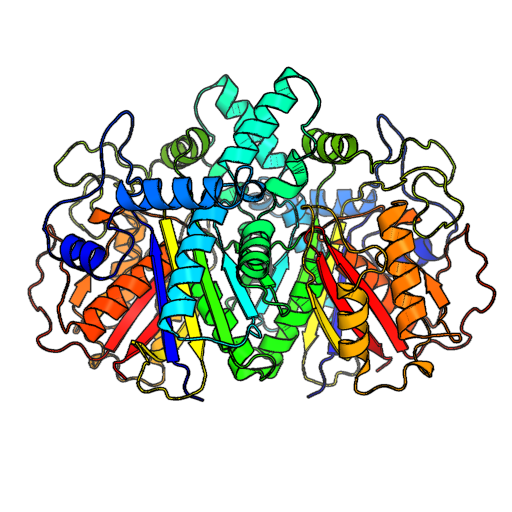O O . GLU B 1 168 ? -17.484 1.433 -9.023 1 96 168 GLU B O 1
ATOM 4170 N N . ASN B 1 169 ? -16.922 2.598 -10.875 1 94.25 169 ASN B N 1
ATOM 4171 C CA . ASN B 1 169 ? -17.609 1.678 -11.773 1 94.25 169 ASN B CA 1
ATOM 4172 C C . ASN B 1 169 ? -16.609 0.803 -12.539 1 94.25 169 ASN B C 1
ATOM 4174 O O . ASN B 1 169 ? -16.984 -0.241 -13.078 1 94.25 169 ASN B O 1
ATOM 4178 N N . ARG B 1 170 ? -15.445 1.271 -12.672 1 96.12 170 ARG B N 1
ATOM 4179 C CA . ARG B 1 170 ? -14.32 0.576 -13.297 1 96.12 170 ARG B CA 1
ATOM 4180 C C . ARG B 1 170 ? -13.078 0.644 -12.414 1 96.12 170 ARG B C 1
ATOM 4182 O O . ARG B 1 170 ? -12.852 1.641 -11.727 1 96.12 170 ARG B O 1
ATOM 4189 N N . PHE B 1 171 ? -12.375 -0.421 -12.43 1 98.06 171 PHE B N 1
ATOM 4190 C CA . PHE B 1 171 ? -11.211 -0.467 -11.539 1 98.06 171 PHE B CA 1
ATOM 4191 C C . PHE B 1 171 ? -10.07 -1.233 -12.188 1 98.06 171 PHE B C 1
ATOM 4193 O O . PHE B 1 171 ? -10.273 -2.305 -12.758 1 98.06 171 PHE B O 1
ATOM 4200 N N . LEU B 1 172 ? -8.938 -0.631 -12.219 1 98.62 172 LEU B N 1
ATOM 4201 C CA . LEU B 1 172 ? -7.699 -1.252 -12.68 1 98.62 172 LEU B CA 1
ATOM 4202 C C . LEU B 1 172 ? -6.906 -1.822 -11.508 1 98.62 172 LEU B C 1
ATOM 4204 O O . LEU B 1 172 ? -6.652 -1.121 -10.531 1 98.62 172 LEU B O 1
ATOM 4208 N N . PHE B 1 173 ? -6.547 -3.125 -11.523 1 98.81 173 PH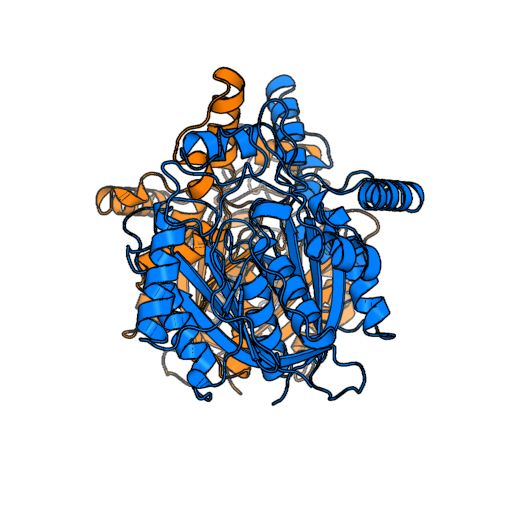E B N 1
ATOM 4209 C CA . PHE B 1 173 ? -5.777 -3.717 -10.438 1 98.81 173 PHE B CA 1
ATOM 4210 C C . PHE B 1 173 ? -4.637 -4.566 -10.977 1 98.81 173 PHE B C 1
ATOM 4212 O O . PHE B 1 173 ? -4.625 -4.922 -12.156 1 98.81 173 PHE B O 1
ATOM 4219 N N . GLY B 1 174 ? -3.619 -4.848 -10.117 1 98.88 174 GLY B N 1
ATOM 4220 C CA . GLY B 1 174 ? -2.549 -5.734 -10.539 1 98.88 174 GLY B CA 1
ATOM 4221 C C . GLY B 1 174 ? -1.375 -5.754 -9.578 1 98.88 174 GLY B C 1
ATOM 4222 O O . GLY B 1 174 ? -1.527 -5.434 -8.398 1 98.88 174 GLY B O 1
ATOM 4223 N N . GLY B 1 175 ? -0.283 -6.312 -10.023 1 98.81 175 GLY B N 1
ATOM 4224 C CA . GLY B 1 175 ? 0.993 -6.359 -9.328 1 98.81 175 GLY B CA 1
ATOM 4225 C C . GLY B 1 175 ? 2.184 -6.203 -10.258 1 98.81 175 GLY B C 1
ATOM 4226 O O . GLY B 1 175 ? 2.098 -6.508 -11.445 1 98.81 175 GLY B O 1
ATOM 4227 N N . SER B 1 176 ? 3.221 -5.641 -9.742 1 98.88 176 SER B N 1
ATOM 4228 C CA . SER B 1 176 ? 4.473 -5.43 -10.461 1 98.88 176 SER B CA 1
ATOM 4229 C C . SER B 1 176 ? 5.676 -5.629 -9.547 1 98.88 176 SER B C 1
ATOM 4231 O O . SER B 1 176 ? 5.656 -5.211 -8.383 1 98.88 176 SER B O 1
ATOM 4233 N N . GLU B 1 177 ? 6.637 -6.312 -10.047 1 98.69 177 GLU B N 1
ATOM 4234 C CA . GLU B 1 177 ? 7.824 -6.566 -9.234 1 98.69 177 GLU B CA 1
ATOM 4235 C C . GLU B 1 177 ? 9.078 -6.637 -10.102 1 98.69 177 GLU B C 1
ATOM 4237 O O . GLU B 1 177 ? 9.086 -7.293 -11.141 1 98.69 177 GLU B O 1
ATOM 4242 N N . ALA B 1 178 ? 10.094 -5.934 -9.719 1 98.44 178 ALA B N 1
ATOM 4243 C CA . ALA B 1 178 ? 11.438 -6.02 -10.289 1 98.44 178 ALA B CA 1
ATOM 4244 C C . ALA B 1 178 ? 12.461 -6.371 -9.219 1 98.44 178 ALA B C 1
ATOM 4246 O O . ALA B 1 178 ? 13.328 -5.555 -8.891 1 98.44 178 ALA B O 1
ATOM 4247 N N . PRO B 1 179 ? 12.422 -7.602 -8.719 1 97.94 179 PRO B N 1
ATOM 4248 C CA . PRO B 1 179 ? 13.18 -7.945 -7.512 1 97.94 179 PRO B CA 1
ATOM 4249 C C . PRO B 1 179 ? 14.578 -8.477 -7.82 1 97.94 179 PRO B C 1
ATOM 4251 O O . PRO B 1 179 ? 15.297 -8.883 -6.906 1 97.94 179 PRO B O 1
ATOM 4254 N N . LEU B 1 180 ? 14.953 -8.523 -9.133 1 97.94 180 LEU B N 1
ATOM 4255 C CA . LEU B 1 180 ? 16.219 -9.148 -9.5 1 97.94 180 LEU B CA 1
ATOM 4256 C C . LEU B 1 180 ? 17.391 -8.203 -9.25 1 97.94 180 LEU B C 1
ATOM 4258 O O . LEU B 1 180 ? 18.078 -7.812 -10.195 1 97.94 180 LEU B O 1
ATOM 4262 N N . THR B 1 181 ? 17.609 -7.84 -7.984 1 96.69 181 THR B N 1
ATOM 4263 C CA . THR B 1 181 ? 18.75 -7.039 -7.523 1 96.69 181 THR B CA 1
ATOM 4264 C C . THR B 1 181 ? 19.656 -7.859 -6.609 1 96.69 181 THR B C 1
ATOM 4266 O O . THR B 1 181 ? 19.203 -8.82 -5.977 1 96.69 181 THR B O 1
ATOM 4269 N N . PRO B 1 182 ? 20.953 -7.52 -6.52 1 95.88 182 PRO B N 1
ATOM 4270 C CA . PRO B 1 182 ? 21.859 -8.258 -5.633 1 95.88 182 PRO B CA 1
ATOM 4271 C C . PRO B 1 182 ? 21.344 -8.312 -4.191 1 95.88 182 PRO B C 1
ATOM 4273 O O . PRO B 1 182 ? 21.438 -9.359 -3.543 1 95.88 182 PRO B O 1
ATOM 4276 N N . PHE B 1 183 ? 20.812 -7.23 -3.709 1 97.25 183 PHE B N 1
ATOM 4277 C CA . PHE B 1 183 ? 20.344 -7.156 -2.33 1 97.25 183 PHE B CA 1
ATOM 4278 C C . PHE B 1 183 ? 19.156 -8.078 -2.109 1 97.25 183 PHE B C 1
ATOM 4280 O O . PHE B 1 183 ? 19.094 -8.812 -1.118 1 97.25 183 PHE B O 1
ATOM 4287 N N . THR B 1 184 ? 18.141 -8.055 -3.027 1 97.06 184 THR B N 1
ATOM 4288 C CA . THR B 1 184 ? 16.938 -8.875 -2.883 1 97.06 184 THR B CA 1
ATOM 4289 C C . THR B 1 184 ? 17.281 -10.359 -2.979 1 97.06 184 THR B C 1
ATOM 4291 O O . THR B 1 184 ? 16.75 -11.18 -2.223 1 97.06 184 THR B O 1
ATOM 4294 N N . ILE B 1 185 ? 18.125 -10.727 -3.891 1 97.06 185 ILE B N 1
ATOM 4295 C CA . ILE B 1 185 ? 18.547 -12.109 -4.051 1 97.06 185 ILE B CA 1
ATOM 4296 C C . ILE B 1 185 ? 19.281 -12.578 -2.791 1 97.06 185 ILE B C 1
ATOM 4298 O O . ILE B 1 185 ? 19.031 -13.68 -2.289 1 97.06 185 ILE B O 1
ATOM 4302 N N . ALA B 1 186 ? 20.156 -11.719 -2.246 1 97.38 186 ALA B N 1
ATOM 4303 C CA . ALA B 1 186 ? 20.875 -12.039 -1.018 1 97.38 186 ALA B CA 1
ATOM 4304 C C . ALA B 1 186 ? 19.906 -12.258 0.144 1 97.38 186 ALA B C 1
ATOM 4306 O O . ALA B 1 186 ? 20.156 -13.094 1.014 1 97.38 186 ALA B O 1
ATOM 4307 N N . GLN B 1 187 ? 18.891 -11.461 0.206 1 96.75 187 GLN B N 1
ATOM 4308 C CA . GLN B 1 187 ? 17.891 -11.617 1.253 1 96.75 187 GLN B CA 1
ATOM 4309 C C . GLN B 1 187 ? 17.203 -12.984 1.17 1 96.75 187 GLN B C 1
ATOM 4311 O O . GLN B 1 187 ? 17 -13.641 2.191 1 96.75 187 GLN B O 1
ATOM 4316 N N . ALA B 1 188 ? 16.844 -13.391 -0.036 1 95.88 188 ALA B N 1
ATOM 4317 C CA . ALA B 1 188 ? 16.203 -14.688 -0.227 1 95.88 188 ALA B CA 1
ATOM 4318 C C . ALA B 1 188 ? 17.156 -15.828 0.123 1 95.88 188 ALA B C 1
ATOM 4320 O O . ALA B 1 188 ? 16.734 -16.844 0.675 1 95.88 188 ALA B O 1
ATOM 4321 N N . GLN B 1 189 ? 18.359 -15.664 -0.213 1 96.81 189 GLN B N 1
ATOM 4322 C CA . GLN B 1 189 ? 19.359 -16.656 0.116 1 96.81 189 GLN B CA 1
ATOM 4323 C C . GLN B 1 189 ? 19.562 -16.766 1.625 1 96.81 189 GLN B C 1
ATOM 4325 O O . GLN B 1 189 ? 19.734 -17.875 2.156 1 96.81 189 GLN B O 1
ATOM 4330 N N . ALA B 1 190 ? 19.516 -15.641 2.291 1 96.56 190 ALA B N 1
ATOM 4331 C CA . ALA B 1 190 ? 19.688 -15.609 3.742 1 96.56 190 ALA B CA 1
ATOM 4332 C C . ALA B 1 190 ? 18.562 -16.375 4.441 1 96.56 190 ALA B C 1
ATOM 4334 O O . ALA B 1 190 ? 18.766 -16.969 5.504 1 96.56 190 ALA B O 1
ATOM 4335 N N . LEU B 1 191 ? 17.406 -16.438 3.801 1 94.56 191 LEU B N 1
ATOM 4336 C CA . LEU B 1 191 ? 16.25 -17.172 4.328 1 94.56 191 LEU B CA 1
ATOM 4337 C C . LEU B 1 191 ? 16.375 -18.656 4.043 1 94.56 191 LEU B C 1
ATOM 4339 O O . LEU B 1 191 ? 15.57 -19.453 4.535 1 94.56 191 LEU B O 1
ATOM 4343 N N . LYS B 1 192 ? 17.281 -19.016 3.209 1 95.56 192 LYS B N 1
ATOM 4344 C CA . LYS B 1 192 ? 17.547 -20.406 2.822 1 95.56 192 LYS B CA 1
ATOM 4345 C C . LYS B 1 192 ? 16.375 -20.984 2.031 1 95.56 192 LYS B C 1
ATOM 4347 O O . LYS B 1 192 ? 16.062 -22.172 2.166 1 95.56 192 LYS B O 1
ATOM 4352 N N . ILE B 1 193 ? 15.766 -20.125 1.241 1 95.62 193 ILE B N 1
ATOM 4353 C CA . ILE B 1 193 ? 14.609 -20.594 0.474 1 95.62 193 ILE B CA 1
ATOM 4354 C C . ILE B 1 193 ? 14.953 -20.594 -1.014 1 95.62 193 ILE B C 1
ATOM 4356 O O . ILE B 1 193 ? 14.172 -21.094 -1.833 1 95.62 193 ILE B O 1
ATOM 4360 N N . TYR B 1 194 ? 16.125 -20.109 -1.328 1 96.88 194 TYR B N 1
ATOM 4361 C CA . TYR B 1 194 ? 16.5 -19.922 -2.723 1 96.88 194 TYR B CA 1
ATOM 4362 C C . TYR B 1 194 ? 17.125 -21.172 -3.307 1 96.88 194 TYR B C 1
ATOM 4364 O O . TYR B 1 194 ? 17.922 -21.844 -2.646 1 96.88 194 TYR B O 1
ATOM 4372 N N . SER B 1 195 ? 16.812 -21.406 -4.516 1 97.56 195 SER B N 1
ATOM 4373 C CA . SER B 1 195 ? 17.281 -22.625 -5.191 1 97.56 195 SER B CA 1
ATOM 4374 C C . SER B 1 195 ? 18.781 -22.578 -5.441 1 97.56 195 SER B C 1
ATOM 4376 O O . SER B 1 195 ? 19.328 -21.516 -5.762 1 97.56 195 SER B O 1
ATOM 4378 N N . SER B 1 196 ? 19.438 -23.719 -5.316 1 94.56 196 SER B N 1
ATOM 4379 C CA . SER B 1 196 ? 20.828 -23.875 -5.738 1 94.56 196 SER B CA 1
ATOM 4380 C C . SER B 1 196 ? 20.938 -24.828 -6.93 1 94.56 196 SER B C 1
ATOM 4382 O O . SER B 1 196 ? 22.047 -25.219 -7.316 1 94.56 196 SER B O 1
ATOM 4384 N N . LEU B 1 197 ? 19.828 -25.188 -7.457 1 93.38 197 LEU B N 1
ATOM 4385 C CA . LEU B 1 197 ? 19.797 -26.188 -8.516 1 93.38 197 LEU B CA 1
ATOM 4386 C C . LEU B 1 197 ? 20.125 -25.562 -9.867 1 93.38 197 LEU B C 1
ATOM 4388 O O . LEU B 1 197 ? 19.703 -24.453 -10.164 1 93.38 197 LEU B O 1
ATOM 4392 N N . ASN B 1 198 ? 21.047 -26.234 -10.555 1 89.75 198 ASN B N 1
ATOM 4393 C CA . ASN B 1 198 ? 21.297 -25.953 -11.961 1 89.75 198 ASN B CA 1
ATOM 4394 C C . ASN B 1 198 ? 20.844 -27.094 -12.867 1 89.75 198 ASN B C 1
ATOM 4396 O O . ASN B 1 198 ? 21.672 -27.859 -13.359 1 89.75 198 ASN B O 1
ATOM 4400 N N . GLN B 1 199 ? 19.625 -27.406 -12.961 1 83.62 199 GLN B N 1
ATOM 4401 C CA . GLN B 1 199 ? 19.031 -28.547 -13.656 1 83.62 199 GLN B CA 1
ATOM 4402 C C . GLN B 1 199 ? 17.891 -28.094 -14.562 1 83.62 199 GLN B C 1
ATOM 4404 O O . GLN B 1 199 ? 17.594 -26.906 -14.641 1 83.62 199 GLN B O 1
ATOM 4409 N N . PRO B 1 200 ? 17.469 -29.141 -15.133 1 85.56 200 PRO B N 1
ATOM 4410 C CA . PRO B 1 200 ? 16.547 -28.578 -16.125 1 85.56 200 PRO B CA 1
ATOM 4411 C C . PRO B 1 200 ? 15.492 -27.656 -15.508 1 85.56 200 PRO B C 1
ATOM 4413 O O . PRO B 1 200 ? 15.062 -26.703 -16.141 1 85.56 200 PRO B O 1
ATOM 4416 N N . TYR B 1 201 ? 15.086 -27.922 -14.328 1 93.12 201 TYR B N 1
ATOM 4417 C CA . TYR B 1 201 ? 14.117 -27.047 -13.68 1 93.12 201 TYR B CA 1
ATOM 4418 C C . TYR B 1 201 ? 14.641 -26.547 -12.336 1 93.12 201 TYR B C 1
ATOM 4420 O O . TYR B 1 201 ? 14.461 -27.203 -11.312 1 93.12 201 TYR B O 1
ATOM 4428 N N . PRO B 1 202 ? 15.148 -25.375 -12.328 1 96 202 PRO B N 1
ATOM 4429 C CA . PRO B 1 202 ? 15.719 -24.859 -11.078 1 96 202 PRO B CA 1
ATOM 4430 C C . PRO B 1 202 ? 14.656 -24.609 -10.008 1 96 202 PRO B C 1
ATOM 4432 O O . PRO B 1 202 ? 14.969 -24.625 -8.812 1 96 202 PRO B O 1
ATOM 4435 N N . CYS B 1 203 ? 13.5 -24.328 -10.453 1 97.56 203 CYS B N 1
ATOM 4436 C CA . CYS B 1 203 ? 12.367 -24.188 -9.547 1 97.56 203 CYS B CA 1
ATOM 4437 C C . CYS B 1 203 ? 11.438 -25.406 -9.648 1 97.56 203 CYS B C 1
ATOM 4439 O O . CYS B 1 203 ? 10.922 -25.703 -10.719 1 97.56 203 CYS B O 1
ATOM 4441 N N . ARG B 1 204 ? 11.258 -26.062 -8.539 1 96.75 204 ARG B N 1
ATOM 4442 C CA . ARG B 1 204 ? 10.422 -27.25 -8.484 1 96.75 204 ARG B CA 1
ATOM 4443 C C . ARG B 1 204 ? 9.203 -27.031 -7.594 1 96.75 204 ARG B C 1
ATOM 4445 O O . ARG B 1 204 ? 8.93 -27.844 -6.703 1 96.75 204 ARG B O 1
ATOM 4452 N N . ALA B 1 205 ? 8.578 -25.953 -7.805 1 97.25 205 ALA B N 1
ATOM 4453 C CA . ALA B 1 205 ? 7.352 -25.641 -7.078 1 97.25 205 ALA B CA 1
ATOM 4454 C C . ALA B 1 205 ? 6.355 -26.797 -7.168 1 97.25 205 ALA B C 1
ATOM 4456 O O . ALA B 1 205 ? 6.145 -27.359 -8.242 1 97.25 205 ALA B O 1
ATOM 4457 N N . MET B 1 206 ? 5.77 -27.188 -6.008 1 95.94 206 MET B N 1
ATOM 4458 C CA . MET B 1 206 ? 4.715 -28.188 -5.848 1 95.94 206 MET B CA 1
ATOM 4459 C C . MET B 1 206 ? 5.289 -29.594 -5.906 1 95.94 206 MET B C 1
ATOM 4461 O O . MET B 1 206 ? 4.582 -30.578 -5.633 1 95.94 206 MET B O 1
ATOM 4465 N N . ASP B 1 207 ? 6.547 -29.75 -6.234 1 95.75 207 ASP B N 1
ATOM 4466 C CA . ASP B 1 207 ? 7.16 -31.078 -6.215 1 95.75 207 ASP B CA 1
ATOM 4467 C C . ASP B 1 207 ? 7.316 -31.594 -4.781 1 95.75 207 ASP B C 1
ATOM 4469 O O . ASP B 1 207 ? 8.219 -31.156 -4.059 1 95.75 207 ASP B O 1
ATOM 4473 N N . MET B 1 208 ? 6.559 -32.562 -4.414 1 94.12 208 MET B N 1
ATOM 4474 C CA . MET B 1 208 ? 6.551 -33.062 -3.047 1 94.12 208 MET B CA 1
ATOM 4475 C C . MET B 1 208 ? 7.762 -33.969 -2.789 1 94.12 208 MET B C 1
ATOM 4477 O O . MET B 1 208 ? 8.062 -34.281 -1.64 1 94.12 208 MET B O 1
ATOM 4481 N N . GLN B 1 209 ? 8.523 -34.219 -3.816 1 94 209 GLN B N 1
ATOM 4482 C CA . GLN B 1 209 ? 9.688 -35.094 -3.672 1 94 209 GLN B CA 1
ATOM 4483 C C . GLN B 1 209 ? 10.969 -34.281 -3.551 1 94 209 GLN B C 1
ATOM 4485 O O . GLN B 1 209 ? 12.039 -34.812 -3.287 1 94 209 GLN B O 1
ATOM 4490 N N . LYS B 1 210 ? 10.82 -33 -3.75 1 94.75 210 LYS B N 1
ATOM 4491 C CA . LYS B 1 210 ? 12.031 -32.188 -3.674 1 94.75 210 LYS B CA 1
ATOM 4492 C C . LYS B 1 210 ? 12.672 -32.281 -2.295 1 94.75 210 LYS B C 1
ATOM 4494 O O . LYS B 1 210 ? 11.977 -32.344 -1.281 1 94.75 210 LYS B O 1
ATOM 4499 N N . GLN B 1 211 ? 13.992 -32.156 -2.221 1 95.62 211 GLN B N 1
ATOM 4500 C CA . GLN B 1 211 ? 14.75 -32.375 -0.986 1 95.62 211 GLN B CA 1
ATOM 4501 C C . GLN B 1 211 ? 15.344 -31.047 -0.49 1 95.62 211 GLN B C 1
ATOM 4503 O O . GLN B 1 211 ? 16.094 -31.031 0.491 1 95.62 211 GLN B O 1
ATOM 4508 N N . GLN B 1 212 ? 15.141 -30 -1.201 1 96.75 212 GLN B N 1
ATOM 4509 C CA . GLN B 1 212 ? 15.594 -28.672 -0.82 1 96.75 212 GLN B CA 1
ATOM 4510 C C . GLN B 1 212 ? 14.586 -27.594 -1.25 1 96.75 212 GLN B C 1
ATOM 4512 O O . GLN B 1 212 ? 13.68 -27.875 -2.035 1 96.75 212 GLN B O 1
ATOM 4517 N N . ASN B 1 213 ? 14.75 -26.484 -0.665 1 97.44 213 ASN B N 1
ATOM 4518 C CA . ASN B 1 213 ? 14.016 -25.328 -1.185 1 97.44 213 ASN B CA 1
ATOM 4519 C C . ASN B 1 213 ? 14.453 -24.984 -2.6 1 97.44 213 ASN B C 1
ATOM 4521 O O . ASN B 1 213 ? 15.641 -25.062 -2.924 1 97.44 213 ASN B O 1
ATOM 4525 N N . THR B 1 214 ? 13.477 -24.547 -3.412 1 97.88 214 THR B N 1
ATOM 4526 C CA . THR B 1 214 ? 13.781 -24.344 -4.824 1 97.88 214 THR B CA 1
ATOM 4527 C C . THR B 1 214 ? 13.117 -23.062 -5.34 1 97.88 214 THR B C 1
ATOM 4529 O O . THR B 1 214 ? 12.805 -22.953 -6.527 1 97.88 214 THR B O 1
ATOM 4532 N N . MET B 1 215 ? 12.828 -22.141 -4.465 1 97.81 215 MET B N 1
ATOM 4533 C CA . MET B 1 215 ? 12.266 -20.891 -4.938 1 97.81 215 MET B CA 1
ATOM 4534 C C . MET B 1 215 ? 13.273 -20.125 -5.789 1 97.81 215 MET B C 1
ATOM 4536 O O . MET B 1 215 ? 14.453 -20.078 -5.461 1 97.81 215 MET B O 1
ATOM 4540 N N . VAL B 1 216 ? 12.883 -19.641 -6.93 1 98.44 216 VAL B N 1
ATOM 4541 C CA . VAL B 1 216 ? 13.672 -18.812 -7.824 1 98.44 216 VAL B CA 1
ATOM 4542 C C . VAL B 1 216 ? 12.93 -17.5 -8.094 1 98.44 216 VAL B C 1
ATOM 4544 O O . VAL B 1 216 ? 11.719 -17.5 -8.312 1 98.44 216 VAL B O 1
ATOM 4547 N N . LEU B 1 217 ? 13.656 -16.438 -8.047 1 98.44 217 LEU B N 1
ATOM 4548 C CA . LEU B 1 217 ? 13.008 -15.148 -8.266 1 98.44 217 LEU B CA 1
ATOM 4549 C C . LEU B 1 217 ? 12.828 -14.875 -9.758 1 98.44 217 LEU B C 1
ATOM 4551 O O . LEU B 1 217 ? 13.703 -15.195 -10.562 1 98.44 217 LEU B O 1
ATOM 4555 N N . GLY B 1 218 ? 11.703 -14.422 -10.117 1 98.69 218 GLY B N 1
ATOM 4556 C CA . GLY B 1 218 ? 11.406 -13.828 -11.414 1 98.69 218 GLY B CA 1
ATOM 4557 C C . GLY B 1 218 ? 10.906 -12.398 -11.312 1 98.69 218 GLY B C 1
ATOM 4558 O O . GLY B 1 218 ? 10.688 -11.883 -10.211 1 98.69 218 GLY B O 1
ATOM 4559 N N . GLU B 1 219 ? 10.812 -11.719 -12.414 1 98.75 219 GLU B N 1
ATOM 4560 C CA . GLU B 1 219 ? 10.281 -10.359 -12.461 1 98.75 219 GLU B CA 1
ATOM 4561 C C . GLU B 1 219 ? 9.164 -10.234 -13.5 1 98.75 219 GLU B C 1
ATOM 4563 O O . GLU B 1 219 ? 9.055 -11.07 -14.406 1 98.75 219 GLU B O 1
ATOM 4568 N N . GLY B 1 220 ? 8.289 -9.258 -13.328 1 98.75 220 GLY B N 1
ATOM 4569 C CA . GLY B 1 220 ? 7.199 -9.031 -14.258 1 98.75 220 GLY B CA 1
ATOM 4570 C C . GLY B 1 220 ? 6.043 -8.258 -13.656 1 98.75 220 GLY B C 1
ATOM 4571 O O . GLY B 1 220 ? 6.156 -7.73 -12.547 1 98.75 220 GLY B O 1
ATOM 4572 N N . ALA B 1 221 ? 5.027 -8.117 -14.414 1 98.88 221 ALA B N 1
ATOM 4573 C CA . ALA B 1 221 ? 3.799 -7.441 -14.008 1 98.88 221 ALA B CA 1
ATOM 4574 C C . ALA B 1 221 ? 2.594 -7.992 -14.766 1 98.88 221 ALA B C 1
ATOM 4576 O O . ALA B 1 221 ? 2.727 -8.469 -15.891 1 98.88 221 ALA B O 1
ATOM 4577 N N . ALA B 1 222 ? 1.509 -7.984 -14.141 1 98.88 222 ALA B N 1
ATOM 4578 C CA . ALA B 1 222 ? 0.216 -8.188 -14.797 1 98.88 222 ALA B CA 1
ATOM 4579 C C . ALA B 1 222 ? -0.841 -7.25 -14.219 1 98.88 222 ALA B C 1
ATOM 4581 O O . ALA B 1 222 ? -0.867 -7 -13.008 1 98.88 222 ALA B O 1
ATOM 4582 N N . VAL B 1 223 ? -1.636 -6.672 -15.062 1 98.88 223 VAL B N 1
ATOM 4583 C CA . VAL B 1 223 ? -2.678 -5.715 -14.711 1 98.88 223 VAL B CA 1
ATOM 4584 C C . VAL B 1 223 ? -3.992 -6.109 -15.375 1 98.88 223 VAL B C 1
ATOM 4586 O O . VAL B 1 223 ? -3.992 -6.645 -16.484 1 98.88 223 VAL B O 1
ATOM 4589 N N . PHE B 1 224 ? -5.109 -5.859 -14.703 1 98.81 224 PHE B N 1
ATOM 4590 C CA . PHE B 1 224 ? -6.418 -6.305 -15.172 1 98.81 224 PHE B CA 1
ATOM 4591 C C . PHE B 1 224 ? -7.453 -5.195 -15.016 1 98.81 224 PHE B C 1
ATOM 4593 O O . PHE B 1 224 ? -7.34 -4.355 -14.125 1 98.81 224 PHE B O 1
ATOM 4600 N N . CYS B 1 225 ? -8.461 -5.238 -15.875 1 97.75 225 CYS B N 1
ATOM 4601 C CA . CYS B 1 225 ? -9.594 -4.324 -15.82 1 97.75 225 CYS B CA 1
ATOM 4602 C C . CYS B 1 225 ? -10.812 -5.008 -15.203 1 97.75 225 CYS B C 1
ATOM 4604 O O . CYS B 1 225 ? -11.234 -6.066 -15.672 1 97.75 225 CYS B O 1
ATOM 4606 N N . LEU B 1 226 ? -11.367 -4.434 -14.117 1 97.56 226 LEU B N 1
ATOM 4607 C CA . LEU B 1 226 ? -12.594 -4.902 -13.492 1 97.56 226 LEU B CA 1
ATOM 4608 C C . LEU B 1 226 ? -13.773 -4.02 -13.883 1 97.56 226 LEU B C 1
ATOM 4610 O O . LEU B 1 226 ? -13.664 -2.789 -13.867 1 97.56 226 LEU B O 1
ATOM 4614 N N . GLU B 1 227 ? -14.875 -4.648 -14.211 1 95.62 227 GLU B N 1
ATOM 4615 C CA . GLU B 1 227 ? -16.109 -3.941 -14.523 1 95.62 227 GLU B CA 1
ATOM 4616 C C . GLU B 1 227 ? -17.328 -4.699 -13.992 1 95.62 227 GLU B C 1
ATOM 4618 O O . GLU B 1 227 ? -17.281 -5.914 -13.812 1 95.62 227 GLU B O 1
ATOM 4623 N N . LYS B 1 228 ? -18.531 -3.961 -13.805 1 92.19 228 LYS B N 1
ATOM 4624 C CA . LYS B 1 228 ? -19.812 -4.535 -13.367 1 92.19 228 LYS B CA 1
ATOM 4625 C C . LYS B 1 228 ? -20.641 -5 -14.555 1 92.19 228 LYS B C 1
ATOM 4627 O O . LYS B 1 228 ? -21.531 -5.828 -14.406 1 92.19 228 LYS B O 1
ATOM 4632 N N . GLU B 1 229 ? -20.312 -4.477 -15.602 1 80.25 229 GLU B N 1
ATOM 4633 C CA . GLU B 1 229 ? -21.188 -4.711 -16.734 1 80.25 229 GLU B CA 1
ATOM 4634 C C . GLU B 1 229 ? -20.766 -5.953 -17.516 1 80.25 229 GLU B C 1
ATOM 4636 O O . GLU B 1 229 ? -19.562 -6.203 -17.703 1 80.25 229 GLU B O 1
ATOM 4641 N N . GLU B 1 230 ? -21.875 -6.57 -17.812 1 77.5 230 GLU B N 1
ATOM 4642 C CA . GLU B 1 230 ? -21.641 -7.738 -18.656 1 77.5 230 GLU B CA 1
ATOM 4643 C C . GLU B 1 230 ? -21.281 -7.328 -20.078 1 77.5 230 GLU B C 1
ATOM 4645 O O . GLU B 1 230 ? -21.906 -6.422 -20.641 1 77.5 230 GLU B O 1
ATOM 4650 N N . SER B 1 231 ? -20.062 -7.523 -20.328 1 73.81 231 SER B N 1
ATOM 4651 C CA . SER B 1 231 ? -19.656 -7.262 -21.703 1 73.81 231 SER B CA 1
ATOM 4652 C C . SER B 1 231 ? -19.281 -8.555 -22.422 1 73.81 231 SER B C 1
ATOM 4654 O O . SER B 1 231 ? -18.844 -9.516 -21.797 1 73.81 231 SER B O 1
ATOM 4656 N N . ALA B 1 232 ? -19.625 -8.562 -23.625 1 72.88 232 ALA B N 1
ATOM 4657 C CA . ALA B 1 232 ? -19.25 -9.68 -24.484 1 72.88 232 ALA B CA 1
ATOM 4658 C C . ALA B 1 232 ? -17.734 -9.883 -24.5 1 72.88 232 ALA B C 1
ATOM 4660 O O . ALA B 1 232 ? -17.25 -10.977 -24.812 1 72.88 232 ALA B O 1
ATOM 4661 N N . LYS B 1 233 ? -17.094 -8.961 -24.047 1 81.25 233 LYS B N 1
ATOM 4662 C CA . LYS B 1 233 ? -15.641 -8.984 -24.125 1 81.25 233 LYS B CA 1
ATOM 4663 C C . LYS B 1 233 ? -15.031 -9.445 -22.797 1 81.25 233 LYS B C 1
ATOM 4665 O O . LYS B 1 233 ? -13.812 -9.453 -22.641 1 81.25 233 LYS B O 1
ATOM 4670 N N . ALA B 1 234 ? -15.898 -9.914 -21.969 1 93.56 234 ALA B N 1
ATOM 4671 C CA . ALA B 1 234 ? -15.383 -10.328 -20.672 1 93.56 234 ALA B CA 1
ATOM 4672 C C . ALA B 1 234 ? -14.492 -11.562 -20.797 1 93.56 234 ALA B C 1
ATOM 4674 O O . ALA B 1 234 ? -14.797 -12.477 -21.562 1 93.56 234 ALA B O 1
ATOM 4675 N N . LEU B 1 235 ? -13.367 -11.492 -20.141 1 96.56 235 LEU B N 1
ATOM 4676 C CA . LEU B 1 235 ? -12.406 -12.594 -20.141 1 96.56 235 LEU B CA 1
ATOM 4677 C C . LEU B 1 235 ? -12.789 -13.648 -19.109 1 96.56 235 LEU B C 1
ATOM 4679 O O . LEU B 1 235 ? -12.5 -14.836 -19.297 1 96.56 235 LEU B O 1
ATOM 4683 N N . ALA B 1 236 ? -13.367 -13.219 -18.047 1 97.38 236 ALA B N 1
ATOM 4684 C CA . ALA B 1 236 ? -13.758 -14.109 -16.953 1 97.38 236 ALA B CA 1
ATOM 4685 C C . ALA B 1 236 ? -14.75 -13.43 -16.016 1 97.38 236 ALA B C 1
ATOM 4687 O O . ALA B 1 236 ? -14.82 -12.195 -15.961 1 97.38 236 ALA B O 1
ATOM 4688 N N . LEU B 1 237 ? -15.602 -14.242 -15.375 1 97.31 237 LEU B N 1
ATOM 4689 C CA . LEU B 1 237 ? -16.484 -13.812 -14.305 1 97.31 237 LEU B CA 1
ATOM 4690 C C . LEU B 1 237 ? -15.914 -14.18 -12.938 1 97.31 237 LEU B C 1
ATOM 4692 O O . LEU B 1 237 ? -15.477 -15.312 -12.727 1 97.31 237 LEU B O 1
ATOM 4696 N N . ILE B 1 238 ? -15.812 -13.203 -12.062 1 97.81 238 ILE B N 1
ATOM 4697 C CA . ILE B 1 238 ? -15.43 -13.492 -10.688 1 97.81 238 ILE B CA 1
ATOM 4698 C C . ILE B 1 238 ? -16.656 -13.898 -9.883 1 97.81 238 ILE B C 1
ATOM 4700 O O . ILE B 1 238 ? -17.578 -13.094 -9.695 1 97.81 238 ILE B O 1
ATOM 4704 N N . THR B 1 239 ? -16.656 -15.086 -9.344 1 97.5 239 THR B N 1
ATOM 4705 C CA . THR B 1 239 ? -17.859 -15.586 -8.711 1 97.5 239 THR B CA 1
ATOM 4706 C C . THR B 1 239 ? -17.641 -15.828 -7.219 1 97.5 239 THR B C 1
ATOM 4708 O O . THR B 1 239 ? -18.578 -16.078 -6.469 1 97.5 239 THR B O 1
ATOM 4711 N N . GLY B 1 240 ? -16.375 -15.719 -6.812 1 97.75 240 GLY B N 1
ATOM 4712 C CA . GLY B 1 240 ? -16.031 -15.867 -5.406 1 97.75 240 GLY B CA 1
ATOM 4713 C C . GLY B 1 240 ? -14.68 -15.289 -5.051 1 97.75 240 GLY B C 1
ATOM 4714 O O . GLY B 1 240 ? -13.734 -15.375 -5.836 1 97.75 240 GLY B O 1
ATOM 4715 N N . VAL B 1 241 ? -14.609 -14.719 -3.906 1 98.12 241 VAL B N 1
ATOM 4716 C CA . VAL B 1 241 ? -13.344 -14.242 -3.363 1 98.12 241 VAL B CA 1
ATOM 4717 C C . VAL B 1 241 ? -13.281 -14.523 -1.864 1 98.12 241 VAL B C 1
ATOM 4719 O O . VAL B 1 241 ? -14.305 -14.484 -1.176 1 98.12 241 VAL B O 1
ATOM 4722 N N . GLY B 1 242 ? -12.125 -14.891 -1.433 1 98.19 242 GLY B N 1
ATOM 4723 C CA . GLY B 1 242 ? -11.852 -15.078 -0.018 1 98.19 242 GLY B CA 1
ATOM 4724 C C . GLY B 1 242 ? -10.516 -14.492 0.417 1 98.19 242 GLY B C 1
ATOM 4725 O O . GLY B 1 242 ? -9.578 -14.43 -0.373 1 98.19 242 GLY B O 1
ATOM 4726 N N . TYR B 1 243 ? -10.469 -14.047 1.611 1 97.25 243 TYR B N 1
ATOM 4727 C CA . TYR B 1 243 ? -9.273 -13.484 2.232 1 97.25 243 TYR B CA 1
ATOM 4728 C C . TYR B 1 243 ? -9.211 -13.844 3.713 1 97.25 243 TYR B C 1
ATOM 4730 O O . TYR B 1 243 ? -10.25 -13.922 4.379 1 97.25 243 TYR B O 1
ATOM 4738 N N . ALA B 1 244 ? -8 -14.102 4.145 1 95.12 244 ALA B N 1
ATOM 4739 C CA . ALA B 1 244 ? -7.82 -14.484 5.543 1 95.12 244 ALA B CA 1
ATOM 4740 C C . ALA B 1 244 ? -6.375 -14.273 5.984 1 95.12 244 ALA B C 1
ATOM 4742 O O . ALA B 1 244 ? -5.473 -14.172 5.148 1 95.12 244 ALA B O 1
ATOM 4743 N N . THR B 1 245 ? -6.258 -14.172 7.238 1 93.12 245 THR B N 1
ATOM 4744 C CA . THR B 1 245 ? -4.945 -14.18 7.879 1 93.12 245 THR B CA 1
ATOM 4745 C C . THR B 1 245 ? -4.883 -15.25 8.961 1 93.12 245 THR B C 1
ATOM 4747 O O . THR B 1 245 ? -5.91 -15.82 9.344 1 93.12 245 THR B O 1
ATOM 4750 N N . GLU B 1 246 ? -3.664 -15.547 9.359 1 91.62 246 GLU B N 1
ATOM 4751 C CA . GLU B 1 246 ? -3.457 -16.422 10.508 1 91.62 246 GLU B CA 1
ATOM 4752 C C . GLU B 1 246 ? -2.35 -15.891 11.414 1 91.62 246 GLU B C 1
ATOM 4754 O O . GLU B 1 246 ? -1.5 -15.117 10.969 1 91.62 246 GLU B O 1
ATOM 4759 N N . PRO B 1 247 ? -2.459 -16.266 12.688 1 85.5 247 PRO B N 1
ATOM 4760 C CA . PRO B 1 247 ? -1.345 -15.922 13.57 1 85.5 247 PRO B CA 1
ATOM 4761 C C . PRO B 1 247 ? -0.033 -16.578 13.156 1 85.5 247 PRO B C 1
ATOM 4763 O O . PRO B 1 247 ? -0.029 -17.75 12.734 1 85.5 247 PRO B O 1
ATOM 4766 N N . ILE B 1 248 ? 0.926 -15.789 13.281 1 78.81 248 ILE B N 1
ATOM 4767 C CA . ILE B 1 248 ? 2.201 -16.359 12.852 1 78.81 248 ILE B CA 1
ATOM 4768 C C . ILE B 1 248 ? 3.166 -16.406 14.031 1 78.81 248 ILE B C 1
ATOM 4770 O O . ILE B 1 248 ? 3.158 -15.516 14.891 1 78.81 248 ILE B O 1
ATOM 4774 N N . ALA B 1 249 ? 3.863 -17.469 14.094 1 70.94 249 ALA B N 1
ATOM 4775 C CA . ALA B 1 249 ? 4.895 -17.625 15.117 1 70.94 249 ALA B CA 1
ATOM 4776 C C . ALA B 1 249 ? 6.145 -16.828 14.766 1 70.94 249 ALA B C 1
ATOM 4778 O O . ALA B 1 249 ? 6.82 -16.297 15.648 1 70.94 249 ALA B O 1
ATOM 4779 N N . HIS B 1 250 ? 6.406 -16.828 13.5 1 73.25 250 HIS B N 1
ATOM 4780 C CA . HIS B 1 250 ? 7.531 -16.062 12.969 1 73.25 250 HIS B CA 1
ATOM 4781 C C . HIS B 1 250 ? 7.152 -15.352 11.672 1 73.25 250 HIS B C 1
ATOM 4783 O O . HIS B 1 250 ? 6.184 -15.734 11.016 1 73.25 250 HIS B O 1
ATOM 4789 N N . SER B 1 251 ? 7.93 -14.453 11.273 1 68.06 251 SER B N 1
ATOM 4790 C CA . SER B 1 251 ? 7.578 -13.477 10.25 1 68.06 251 SER B CA 1
ATOM 4791 C C . SER B 1 251 ? 7.406 -14.133 8.883 1 68.06 251 SER B C 1
ATOM 4793 O O . SER B 1 251 ? 6.766 -13.57 7.996 1 68.06 251 SER B O 1
ATOM 4795 N N . VAL B 1 252 ? 7.949 -15.273 8.672 1 72 252 VAL B N 1
ATOM 4796 C CA . VAL B 1 252 ? 7.926 -15.828 7.32 1 72 252 VAL B CA 1
ATOM 4797 C C . VAL B 1 252 ? 7.102 -17.109 7.309 1 72 252 VAL B C 1
ATOM 4799 O O . VAL B 1 252 ? 6.934 -17.75 6.258 1 72 252 VAL B O 1
ATOM 4802 N N . ALA B 1 253 ? 6.469 -17.344 8.352 1 71.94 253 ALA B N 1
ATOM 4803 C CA . ALA B 1 253 ? 5.949 -18.703 8.375 1 71.94 253 ALA B CA 1
ATOM 4804 C C . ALA B 1 253 ? 4.422 -18.703 8.43 1 71.94 253 ALA B C 1
ATOM 4806 O O . ALA B 1 253 ? 3.814 -17.828 9.047 1 71.94 253 ALA B O 1
ATOM 4807 N N . ILE B 1 254 ? 3.949 -19.641 7.617 1 83.25 254 ILE B N 1
ATOM 4808 C CA . ILE B 1 254 ? 2.545 -20.016 7.773 1 83.25 254 ILE B CA 1
ATOM 4809 C C . ILE B 1 254 ? 2.441 -21.344 8.531 1 83.25 254 ILE B C 1
ATOM 4811 O O . ILE B 1 254 ? 3.439 -22.031 8.711 1 83.25 254 ILE B O 1
ATOM 4815 N N . SER B 1 255 ? 1.262 -21.609 9.008 1 89.06 255 SER B N 1
ATOM 4816 C CA . SER B 1 255 ? 1.057 -22.875 9.703 1 89.06 255 SER B CA 1
ATOM 4817 C C . SER B 1 255 ? 1.31 -24.062 8.781 1 89.06 255 SER B C 1
ATOM 4819 O O . SER B 1 255 ? 1.285 -23.922 7.559 1 89.06 255 SER B O 1
ATOM 4821 N N . ALA B 1 256 ? 1.526 -25.219 9.375 1 91.12 256 ALA B N 1
ATOM 4822 C CA . ALA B 1 256 ? 1.864 -26.438 8.641 1 91.12 256 ALA B CA 1
ATOM 4823 C C . ALA B 1 256 ? 0.729 -26.844 7.703 1 91.12 256 ALA B C 1
ATOM 4825 O O . ALA B 1 256 ? 0.958 -27.516 6.699 1 91.12 256 ALA B O 1
ATOM 4826 N N . ASP B 1 257 ? -0.43 -26.438 8.023 1 93.75 257 ASP B N 1
ATOM 4827 C CA . ASP B 1 257 ? -1.561 -26.766 7.164 1 93.75 257 ASP B CA 1
ATOM 4828 C C . ASP B 1 257 ? -2.182 -25.516 6.551 1 93.75 257 ASP B C 1
ATOM 4830 O O . ASP B 1 257 ? -3.318 -25.547 6.074 1 93.75 257 ASP B O 1
ATOM 4834 N N . ALA B 1 258 ? -1.471 -24.406 6.59 1 94.56 258 ALA B N 1
ATOM 4835 C CA . ALA B 1 258 ? -1.853 -23.141 5.957 1 94.56 258 ALA B CA 1
ATOM 4836 C C . ALA B 1 258 ? -3.305 -22.797 6.27 1 94.56 258 ALA B C 1
ATOM 4838 O O . ALA B 1 258 ? -4.129 -22.672 5.359 1 94.56 258 ALA B O 1
ATOM 4839 N N . LYS B 1 259 ? -3.602 -22.484 7.469 1 95.69 259 LYS B N 1
ATOM 4840 C CA . LYS B 1 259 ? -4.949 -22.188 7.938 1 95.69 259 LYS B CA 1
ATOM 4841 C C . LYS B 1 259 ? -5.535 -20.984 7.199 1 95.69 259 LYS B C 1
ATOM 4843 O O . LYS B 1 259 ? -6.734 -20.938 6.918 1 95.69 259 LYS B O 1
ATOM 4848 N N . CYS B 1 260 ? -4.691 -20 6.918 1 95.56 260 CYS B N 1
ATOM 4849 C CA . CYS B 1 260 ? -5.172 -18.828 6.199 1 95.56 260 CYS B CA 1
ATOM 4850 C C . CYS B 1 260 ? -5.664 -19.203 4.809 1 95.56 260 CYS B C 1
ATOM 4852 O O . CYS B 1 260 ? -6.688 -18.688 4.348 1 95.56 260 CYS B O 1
ATOM 4854 N N . LEU B 1 261 ? -4.992 -20.141 4.133 1 97.44 261 LEU B N 1
ATOM 4855 C CA . LEU B 1 261 ? -5.426 -20.594 2.816 1 97.44 261 LEU B CA 1
ATOM 4856 C C . LEU B 1 261 ? -6.715 -21.406 2.916 1 97.44 261 LEU B C 1
ATOM 4858 O O . LEU B 1 261 ? -7.586 -21.312 2.049 1 97.44 261 LEU B O 1
ATOM 4862 N N . GLN B 1 262 ? -6.785 -22.25 3.965 1 98.06 262 GLN B N 1
ATOM 4863 C CA . GLN B 1 262 ? -8.031 -22.984 4.168 1 98.06 262 GLN B CA 1
ATOM 4864 C C . GLN B 1 262 ? -9.211 -22.031 4.312 1 98.06 262 GLN B C 1
ATOM 4866 O O . GLN B 1 262 ? -10.25 -22.219 3.672 1 98.06 262 GLN B O 1
ATOM 4871 N N . LYS B 1 263 ? -9.023 -21.031 5.129 1 97.25 263 LYS B N 1
ATOM 4872 C CA . LYS B 1 263 ? -10.07 -20.062 5.379 1 97.25 263 LYS B CA 1
ATOM 4873 C C . LYS B 1 263 ? -10.414 -19.281 4.109 1 97.25 263 LYS B C 1
ATOM 4875 O O . LYS B 1 263 ? -11.594 -19.062 3.812 1 97.25 263 LYS B O 1
ATOM 4880 N N . SER B 1 264 ? -9.414 -18.844 3.389 1 97.94 264 SER B N 1
ATOM 4881 C CA . SER B 1 264 ? -9.648 -18.062 2.184 1 97.94 264 SER B CA 1
ATOM 4882 C C . SER B 1 264 ? -10.352 -18.875 1.113 1 97.94 264 SER B C 1
ATOM 4884 O O . SER B 1 264 ? -11.281 -18.391 0.462 1 97.94 264 SER B O 1
ATOM 4886 N N . MET B 1 265 ? -9.93 -20.125 0.906 1 98.69 265 MET B N 1
ATOM 4887 C CA . MET B 1 265 ? -10.586 -20.984 -0.079 1 98.69 265 MET B CA 1
ATOM 4888 C C . MET B 1 265 ? -12.031 -21.25 0.316 1 98.69 265 MET B C 1
ATOM 4890 O O . MET B 1 265 ? -12.93 -21.203 -0.525 1 98.69 265 MET B O 1
ATOM 4894 N N . THR B 1 266 ? -12.211 -21.547 1.6 1 98.5 266 THR B N 1
ATOM 4895 C CA . THR B 1 266 ? -13.562 -21.812 2.084 1 98.5 266 THR B CA 1
ATOM 4896 C C . THR B 1 266 ? -14.461 -20.609 1.875 1 98.5 266 THR B C 1
ATOM 4898 O O . THR B 1 266 ? -15.609 -20.75 1.442 1 98.5 266 THR B O 1
ATOM 4901 N N . MET B 1 267 ? -13.961 -19.453 2.148 1 97.94 267 MET B N 1
ATOM 4902 C CA . MET B 1 267 ? -14.711 -18.219 1.943 1 97.94 267 MET B CA 1
ATOM 4903 C C . MET B 1 267 ? -15.039 -18.016 0.467 1 97.94 267 MET B C 1
ATOM 4905 O O . MET B 1 267 ? -16.172 -17.672 0.119 1 97.94 267 MET B O 1
ATOM 4909 N N . ALA B 1 268 ? -14.094 -18.234 -0.386 1 98.44 268 ALA B N 1
ATOM 4910 C CA . ALA B 1 268 ? -14.266 -18.031 -1.821 1 98.44 268 ALA B CA 1
ATOM 4911 C C . ALA B 1 268 ? -15.297 -19 -2.395 1 98.44 268 ALA B C 1
ATOM 4913 O O . ALA B 1 268 ? -16 -18.672 -3.357 1 98.44 268 ALA B O 1
ATOM 4914 N N . LEU B 1 269 ? -15.422 -20.172 -1.798 1 98.44 269 LEU B N 1
ATOM 4915 C CA . LEU B 1 269 ? -16.234 -21.25 -2.346 1 98.44 269 LEU B CA 1
ATOM 4916 C C . LEU B 1 269 ? -17.594 -21.312 -1.637 1 98.44 269 LEU B C 1
ATOM 4918 O O . LEU B 1 269 ? -18.375 -22.25 -1.862 1 98.44 269 LEU B O 1
ATOM 4922 N N . LYS B 1 270 ? -17.844 -20.359 -0.789 1 97.06 270 LYS B N 1
ATOM 4923 C CA . LYS B 1 270 ? -19 -20.438 0.1 1 97.06 270 LYS B CA 1
ATOM 4924 C C . LYS B 1 270 ? -20.297 -20.688 -0.687 1 97.06 270 LYS B C 1
ATOM 4926 O O . LYS B 1 270 ? -21.188 -21.391 -0.22 1 97.06 270 LYS B O 1
ATOM 4931 N N . ASN B 1 271 ? -20.422 -20.156 -1.873 1 95.38 271 ASN B N 1
ATOM 4932 C CA . ASN B 1 271 ? -21.641 -20.297 -2.664 1 95.38 271 ASN B CA 1
ATOM 4933 C C . ASN B 1 271 ? -21.438 -21.266 -3.822 1 95.38 271 ASN B C 1
ATOM 4935 O O . ASN B 1 271 ? -22.172 -21.203 -4.82 1 95.38 271 ASN B O 1
ATOM 4939 N N . HIS B 1 272 ? -20.469 -22.078 -3.734 1 96.56 272 HIS B N 1
ATOM 4940 C CA . HIS B 1 272 ? -20.156 -23.031 -4.793 1 96.56 272 HIS B CA 1
ATOM 4941 C C . HIS B 1 272 ? -20.094 -24.453 -4.246 1 96.56 272 HIS B C 1
ATOM 4943 O O . HIS B 1 272 ? -19.734 -24.656 -3.088 1 96.56 272 HIS B O 1
ATOM 4949 N N . ASP B 1 273 ? -20.562 -25.375 -5.074 1 96.81 273 ASP B N 1
ATOM 4950 C CA . ASP B 1 273 ? -20.141 -26.75 -4.867 1 96.81 273 ASP B CA 1
ATOM 4951 C C . ASP B 1 273 ? -18.656 -26.922 -5.203 1 96.81 273 ASP B C 1
ATOM 4953 O O . ASP B 1 273 ? -18.25 -26.766 -6.355 1 96.81 273 ASP B O 1
ATOM 4957 N N . LYS B 1 274 ? -17.859 -27.219 -4.188 1 96 274 LYS B N 1
ATOM 4958 C CA . LYS B 1 274 ? -16.422 -27.297 -4.375 1 96 274 LYS B CA 1
ATOM 4959 C C . LYS B 1 274 ? -16.062 -28.328 -5.434 1 96 274 LYS B C 1
ATOM 4961 O O . LYS B 1 274 ? -15 -28.234 -6.062 1 96 274 LYS B O 1
ATOM 4966 N N . ASN B 1 275 ? -16.969 -29.266 -5.672 1 95.56 275 ASN B N 1
ATOM 4967 C CA . ASN B 1 275 ? -16.719 -30.328 -6.633 1 95.56 275 ASN B CA 1
ATOM 4968 C C . ASN B 1 275 ? -16.828 -29.828 -8.07 1 95.56 275 ASN B C 1
ATOM 4970 O O . ASN B 1 275 ? -16.469 -30.547 -9.008 1 95.56 275 ASN B O 1
ATOM 4974 N N . THR B 1 276 ? -17.188 -28.594 -8.227 1 96.25 276 THR B N 1
ATOM 4975 C CA . THR B 1 276 ? -17.344 -28.031 -9.562 1 96.25 276 THR B CA 1
ATOM 4976 C C . THR B 1 276 ? -16.078 -27.266 -9.969 1 96.25 276 THR B C 1
ATOM 4978 O O . THR B 1 276 ? -15.969 -26.812 -11.109 1 96.25 276 THR B O 1
ATOM 4981 N N . VAL B 1 277 ? -15.117 -27.156 -9.078 1 97.56 277 VAL B N 1
ATOM 4982 C CA . VAL B 1 277 ? -13.844 -26.531 -9.414 1 97.56 277 VAL B CA 1
ATOM 4983 C C . VAL B 1 277 ? -13.008 -27.484 -10.266 1 97.56 277 VAL B C 1
ATOM 4985 O O . VAL B 1 277 ? -12.75 -28.625 -9.875 1 97.56 277 VAL B O 1
ATOM 4988 N N . ASP B 1 278 ? -12.562 -27.016 -11.406 1 97.56 278 ASP B N 1
ATOM 4989 C CA . ASP B 1 278 ? -11.836 -27.859 -12.344 1 97.56 278 ASP B CA 1
ATOM 4990 C C . ASP B 1 278 ? -10.328 -27.781 -12.102 1 97.56 278 ASP B C 1
ATOM 4992 O O . ASP B 1 278 ? -9.617 -28.781 -12.273 1 97.56 278 ASP B O 1
ATOM 4996 N N . VAL B 1 279 ? -9.875 -26.625 -11.805 1 98.12 279 VAL B N 1
ATOM 4997 C CA . VAL B 1 279 ? -8.438 -26.391 -11.672 1 98.12 279 VAL B CA 1
ATOM 4998 C C . VAL B 1 279 ? -8.164 -25.484 -10.477 1 98.12 279 VAL B C 1
ATOM 5000 O O . VAL B 1 279 ? -8.953 -24.578 -10.195 1 98.12 279 VAL B O 1
ATOM 5003 N N . ILE B 1 280 ? -7.121 -25.703 -9.727 1 98.31 280 ILE B N 1
ATOM 5004 C CA . ILE B 1 280 ? -6.551 -24.75 -8.789 1 98.31 280 ILE B CA 1
ATOM 5005 C C . ILE B 1 280 ? -5.176 -24.312 -9.273 1 98.31 280 ILE B C 1
ATOM 5007 O O . ILE B 1 280 ? -4.297 -25.141 -9.516 1 98.31 280 ILE B O 1
ATOM 5011 N N . VAL B 1 281 ? -5.012 -23.047 -9.531 1 98.81 281 VAL B N 1
ATOM 5012 C CA . VAL B 1 281 ? -3.674 -22.484 -9.672 1 98.81 281 VAL B CA 1
ATOM 5013 C C . VAL B 1 281 ? -3.111 -22.141 -8.289 1 98.81 281 VAL B C 1
ATOM 5015 O O . VAL B 1 281 ? -3.553 -21.188 -7.648 1 98.81 281 VAL B O 1
ATOM 5018 N N . THR B 1 282 ? -2.146 -22.859 -7.871 1 98.44 282 THR B N 1
ATOM 5019 C CA . THR B 1 282 ? -1.621 -22.75 -6.516 1 98.44 282 THR B CA 1
ATOM 5020 C C . THR B 1 282 ? -0.574 -21.641 -6.434 1 98.44 282 THR B C 1
ATOM 5022 O O . THR B 1 282 ? -0.054 -21.203 -7.457 1 98.44 282 THR B O 1
ATOM 5025 N N . HIS B 1 283 ? -0.371 -21.156 -5.266 1 98.44 283 HIS B N 1
ATOM 5026 C CA . HIS B 1 283 ? 0.727 -20.219 -5.012 1 98.44 283 HIS B CA 1
ATOM 5027 C C . HIS B 1 283 ? 2.068 -20.953 -5.012 1 98.44 283 HIS B C 1
ATOM 5029 O O . HIS B 1 283 ? 2.996 -20.547 -5.719 1 98.44 283 HIS B O 1
ATOM 5035 N N . THR B 1 284 ? 2.273 -22.047 -4.332 1 97.62 284 THR B N 1
ATOM 5036 C CA . THR B 1 284 ? 3.447 -22.906 -4.191 1 97.62 284 THR B CA 1
ATOM 5037 C C . THR B 1 284 ? 4.711 -22.156 -4.609 1 97.62 284 THR B C 1
ATOM 5039 O O . THR B 1 284 ? 5.074 -22.156 -5.789 1 97.62 284 THR B O 1
ATOM 5042 N N . PRO B 1 285 ? 5.418 -21.625 -3.637 1 96.31 285 PRO B N 1
ATOM 5043 C CA . PRO B 1 285 ? 6.57 -20.781 -3.955 1 96.31 285 PRO B CA 1
ATOM 5044 C C . PRO B 1 285 ? 7.816 -21.594 -4.316 1 96.31 285 PRO B C 1
ATOM 5046 O O . PRO B 1 285 ? 8.82 -21.031 -4.758 1 96.31 285 PRO B O 1
ATOM 5049 N N . GLY B 1 286 ? 7.766 -22.875 -4.152 1 96.94 286 GLY B N 1
ATOM 5050 C CA . GLY B 1 286 ? 8.93 -23.703 -4.41 1 96.94 286 GLY B CA 1
ATOM 5051 C C . GLY B 1 286 ? 9.711 -24.031 -3.154 1 96.94 286 GLY B C 1
ATOM 5052 O O . GLY B 1 286 ? 10.859 -24.484 -3.232 1 96.94 286 GLY B O 1
ATOM 5053 N N . THR B 1 287 ? 9.102 -23.828 -1.995 1 96.44 287 THR B N 1
ATOM 5054 C CA . THR B 1 287 ? 9.75 -24.156 -0.731 1 96.44 287 THR B CA 1
ATOM 5055 C C . THR B 1 287 ? 9.156 -25.422 -0.128 1 96.44 287 THR B C 1
ATOM 5057 O O . THR B 1 287 ? 7.996 -25.75 -0.371 1 96.44 287 THR B O 1
ATOM 5060 N N . LEU B 1 288 ? 9.969 -26.125 0.662 1 96.31 288 LEU B N 1
ATOM 5061 C CA . LEU B 1 288 ? 9.547 -27.391 1.27 1 96.31 288 LEU B CA 1
ATOM 5062 C C . LEU B 1 288 ? 8.297 -27.188 2.123 1 96.31 288 LEU B C 1
ATOM 5064 O O . LEU B 1 288 ? 7.266 -27.812 1.879 1 96.31 288 LEU B O 1
ATOM 5068 N N . LYS B 1 289 ? 8.383 -26.25 2.992 1 94.25 289 LYS B N 1
ATOM 5069 C CA . LYS B 1 289 ? 7.301 -26.047 3.955 1 94.25 289 LYS B CA 1
ATOM 5070 C C . LYS B 1 289 ? 6.102 -25.375 3.299 1 94.25 289 LYS B C 1
ATOM 5072 O O . LYS B 1 289 ? 4.953 -25.75 3.547 1 94.25 289 LYS B O 1
ATOM 5077 N N . GLY B 1 290 ? 6.332 -24.359 2.484 1 95.44 290 GLY B N 1
ATOM 5078 C CA . GLY B 1 290 ? 5.254 -23.609 1.857 1 95.44 290 GLY B CA 1
ATOM 5079 C C . GLY B 1 290 ? 4.418 -24.453 0.911 1 95.44 290 GLY B C 1
ATOM 5080 O O . GLY B 1 290 ? 3.189 -24.422 0.959 1 95.44 290 GLY B O 1
ATOM 5081 N N . ASP B 1 291 ? 5.098 -25.234 0.072 1 97.06 291 ASP B N 1
ATOM 5082 C CA . ASP B 1 291 ? 4.387 -26.078 -0.882 1 97.06 291 ASP B CA 1
ATOM 5083 C C . ASP B 1 291 ? 3.582 -27.156 -0.165 1 97.06 291 ASP B C 1
ATOM 5085 O O . ASP B 1 291 ? 2.414 -27.391 -0.49 1 97.06 291 ASP B O 1
ATOM 5089 N N . LYS B 1 292 ? 4.211 -27.766 0.769 1 96.62 292 LYS B N 1
ATOM 5090 C CA . LYS B 1 292 ? 3.531 -28.812 1.526 1 96.62 292 LYS B CA 1
ATOM 5091 C C . LYS B 1 292 ? 2.316 -28.266 2.264 1 96.62 292 LYS B C 1
ATOM 5093 O O . LYS B 1 292 ? 1.249 -28.875 2.266 1 96.62 292 LYS B O 1
ATOM 5098 N N . ALA B 1 293 ? 2.488 -27.141 2.898 1 96.5 293 ALA B N 1
ATOM 5099 C CA . ALA B 1 293 ? 1.405 -26.516 3.656 1 96.5 293 ALA B CA 1
ATOM 5100 C C . ALA B 1 293 ? 0.203 -26.234 2.76 1 96.5 293 ALA B C 1
ATOM 5102 O O . ALA B 1 293 ? -0.94 -26.484 3.146 1 96.5 293 ALA B O 1
ATOM 5103 N N . GLU B 1 294 ? 0.439 -25.688 1.589 1 97.56 294 GLU B N 1
ATOM 5104 C CA . GLU B 1 294 ? -0.666 -25.359 0.688 1 97.56 294 GLU B CA 1
ATOM 5105 C C . GLU B 1 294 ? -1.359 -26.641 0.198 1 97.56 294 GLU B C 1
ATOM 5107 O O . GLU B 1 294 ? -2.586 -26.672 0.084 1 97.56 294 GLU B O 1
ATOM 5112 N N . LEU B 1 295 ? -0.608 -27.641 -0.146 1 96.56 295 LEU B N 1
ATOM 5113 C CA . LEU B 1 295 ? -1.209 -28.891 -0.63 1 96.56 295 LEU B CA 1
ATOM 5114 C C . LEU B 1 295 ? -2.053 -29.547 0.457 1 96.56 295 LEU B C 1
ATOM 5116 O O . LEU B 1 295 ? -3.119 -30.094 0.173 1 96.56 295 LEU B O 1
ATOM 5120 N N . ILE B 1 296 ? -1.566 -29.438 1.691 1 97.56 296 ILE B N 1
ATOM 5121 C CA . ILE B 1 296 ? -2.346 -29.938 2.818 1 97.56 296 ILE B CA 1
ATOM 5122 C C . ILE B 1 296 ? -3.627 -29.125 2.965 1 97.56 296 ILE B C 1
ATOM 5124 O O . ILE B 1 296 ? -4.703 -29.672 3.205 1 97.56 296 ILE B O 1
ATOM 5128 N N . ALA B 1 297 ? -3.494 -27.812 2.809 1 98.19 297 ALA B N 1
ATOM 5129 C CA . ALA B 1 297 ? -4.668 -26.938 2.875 1 98.19 297 ALA B CA 1
ATOM 5130 C C . ALA B 1 297 ? -5.695 -27.328 1.815 1 98.19 297 ALA B C 1
ATOM 5132 O O . ALA B 1 297 ? -6.895 -27.375 2.094 1 98.19 297 ALA B O 1
ATOM 5133 N N . VAL B 1 298 ? -5.246 -27.578 0.608 1 98 298 VAL B N 1
ATOM 5134 C CA . VAL B 1 298 ? -6.125 -27.984 -0.488 1 98 298 VAL B CA 1
ATOM 5135 C C . VAL B 1 298 ? -6.82 -29.297 -0.144 1 98 298 VAL B C 1
ATOM 5137 O O . VAL B 1 298 ? -8.031 -29.438 -0.35 1 98 298 VAL B O 1
ATOM 5140 N N . GLN B 1 299 ? -6.074 -30.203 0.374 1 97.75 299 GLN B N 1
ATOM 5141 C CA . GLN B 1 299 ? -6.637 -31.5 0.768 1 97.75 299 GLN B CA 1
ATOM 5142 C C . GLN B 1 299 ? -7.707 -31.328 1.842 1 97.75 299 GLN B C 1
ATOM 5144 O O . GLN B 1 299 ? -8.75 -31.984 1.797 1 97.75 299 GLN B O 1
ATOM 5149 N N . ASN B 1 300 ? -7.391 -30.469 2.781 1 98.25 300 ASN B N 1
ATOM 5150 C CA . ASN B 1 300 ? -8.32 -30.25 3.879 1 98.25 300 ASN B CA 1
ATOM 5151 C C . ASN B 1 300 ? -9.625 -29.609 3.387 1 98.25 300 ASN B C 1
ATOM 5153 O O . ASN B 1 300 ? -10.695 -29.891 3.936 1 98.25 300 ASN B O 1
ATOM 5157 N N . VAL B 1 301 ? -9.578 -28.781 2.391 1 98.38 301 VAL B N 1
ATOM 5158 C CA . VAL B 1 301 ? -10.75 -28.078 1.893 1 98.38 301 VAL B CA 1
ATOM 5159 C C . VAL B 1 301 ? -11.516 -28.953 0.913 1 98.38 301 VAL B C 1
ATOM 5161 O O . VAL B 1 301 ? -12.75 -29 0.938 1 98.38 301 VAL B O 1
ATOM 5164 N N . PHE B 1 302 ? -10.82 -29.75 0.118 1 97.75 302 PHE B N 1
ATOM 5165 C CA . PHE B 1 302 ? -11.477 -30.422 -1 1 97.75 302 PHE B CA 1
ATOM 5166 C C . PHE B 1 302 ? -11.664 -31.906 -0.706 1 97.75 302 PHE B C 1
ATOM 5168 O O . PHE B 1 302 ? -12.43 -32.594 -1.387 1 97.75 302 PHE B O 1
ATOM 5175 N N . GLY B 1 303 ? -10.945 -32.406 0.323 1 95.88 303 GLY B N 1
ATOM 5176 C CA . GLY B 1 303 ? -11.055 -33.812 0.656 1 95.88 303 GLY B CA 1
ATOM 5177 C C . GLY B 1 303 ? -10.414 -34.719 -0.375 1 95.88 303 GLY B C 1
ATOM 5178 O O . GLY B 1 303 ? -9.25 -34.531 -0.737 1 95.88 303 GLY B O 1
ATOM 5179 N N . THR B 1 304 ? -11.188 -35.719 -0.906 1 91.62 304 THR B N 1
ATOM 5180 C CA . THR B 1 304 ? -10.656 -36.719 -1.803 1 91.62 304 THR B CA 1
ATOM 5181 C C . THR B 1 304 ? -10.781 -36.281 -3.26 1 91.62 304 THR B C 1
ATOM 5183 O O . THR B 1 304 ? -10.125 -36.844 -4.141 1 91.62 304 THR B O 1
ATOM 5186 N N . ASN B 1 305 ? -11.641 -35.344 -3.51 1 92.38 305 ASN B N 1
ATOM 5187 C CA . ASN B 1 305 ? -11.852 -34.875 -4.871 1 92.38 305 ASN B CA 1
ATOM 5188 C C . ASN B 1 305 ? -11.086 -33.562 -5.133 1 92.38 305 ASN B C 1
ATOM 5190 O O . ASN B 1 305 ? -11.695 -32.531 -5.375 1 92.38 305 ASN B O 1
ATOM 5194 N N . ILE B 1 306 ? -9.789 -33.688 -5.242 1 95.06 306 ILE B N 1
ATOM 5195 C CA . ILE B 1 306 ? -8.93 -32.531 -5.465 1 95.06 306 ILE B CA 1
ATOM 5196 C C . ILE B 1 306 ? -8.922 -32.188 -6.953 1 95.06 306 ILE B C 1
ATOM 5198 O O . ILE B 1 306 ? -8.672 -33.031 -7.801 1 95.06 306 ILE B O 1
ATOM 5202 N N . PRO B 1 307 ? -9.211 -30.922 -7.301 1 96.12 307 PRO B N 1
ATOM 5203 C CA . PRO B 1 307 ? -9.094 -30.5 -8.695 1 96.12 307 PRO B CA 1
ATOM 5204 C C . PRO B 1 307 ? -7.68 -30.625 -9.242 1 96.12 307 PRO B C 1
ATOM 5206 O O . PRO B 1 307 ? -6.742 -30.891 -8.484 1 96.12 307 PRO B O 1
ATOM 5209 N N . ALA B 1 308 ? -7.59 -30.516 -10.617 1 96.81 308 ALA B N 1
ATOM 5210 C CA . ALA B 1 308 ? -6.25 -30.453 -11.195 1 96.81 308 ALA B CA 1
ATOM 5211 C C . ALA B 1 308 ? -5.453 -29.297 -10.625 1 96.81 308 ALA B C 1
ATOM 5213 O O . ALA B 1 308 ? -5.992 -28.203 -10.43 1 96.81 308 ALA B O 1
ATOM 5214 N N . LEU B 1 309 ? -4.234 -29.547 -10.234 1 97.06 309 LEU B N 1
ATOM 5215 C CA . LEU B 1 309 ? -3.383 -28.516 -9.641 1 97.06 309 LEU B CA 1
ATOM 5216 C C . LEU B 1 309 ? -2.301 -28.078 -10.625 1 97.06 309 LEU B C 1
ATOM 5218 O O . LEU B 1 309 ? -1.759 -28.906 -11.367 1 97.06 309 LEU B O 1
ATOM 5222 N N . THR B 1 310 ? -2.025 -26.828 -10.68 1 97.69 310 THR B N 1
ATOM 5223 C CA . THR B 1 310 ? -0.924 -26.328 -11.5 1 97.69 310 THR B CA 1
ATOM 5224 C C . THR B 1 310 ? -0.367 -25.031 -10.93 1 97.69 310 THR B C 1
ATOM 5226 O O . THR B 1 310 ? -0.876 -24.516 -9.93 1 97.69 310 THR B O 1
ATOM 5229 N N . ASN B 1 311 ? 0.736 -24.531 -11.43 1 97.75 311 ASN B N 1
ATOM 5230 C CA . ASN B 1 311 ? 1.365 -23.25 -11.141 1 97.75 311 ASN B CA 1
ATOM 5231 C C . ASN B 1 311 ? 2.314 -22.828 -12.258 1 97.75 311 ASN B C 1
ATOM 5233 O O . ASN B 1 311 ? 2.627 -23.609 -13.148 1 97.75 311 ASN B O 1
ATOM 5237 N N . ASN B 1 312 ? 2.736 -21.609 -12.234 1 98.25 312 ASN B N 1
ATOM 5238 C CA . ASN B 1 312 ? 3.592 -21.141 -13.32 1 98.25 312 ASN B CA 1
ATOM 5239 C C . ASN B 1 312 ? 4.996 -20.812 -12.82 1 98.25 312 ASN B C 1
ATOM 5241 O O . ASN B 1 312 ? 5.84 -20.344 -13.594 1 98.25 312 ASN B O 1
ATOM 5245 N N . LYS B 1 313 ? 5.348 -21.062 -11.594 1 97.62 313 LYS B N 1
ATOM 5246 C CA . LYS B 1 313 ? 6.605 -20.609 -11 1 97.62 313 LYS B CA 1
ATOM 5247 C C . LYS B 1 313 ? 7.789 -21.391 -11.57 1 97.62 313 LYS B C 1
ATOM 5249 O O . LYS B 1 313 ? 8.906 -20.875 -11.625 1 97.62 313 LYS B O 1
ATOM 5254 N N . TRP B 1 314 ? 7.555 -22.578 -11.922 1 96.94 314 TRP B N 1
ATOM 5255 C CA . TRP B 1 314 ? 8.633 -23.375 -12.492 1 96.94 314 TRP B CA 1
ATOM 5256 C C . TRP B 1 314 ? 9.102 -22.781 -13.82 1 96.94 314 TRP B C 1
ATOM 5258 O O . TRP B 1 314 ? 10.195 -23.094 -14.289 1 96.94 314 TRP B O 1
ATOM 5268 N N . LYS B 1 315 ? 8.281 -21.969 -14.422 1 97.69 315 LYS B N 1
ATOM 5269 C CA . LYS B 1 315 ? 8.609 -21.359 -15.711 1 97.69 315 LYS B CA 1
ATOM 5270 C C . LYS B 1 315 ? 9.156 -19.938 -15.531 1 97.69 315 LYS B C 1
ATOM 5272 O O . LYS B 1 315 ? 10.141 -19.562 -16.172 1 97.69 315 LYS B O 1
ATOM 5277 N N . LEU B 1 316 ? 8.477 -19.125 -14.742 1 98.19 316 LEU B N 1
ATOM 5278 C CA . LEU B 1 316 ? 8.781 -17.688 -14.727 1 98.19 316 LEU B CA 1
ATOM 5279 C C . LEU B 1 316 ? 9.25 -17.266 -13.336 1 98.19 316 LEU B C 1
ATOM 5281 O O . LEU B 1 316 ? 9.359 -16.062 -13.062 1 98.19 316 LEU B O 1
ATOM 5285 N N . GLY B 1 317 ? 9.5 -18.203 -12.414 1 98.25 317 GLY B N 1
ATOM 5286 C CA . GLY B 1 317 ? 9.961 -17.875 -11.078 1 98.25 317 GLY B CA 1
ATOM 5287 C C . GLY B 1 317 ? 8.867 -17.281 -10.203 1 98.25 317 GLY B C 1
ATOM 5288 O O . GLY B 1 317 ? 7.711 -17.188 -10.625 1 98.25 317 GLY B O 1
ATOM 5289 N N . HIS B 1 318 ? 9.227 -17.031 -8.969 1 98.5 318 HIS B N 1
ATOM 5290 C CA . HIS B 1 318 ? 8.375 -16.328 -8.023 1 98.5 318 HIS B CA 1
ATOM 5291 C C . HIS B 1 318 ? 8.57 -14.82 -8.125 1 98.5 318 HIS B C 1
ATOM 5293 O O . HIS B 1 318 ? 9.656 -14.305 -7.852 1 98.5 318 HIS B O 1
ATOM 5299 N N . THR B 1 319 ? 7.531 -14.148 -8.477 1 98.56 319 THR B N 1
ATOM 5300 C CA . THR B 1 319 ? 7.625 -12.727 -8.766 1 98.56 319 THR B CA 1
ATOM 5301 C C . THR B 1 319 ? 7.082 -11.898 -7.605 1 98.56 319 THR B C 1
ATOM 5303 O O . THR B 1 319 ? 6.496 -10.828 -7.816 1 98.56 319 THR B O 1
ATOM 5306 N N . TYR B 1 320 ? 7.098 -12.375 -6.422 1 97.75 320 TYR B N 1
ATOM 5307 C CA . TYR B 1 320 ? 6.664 -11.711 -5.195 1 97.75 320 TYR B CA 1
ATOM 5308 C C . TYR B 1 320 ? 5.277 -11.102 -5.371 1 97.75 320 TYR B C 1
ATOM 5310 O O . TYR B 1 320 ? 4.309 -11.812 -5.648 1 97.75 320 TYR B O 1
ATOM 5318 N N . GLY B 1 321 ? 5.191 -9.836 -5.285 1 97.88 321 GLY B N 1
ATOM 5319 C CA . GLY B 1 321 ? 3.902 -9.164 -5.289 1 97.88 321 GLY B CA 1
ATOM 5320 C C . GLY B 1 321 ? 3.139 -9.344 -6.586 1 97.88 321 GLY B C 1
ATOM 5321 O O . GLY B 1 321 ? 1.92 -9.156 -6.625 1 97.88 321 GLY B O 1
ATOM 5322 N N . ALA B 1 322 ? 3.791 -9.695 -7.672 1 98.69 322 ALA B N 1
ATOM 5323 C CA . ALA B 1 322 ? 3.137 -9.852 -8.969 1 98.69 322 ALA B CA 1
ATOM 5324 C C . ALA B 1 322 ? 2.691 -11.297 -9.195 1 98.69 322 ALA B C 1
ATOM 5326 O O . ALA B 1 322 ? 1.986 -11.594 -10.156 1 98.69 322 ALA B O 1
ATOM 5327 N N . SER B 1 323 ? 3.055 -12.203 -8.305 1 98.5 323 SER B N 1
ATOM 5328 C CA . SER B 1 323 ? 2.877 -13.633 -8.539 1 98.5 323 SER B CA 1
ATOM 5329 C C . SER B 1 323 ? 1.401 -13.992 -8.68 1 98.5 323 SER B C 1
ATOM 5331 O O . SER B 1 323 ? 1.028 -14.773 -9.555 1 98.5 323 SER B O 1
ATOM 5333 N N . GLY B 1 324 ? 0.561 -13.422 -7.766 1 98.69 324 GLY B N 1
ATOM 5334 C CA . GLY B 1 324 ? -0.867 -13.68 -7.863 1 98.69 324 GLY B CA 1
ATOM 5335 C C . GLY B 1 324 ? -1.473 -13.211 -9.172 1 98.69 324 GLY B C 1
ATOM 5336 O O . GLY B 1 324 ? -2.359 -13.867 -9.719 1 98.69 324 GLY B O 1
ATOM 5337 N N . ALA B 1 325 ? -1.019 -12.094 -9.633 1 98.88 325 ALA B N 1
ATOM 5338 C CA . ALA B 1 325 ? -1.527 -11.547 -10.883 1 98.88 325 ALA B CA 1
ATOM 5339 C C . ALA B 1 325 ? -1.144 -12.43 -12.07 1 98.88 325 ALA B C 1
ATOM 5341 O O . ALA B 1 325 ? -1.955 -12.656 -12.969 1 98.88 325 ALA B O 1
ATOM 5342 N N . LEU B 1 326 ? 0.081 -12.859 -12.07 1 98.88 326 LEU B N 1
ATOM 5343 C CA . LEU B 1 326 ? 0.538 -13.703 -13.172 1 98.88 326 LEU B CA 1
ATOM 5344 C C . LEU B 1 326 ? -0.112 -15.086 -13.109 1 98.88 326 LEU B C 1
ATOM 5346 O O . LEU B 1 326 ? -0.349 -15.711 -14.148 1 98.88 326 LEU B O 1
ATOM 5350 N N . SER B 1 327 ? -0.456 -15.555 -11.906 1 98.88 327 SER B N 1
ATOM 5351 C CA . SER B 1 327 ? -1.264 -16.766 -11.773 1 98.88 327 SER B CA 1
ATOM 5352 C C . SER B 1 327 ? -2.668 -16.562 -12.328 1 98.88 327 SER B C 1
ATOM 5354 O O . SER B 1 327 ? -3.24 -17.469 -12.93 1 98.88 327 SER B O 1
ATOM 5356 N N . LEU B 1 328 ? -3.207 -15.391 -12.07 1 98.81 328 LEU B N 1
ATOM 5357 C CA . LEU B 1 328 ? -4.52 -15.055 -12.609 1 98.81 328 LEU B CA 1
ATOM 5358 C C . LEU B 1 328 ? -4.492 -15.062 -14.133 1 98.81 328 LEU B C 1
ATOM 5360 O O . LEU B 1 328 ? -5.453 -15.5 -14.773 1 98.81 328 LEU B O 1
ATOM 5364 N N . GLU B 1 329 ? -3.424 -14.516 -14.695 1 98.69 329 GLU B N 1
ATOM 5365 C CA . GLU B 1 329 ? -3.248 -14.562 -16.141 1 98.69 329 GLU B CA 1
ATOM 5366 C C . GLU B 1 329 ? -3.316 -16 -16.672 1 98.69 329 GLU B C 1
ATOM 5368 O O . GLU B 1 329 ? -4.016 -16.281 -17.641 1 98.69 329 GLU B O 1
ATOM 5373 N N . MET B 1 330 ? -2.551 -16.891 -16.047 1 98.69 330 MET B N 1
ATOM 5374 C CA . MET B 1 330 ? -2.555 -18.297 -16.422 1 98.69 330 MET B CA 1
ATOM 5375 C C . MET B 1 330 ? -3.967 -18.875 -16.359 1 98.69 330 MET B C 1
ATOM 5377 O O . MET B 1 330 ? -4.387 -19.594 -17.266 1 98.69 330 MET B O 1
ATOM 5381 N N . ALA B 1 331 ? -4.66 -18.562 -15.289 1 98.75 331 ALA B N 1
ATOM 5382 C CA . ALA B 1 331 ? -6.016 -19.062 -15.086 1 98.75 331 ALA B CA 1
ATOM 5383 C C . ALA B 1 331 ? -6.941 -18.594 -16.203 1 98.75 331 ALA B C 1
ATOM 5385 O O . ALA B 1 331 ? -7.711 -19.391 -16.75 1 98.75 331 ALA B O 1
ATOM 5386 N N . ILE B 1 332 ? -6.871 -17.344 -16.547 1 98.31 332 ILE B N 1
ATOM 5387 C CA . ILE B 1 332 ? -7.746 -16.766 -17.562 1 98.31 332 ILE B CA 1
ATOM 5388 C C . ILE B 1 332 ? -7.434 -17.406 -18.922 1 98.31 332 ILE B C 1
ATOM 5390 O O . ILE B 1 332 ? -8.344 -17.703 -19.688 1 98.31 332 ILE B O 1
ATOM 5394 N N . LEU B 1 333 ? -6.141 -17.578 -19.203 1 97.94 333 LEU B N 1
ATOM 5395 C CA . LEU B 1 333 ? -5.758 -18.219 -20.453 1 97.94 333 LEU B CA 1
ATOM 5396 C C . LEU B 1 333 ? -6.309 -19.641 -20.531 1 97.94 333 LEU B C 1
ATOM 5398 O O . LEU B 1 333 ? -6.852 -20.047 -21.562 1 97.94 333 LEU B O 1
ATOM 5402 N N . MET B 1 334 ? -6.18 -20.391 -19.422 1 97.88 334 MET B N 1
ATOM 5403 C CA . MET B 1 334 ? -6.703 -21.75 -19.422 1 97.88 334 MET B CA 1
ATOM 5404 C C . MET B 1 334 ? -8.211 -21.75 -19.625 1 97.88 334 MET B C 1
ATOM 5406 O O . MET B 1 334 ? -8.742 -22.594 -20.344 1 97.88 334 MET B O 1
ATOM 5410 N N . LEU B 1 335 ? -8.891 -20.828 -18.953 1 97.69 335 LEU B N 1
ATOM 5411 C CA . LEU B 1 335 ? -10.344 -20.703 -19.062 1 97.69 335 LEU B CA 1
ATOM 5412 C C . LEU B 1 335 ? -10.758 -20.453 -20.5 1 97.69 335 LEU B C 1
ATOM 5414 O O . LEU B 1 335 ? -11.711 -21.062 -21 1 97.69 335 LEU B O 1
ATOM 5418 N N . ASN B 1 336 ? -10.086 -19.562 -21.188 1 96.31 336 ASN B N 1
ATOM 5419 C CA . ASN B 1 336 ? -10.484 -19.109 -22.516 1 96.31 336 ASN B CA 1
ATOM 5420 C C . ASN B 1 336 ? -10.039 -20.078 -23.594 1 96.31 336 ASN B C 1
ATOM 5422 O O . ASN B 1 336 ? -10.734 -20.25 -24.609 1 96.31 336 ASN B O 1
ATOM 5426 N N . LEU B 1 337 ? -8.859 -20.688 -23.453 1 96.62 337 LEU B N 1
ATOM 5427 C CA . LEU B 1 337 ? -8.32 -21.609 -24.438 1 96.62 337 LEU B CA 1
ATOM 5428 C C . LEU B 1 337 ? -8.875 -23.016 -24.25 1 96.62 337 LEU B C 1
ATOM 5430 O O . LEU B 1 337 ? -8.758 -23.859 -25.125 1 96.62 337 LEU B O 1
ATOM 5434 N N . GLN B 1 338 ? -9.477 -23.266 -23.062 1 97.12 338 GLN B N 1
ATOM 5435 C CA . GLN B 1 338 ? -9.93 -24.609 -22.672 1 97.12 338 GLN B CA 1
ATOM 5436 C C . GLN B 1 338 ? -8.789 -25.609 -22.766 1 97.12 338 GLN B C 1
ATOM 5438 O O . GLN B 1 338 ? -8.945 -26.688 -23.375 1 97.12 338 GLN B O 1
ATOM 5443 N N . GLU B 1 339 ? -7.66 -25.172 -22.219 1 96.12 339 GLU B N 1
ATOM 5444 C CA . GLU B 1 339 ? -6.438 -25.969 -22.188 1 96.12 339 GLU B CA 1
ATOM 5445 C C . GLU B 1 339 ? -5.797 -25.922 -20.797 1 96.12 339 GLU B C 1
ATOM 5447 O O . GLU B 1 339 ? -5.695 -24.859 -20.188 1 96.12 339 GLU B O 1
ATOM 5452 N N . PHE B 1 340 ? -5.473 -27.109 -20.281 1 96.88 340 PHE B N 1
ATOM 5453 C CA . PHE B 1 340 ? -4.781 -27.203 -19 1 96.88 340 PHE B CA 1
ATOM 5454 C C . PHE B 1 340 ? -3.273 -27.094 -19.188 1 96.88 340 PHE B C 1
ATOM 5456 O O . PHE B 1 340 ? -2.701 -27.734 -20.078 1 96.88 340 PHE B O 1
ATOM 5463 N N . PHE B 1 341 ? -2.574 -26.203 -18.484 1 97 341 PHE B N 1
ATOM 5464 C CA . PHE B 1 341 ? -1.124 -26.062 -18.5 1 97 341 PHE B CA 1
ATOM 5465 C C . PHE B 1 341 ? -0.489 -26.844 -17.359 1 97 341 PHE B C 1
ATOM 5467 O O . PHE B 1 341 ? -0.491 -26.391 -16.203 1 97 341 PHE B O 1
ATOM 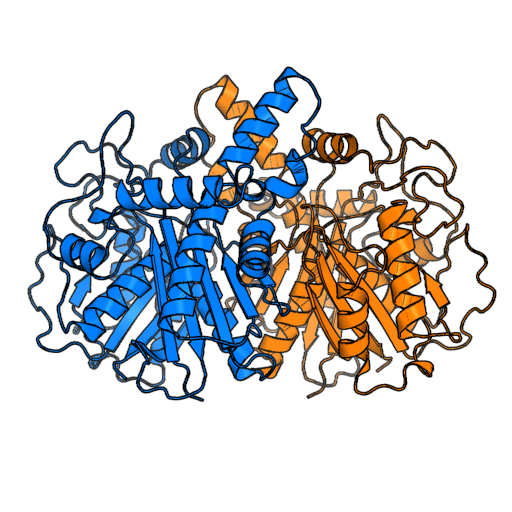5474 N N . PRO B 1 342 ? 0.09 -27.984 -17.547 1 95.25 342 PRO B N 1
ATOM 5475 C CA . PRO B 1 342 ? 0.592 -28.859 -16.5 1 95.25 342 PRO B CA 1
ATOM 5476 C C . PRO B 1 342 ? 1.966 -28.438 -15.977 1 95.25 342 PRO B C 1
ATOM 5478 O O . PRO B 1 342 ? 2.656 -27.656 -16.625 1 95.25 342 PRO B O 1
ATOM 5481 N N . VAL B 1 343 ? 2.342 -28.922 -14.82 1 94.5 343 VAL B N 1
ATOM 5482 C CA . VAL B 1 343 ? 3.688 -28.859 -14.258 1 94.5 343 VAL B CA 1
ATOM 5483 C C . VAL B 1 343 ? 4.457 -30.125 -14.641 1 94.5 343 VAL B C 1
ATOM 5485 O O . VAL B 1 343 ? 3.955 -31.25 -14.469 1 94.5 343 VAL B O 1
ATOM 5488 N N . PRO B 1 344 ? 5.633 -30.031 -15.133 1 90.56 344 PRO B N 1
ATOM 5489 C CA . PRO B 1 344 ? 6.293 -31.156 -15.797 1 90.56 344 PRO B CA 1
ATOM 5490 C C . PRO B 1 344 ? 6.715 -32.25 -14.82 1 90.56 344 PRO B C 1
ATOM 5492 O O . PRO B 1 344 ? 6.922 -33.406 -15.219 1 90.56 344 PRO B O 1
ATOM 5495 N N . TYR B 1 345 ? 6.848 -31.984 -13.594 1 87.31 345 TYR B N 1
ATOM 5496 C CA . TYR B 1 345 ? 7.426 -32.969 -12.688 1 87.31 345 TYR B CA 1
ATOM 5497 C C . TYR B 1 345 ? 6.363 -33.531 -11.758 1 87.31 345 TYR B C 1
ATOM 5499 O O . TYR B 1 345 ? 6.684 -34.25 -10.805 1 87.31 345 TYR B O 1
ATOM 5507 N N . ILE B 1 346 ? 5.133 -33.219 -11.977 1 86.25 346 ILE B N 1
ATOM 5508 C CA . ILE B 1 346 ? 4.035 -33.781 -11.203 1 86.25 346 ILE B CA 1
ATOM 5509 C C . ILE B 1 346 ? 3.176 -34.656 -12.109 1 86.25 346 ILE B C 1
ATOM 5511 O O . ILE B 1 346 ? 3.002 -34.375 -13.289 1 86.25 346 ILE B O 1
ATOM 5515 N N . SER B 1 347 ? 2.697 -35.781 -11.531 1 84.12 347 SER B N 1
ATOM 5516 C CA . SER B 1 347 ? 1.809 -36.688 -12.281 1 84.12 347 SER B CA 1
ATOM 5517 C C . SER B 1 347 ? 0.375 -36.156 -12.266 1 84.12 347 SER B C 1
ATOM 5519 O O . SER B 1 347 ? -0.249 -36.062 -11.203 1 84.12 347 SER B O 1
ATOM 5521 N N . HIS B 1 348 ? -0.015 -35.625 -13.383 1 83.06 348 HIS B N 1
ATOM 5522 C CA . HIS B 1 348 ? -1.393 -35.156 -13.516 1 83.06 348 HIS B CA 1
ATOM 5523 C C . HIS B 1 348 ? -2.314 -36.312 -13.945 1 83.06 348 HIS B C 1
ATOM 5525 O O . HIS B 1 348 ? -2.441 -36.594 -15.141 1 83.06 348 HIS B O 1
ATOM 5531 N N . THR B 1 349 ? -2.668 -37.062 -13.062 1 69.75 349 THR B N 1
ATOM 5532 C CA . THR B 1 349 ? -3.457 -38.25 -13.383 1 69.75 349 THR B CA 1
ATOM 5533 C C . THR B 1 349 ? -4.793 -37.875 -14.008 1 69.75 349 THR B C 1
ATOM 5535 O O . THR B 1 349 ? -5.371 -38.625 -14.789 1 69.75 349 THR B O 1
ATOM 5538 N N . LYS B 1 350 ? -5.328 -36.781 -13.688 1 75.88 350 LYS B N 1
ATOM 5539 C CA . LYS B 1 350 ? -6.609 -36.312 -14.211 1 75.88 350 LYS B CA 1
ATOM 5540 C C . LYS B 1 350 ? -6.496 -34.875 -14.758 1 75.88 350 LYS B C 1
ATOM 5542 O O . LYS B 1 350 ? -6.098 -33.969 -14.039 1 75.88 350 LYS B O 1
ATOM 5547 N N . THR B 1 351 ? -6.414 -34.75 -16.109 1 86.88 351 THR B N 1
ATOM 5548 C CA . THR B 1 351 ? -6.527 -33.438 -16.734 1 86.88 351 THR B CA 1
ATOM 5549 C C . THR B 1 351 ? -7.98 -33.156 -17.094 1 86.88 351 THR B C 1
ATOM 5551 O O . THR B 1 351 ? -8.672 -34 -17.672 1 86.88 351 THR B O 1
ATOM 5554 N N . PRO B 1 352 ? -8.336 -31.953 -16.688 1 92.94 352 PRO B N 1
ATOM 5555 C CA . PRO B 1 352 ? -9.742 -31.641 -16.953 1 92.94 352 PRO B CA 1
ATOM 5556 C C . PRO B 1 352 ? -10.047 -31.516 -18.438 1 92.94 352 PRO B C 1
ATOM 5558 O O . PRO B 1 352 ? -9.273 -30.922 -19.188 1 92.94 352 PRO B O 1
ATOM 5561 N N . GLN B 1 353 ? -11.109 -32.156 -18.891 1 91.38 353 GLN B N 1
ATOM 5562 C CA . GLN B 1 353 ? -11.547 -32.094 -20.281 1 91.38 353 GLN B CA 1
ATOM 5563 C C . GLN B 1 353 ? -12.164 -30.719 -20.578 1 91.38 353 GLN B C 1
ATOM 5565 O O . GLN B 1 353 ? -12.07 -30.234 -21.703 1 91.38 353 GLN B O 1
ATOM 5570 N N . LYS B 1 354 ? -12.844 -30.266 -19.625 1 95.38 354 LYS B N 1
ATOM 5571 C CA . LYS B 1 354 ? -13.43 -28.922 -19.688 1 95.38 354 LYS B CA 1
ATOM 5572 C C . LYS B 1 354 ? -13.039 -28.094 -18.469 1 95.38 354 LYS B C 1
ATOM 5574 O O . LYS B 1 354 ? -12.961 -28.625 -17.344 1 95.38 354 LYS B O 1
ATOM 5579 N N . ILE B 1 355 ? -12.781 -26.844 -18.75 1 97.88 355 ILE B N 1
ATOM 5580 C CA . ILE B 1 355 ? -12.414 -25.938 -17.672 1 97.88 355 ILE B CA 1
ATOM 5581 C C . ILE B 1 355 ? -13.438 -24.812 -17.562 1 97.88 355 ILE B C 1
ATOM 5583 O O . ILE B 1 355 ? -13.406 -23.859 -18.359 1 97.88 355 ILE B O 1
ATOM 5587 N N . ASN B 1 356 ? -14.312 -24.875 -16.594 1 97.62 356 ASN B N 1
ATOM 5588 C CA . ASN B 1 356 ? -15.352 -23.875 -16.422 1 97.62 356 ASN B CA 1
ATOM 5589 C C . ASN B 1 356 ? -15.102 -23.016 -15.18 1 97.62 356 ASN B C 1
ATOM 5591 O O . ASN B 1 356 ? -15.602 -21.891 -15.086 1 97.62 356 ASN B O 1
ATOM 5595 N N . LYS B 1 357 ? -14.406 -23.594 -14.188 1 98.31 357 LYS B N 1
ATOM 5596 C CA . LYS B 1 357 ? -14.188 -22.938 -12.906 1 98.31 357 LYS B CA 1
ATOM 5597 C C . LYS B 1 357 ? -12.758 -23.156 -12.414 1 98.31 357 LYS B C 1
ATOM 5599 O O . LYS B 1 357 ? -12.289 -24.281 -12.336 1 98.31 357 LYS B O 1
ATOM 5604 N N . ILE B 1 358 ? -12.078 -22.078 -12.141 1 98.69 358 ILE B N 1
ATOM 5605 C CA . ILE B 1 358 ? -10.703 -22.141 -11.664 1 98.69 358 ILE B CA 1
ATOM 5606 C C . ILE B 1 358 ? -10.57 -21.359 -10.359 1 98.69 358 ILE B C 1
ATOM 5608 O O . ILE B 1 358 ? -11.109 -20.25 -10.234 1 98.69 358 ILE B O 1
ATOM 5612 N N . LEU B 1 359 ? -9.984 -21.969 -9.359 1 98.81 359 LEU B N 1
ATOM 5613 C CA . LEU B 1 359 ? -9.602 -21.281 -8.125 1 98.81 359 LEU B CA 1
ATOM 5614 C C . LEU B 1 359 ? -8.133 -20.859 -8.172 1 98.81 359 LEU B C 1
ATOM 5616 O O . LEU B 1 359 ? -7.27 -21.656 -8.555 1 98.81 359 LEU B O 1
ATOM 5620 N N . VAL B 1 360 ? -7.824 -19.609 -7.887 1 98.94 360 VAL B N 1
ATOM 5621 C CA . VAL B 1 360 ? -6.461 -19.094 -7.836 1 98.94 360 VAL B CA 1
ATOM 5622 C C . VAL B 1 360 ? -6.105 -18.719 -6.398 1 98.94 360 VAL B C 1
ATOM 5624 O O . VAL B 1 360 ? -6.855 -17.984 -5.742 1 98.94 360 VAL B O 1
ATOM 5627 N N . ASN B 1 361 ? -4.969 -19.188 -5.906 1 98.81 361 ASN B N 1
ATOM 5628 C CA . ASN B 1 361 ? -4.512 -18.906 -4.551 1 98.81 361 ASN B CA 1
ATOM 5629 C C . ASN B 1 361 ? -3.271 -18.016 -4.555 1 98.81 361 ASN B C 1
ATOM 5631 O O . ASN B 1 361 ? -2.424 -18.125 -5.441 1 98.81 361 ASN B O 1
ATOM 5635 N N . ALA B 1 362 ? -3.182 -17.172 -3.605 1 98.5 362 ALA B N 1
ATOM 5636 C CA . ALA B 1 362 ? -1.96 -16.469 -3.24 1 98.5 362 ALA B CA 1
ATOM 5637 C C . ALA B 1 362 ? -1.798 -16.391 -1.725 1 98.5 362 ALA B C 1
ATOM 5639 O O . ALA B 1 362 ? -2.775 -16.203 -0.998 1 98.5 362 ALA B O 1
ATOM 5640 N N . VAL B 1 363 ? -0.627 -16.578 -1.277 1 96.44 363 VAL B N 1
ATOM 5641 C CA . VAL B 1 363 ? -0.309 -16.5 0.144 1 96.44 363 VAL B CA 1
ATOM 5642 C C . VAL B 1 363 ? 1.034 -15.789 0.33 1 96.44 363 VAL B C 1
ATOM 5644 O O . VAL B 1 363 ? 1.948 -15.961 -0.481 1 96.44 363 VAL B O 1
ATOM 5647 N N . GLY B 1 364 ? 1.077 -14.969 1.338 1 92 364 GLY B N 1
ATOM 5648 C CA . GLY B 1 364 ? 2.295 -14.211 1.567 1 92 364 GLY B CA 1
ATOM 5649 C C . GLY B 1 364 ? 2.891 -14.438 2.943 1 92 364 GLY B C 1
ATOM 5650 O O . GLY B 1 364 ? 2.213 -14.938 3.844 1 92 364 GLY B O 1
ATOM 5651 N N . PHE B 1 365 ? 4.246 -14.016 2.969 1 85.06 365 PHE B N 1
ATOM 5652 C CA . PHE B 1 365 ? 4.859 -13.859 4.281 1 85.06 365 PHE B CA 1
ATOM 5653 C C . PHE B 1 365 ? 3.979 -13.016 5.195 1 85.06 365 PHE B C 1
ATOM 5655 O O . PHE B 1 365 ? 3.369 -12.047 4.754 1 85.06 365 PHE B O 1
ATOM 5662 N N . GLY B 1 366 ? 3.789 -13.445 6.445 1 81.69 366 GLY B N 1
ATOM 5663 C CA . GLY B 1 366 ? 2.918 -12.75 7.379 1 81.69 366 GLY B CA 1
ATOM 5664 C C . GLY B 1 366 ? 1.579 -13.438 7.57 1 81.69 366 GLY B C 1
ATOM 5665 O O . GLY B 1 366 ? 0.776 -13.023 8.406 1 81.69 366 GLY B O 1
ATOM 5666 N N . GLY B 1 367 ? 1.369 -14.492 6.738 1 90.31 367 GLY B N 1
ATOM 5667 C CA . GLY B 1 367 ? 0.201 -15.328 6.965 1 90.31 367 GLY B CA 1
ATOM 5668 C C . GLY B 1 367 ? -1.07 -14.75 6.371 1 90.31 367 GLY B C 1
ATOM 5669 O O . GLY B 1 367 ? -2.143 -14.852 6.969 1 90.31 367 GLY B O 1
ATOM 5670 N N . ASN B 1 368 ? -0.962 -14.094 5.285 1 93.5 368 ASN B N 1
ATOM 5671 C CA . ASN B 1 368 ? -2.105 -13.531 4.574 1 93.5 368 ASN B CA 1
ATOM 5672 C C . ASN B 1 368 ? -2.398 -14.305 3.289 1 93.5 368 ASN B C 1
ATOM 5674 O O . ASN B 1 368 ? -1.478 -14.664 2.555 1 93.5 368 ASN B O 1
ATOM 5678 N N . ALA B 1 369 ? -3.664 -14.594 3.037 1 96.88 369 ALA B N 1
ATOM 5679 C CA . ALA B 1 369 ? -4.031 -15.391 1.867 1 96.88 369 ALA B CA 1
ATOM 5680 C C . ALA B 1 369 ? -5.258 -14.812 1.173 1 96.88 369 ALA B C 1
ATOM 5682 O O . ALA B 1 369 ? -6.125 -14.219 1.821 1 96.88 369 ALA B O 1
ATOM 5683 N N . VAL B 1 370 ? -5.281 -14.945 -0.109 1 98.38 370 VAL B N 1
ATOM 5684 C CA . VAL B 1 370 ? -6.445 -14.617 -0.928 1 98.38 370 VAL B CA 1
ATOM 5685 C C . VAL B 1 370 ? -6.73 -15.758 -1.899 1 98.38 370 VAL B C 1
ATOM 5687 O O . VAL B 1 370 ? -5.809 -16.359 -2.445 1 98.38 370 VAL B O 1
ATOM 5690 N N . SER B 1 371 ? -7.973 -16.125 -2.031 1 98.81 371 SER B N 1
ATOM 5691 C CA . SER B 1 371 ? -8.453 -17.078 -3.029 1 98.81 371 SER B CA 1
ATOM 5692 C C . SER B 1 371 ? -9.539 -16.453 -3.9 1 98.81 371 SER B C 1
ATOM 5694 O O . SER B 1 371 ? -10.406 -15.727 -3.402 1 98.81 371 SER B O 1
ATOM 5696 N N . VAL B 1 372 ? -9.438 -16.688 -5.207 1 98.75 372 VAL B N 1
ATOM 5697 C CA . VAL B 1 372 ? -10.383 -16.125 -6.16 1 98.75 372 VAL B CA 1
ATOM 5698 C C . VAL B 1 372 ? -10.953 -17.234 -7.043 1 98.75 372 VAL B C 1
ATOM 5700 O O . VAL B 1 372 ? -10.211 -18.094 -7.527 1 98.75 372 VAL B O 1
ATOM 5703 N N . VAL B 1 373 ? -12.242 -17.219 -7.254 1 98.75 373 VAL B N 1
ATOM 5704 C CA . VAL B 1 373 ? -12.898 -18.156 -8.156 1 98.75 373 VAL B CA 1
ATOM 5705 C C . VAL B 1 373 ? -13.289 -17.453 -9.453 1 98.75 373 VAL B C 1
ATOM 5707 O O . VAL B 1 373 ? -14.039 -16.469 -9.43 1 98.75 373 VAL B O 1
ATOM 5710 N N . LEU B 1 374 ? -12.742 -17.953 -10.531 1 98.44 374 LEU B N 1
ATOM 5711 C CA . LEU B 1 374 ? -13.047 -17.453 -11.875 1 98.44 374 LEU B CA 1
ATOM 5712 C C . LEU B 1 374 ? -13.906 -18.453 -12.641 1 98.44 374 LEU B C 1
ATOM 5714 O O . LEU B 1 374 ? -13.695 -19.656 -12.539 1 98.44 374 LEU B O 1
ATOM 5718 N N . GLU B 1 375 ? -14.836 -17.938 -13.391 1 97.06 375 GLU B N 1
ATOM 5719 C CA . GLU B 1 375 ? -15.664 -18.766 -14.266 1 97.06 375 GLU B CA 1
ATOM 5720 C C . GLU B 1 375 ? -15.703 -18.203 -15.68 1 97.06 375 GLU B C 1
ATOM 5722 O O . GLU B 1 375 ? -15.5 -17 -15.875 1 97.06 375 GLU B O 1
ATOM 5727 N N . ARG B 1 376 ? -15.945 -19.156 -16.547 1 87.31 376 ARG B N 1
ATOM 5728 C CA . ARG B 1 376 ? -16.141 -18.75 -17.922 1 87.31 376 ARG B CA 1
ATOM 5729 C C . ARG B 1 376 ? -17.406 -17.922 -18.078 1 87.31 376 ARG B C 1
ATOM 5731 O O . ARG B 1 376 ? -18.422 -18.203 -17.438 1 87.31 376 ARG B O 1
ATOM 5738 N N . LYS B 1 377 ? -17.312 -16.844 -18.719 1 75.81 377 LYS B N 1
ATOM 5739 C CA . LYS B 1 377 ? -18.438 -15.93 -18.891 1 75.81 377 LYS B CA 1
ATOM 5740 C C . LYS B 1 377 ? -19.625 -16.641 -19.516 1 75.81 377 LYS B C 1
ATOM 5742 O O . LYS B 1 377 ? -19.453 -17.578 -20.312 1 75.81 377 LYS B O 1
#

Sequence (754 aa):
MKIFITGMGSVSALGNDFNSTTEAYRNSDTYIKYDASPTASLCSSSKKEIETLKNLYPEYKGLDPSVLFAIIAARKAVQQAQWRENTFGINIGSSRGATSLFEQHYQYFLTHQKCATLASPSTTLGNIASWVGQDLKSDRFEMSHSITCSTALHALVNGIAWLKSGMENRFLFGGSEAPLTPFTIAQAQALKIYSSLNQPYPCRAMDMQKQQNTMVLGEGAAVFCLEKEESAKALALITGVGYATEPIAHSVAISADAKCLQKSMTMALKNHDKNTVDVIVTHTPGTLKGDKAELIAVQNVFGTNIPALTNNKWKLGHTYGASGALSLEMAILMLNLQEFFPVPYISHTKTPQKINKILVNAVGFGGNAVSVVLERKMKIFITGMGSVSALGNDFNSTTEAYRNSDTYIKYDASPTASLCSSSKKEIETLKNLYPEYKGLDPSVLFAIIAARKAVQQAQWRENTFGINIGSSRGATSLFEQHYQYFLTHQKCATLASPSTTLGNIASWVGQDLKSDRFEMSHSITCSTALHALVNGIAWLKSGMENRFLFGGSEAPLTPFTIAQAQALKIYSSLNQPYPCRAMDMQKQQNTMVLGEGAAVFCLEKEESAKALALITGVGYATEPIAHSVAISADAKCLQKSMTMALKNHDKNTVDVIVTHTPGTLKGDKAELIAVQNVFGTNIPALTNNKWKLGHTYGASGALSLEMAILMLNLQEFFPVPYISHTKTPQKINKILVNAVGFGGNAVSVVLERK

Nearest PDB structures (foldseek):
  4r8e-assembly1_B  TM=9.064E-01  e=5.617E-32  Yersinia pestis
  1j3n-assembly1_A  TM=8.878E-01  e=1.004E-30  Thermus thermophilus
  2iwy-assembly1_A  TM=8.560E-01  e=4.056E-29  Homo sapiens
  8z5c-assembly1_B  TM=8.509E-01  e=5.212E-29  Helicobacter pylori
  4xox-assembly1_B  TM=8.838E-01  e=7.722E-28  Vibrio cholerae O1 biovar El Tor

Radius of gyration: 24.56 Å; Cα contacts (8 Å, |Δi|>4): 2088; chains: 2; bounding box: 55×76×56 Å

InterPro domains:
  IPR000794 Beta-ketoacyl synthase [PTHR11712] (3-375)
  IPR014030 Beta-ketoacyl synthase-like, N-terminal domain [PF00109] (59-232)
  IPR014031 Beta-ketoacyl synthase, C-terminal domain [PF02801] (236-341)
  IPR016039 Thiolase-like [G3DSA:3.40.47.10] (2-377)
  IPR016039 Thiolase-like [SSF53901] (2-234)
  IPR016039 Thiolase-like [SSF53901] (210-376)
  IPR020841 Polyketide synthase, beta-ketoacyl synthase domain [PS52004] (1-376)

Foldseek 3Di:
DWKFWQFKFKWFLQHTDDVSNVVSLVDQAFQWDDDVATETETHPVVVVVLVVVCVVPVVCVLAAVQQSLLLSGLVRGCVRSVPPDQEAEEEEEEAQARVVLQVVQVVVCVVPVDGDPCSPVRRDQQSNQVVSCVSSVHPDHTDYDHDKQCQQVVQVVVRVVCCVVVVGFKYKTAYFFDQPDPVSVVVCVVVQQDFPDDDRFQFDFLPQPDPGRRFHEFGMMMMTMMGPDDDPSTLWIWDFKFKFFDDDPDQADADQQLVRQLRGVCRRCVPHDPLLAAEEAEARRRGNRSSNNPVSSQCVNNPPRRHFYAYCCSHRGRHINRRQRVSVVVLSSCQVVVDDRHNDPDDRVDHDNGGAKYKYKIARRRGMIMIIIIGDD/DWKFWQFKFKWFLQHTDDVSNVVSLVDQAFQWDDDVATEFETHPVVVVVLVVVCVVPVVCVLAAVQQSLLLSGLVRRCVRSVPPDQEAEEEEEEAQARVVLQVVQVVVCVVPVDGDPCSPVRRDQQSNQVVSCVSSVHDDHTDYDHDKQQQQVVQVVVRVVCCVVVVGFKYKTAYFFDQPDPVSVVVCVVVQQDFPDDDRFQFDFLPQPDPGRRFHEFGMMMMTMMGPDDDPSTLWIWDFKFKFFDDDPDQADADQQLVRQLRGVCRRCVPHDPLLAAEEAEARRRGNRSSNNPVSSQCVNNPPRRHHYAYCCSHRGRHMNRRQRVSVVVLSSCQVVVDDRHNPNDDRVDHDNGGAKYKYKIARRRGMIMIIIIGDD

Solvent-accessible surface area (backbone atoms only — not comparable to full-atom values): 35376 Å² total; per-residue (Å²): 136,61,41,23,35,32,17,56,18,38,30,23,29,49,28,56,46,74,66,51,32,51,52,40,59,71,43,92,65,47,46,55,42,76,73,98,54,50,35,5,54,58,21,72,69,40,54,51,50,52,52,51,50,29,70,75,34,67,86,49,63,77,52,35,64,28,37,53,37,37,38,57,7,38,54,41,5,40,59,62,46,62,61,85,70,42,73,34,30,34,28,29,14,21,26,73,41,26,51,62,51,43,54,52,44,48,54,46,24,75,75,67,75,45,40,55,58,58,46,52,66,48,39,31,45,21,45,38,19,43,50,36,28,55,75,63,56,30,46,36,53,62,37,8,31,13,39,31,25,17,14,7,44,49,24,46,54,50,45,50,26,29,44,62,36,62,82,34,71,29,30,37,25,13,7,17,22,49,54,91,37,76,66,52,50,33,23,42,46,41,59,63,36,43,33,83,53,90,54,88,57,37,25,48,41,67,44,84,80,59,91,57,33,12,19,29,49,11,24,28,12,15,20,34,29,38,30,58,61,89,46,94,62,42,58,26,28,53,80,24,59,17,55,13,32,39,82,51,94,45,62,70,35,62,51,76,48,20,58,15,48,34,48,2,44,51,49,18,37,68,91,47,67,72,82,62,41,31,32,33,36,49,50,40,61,10,30,61,64,57,20,50,8,48,54,44,15,48,37,72,72,46,51,89,65,64,47,34,68,29,56,61,35,41,32,30,24,42,19,46,3,9,37,26,26,49,48,48,50,52,50,42,49,24,44,70,68,54,45,83,59,74,45,92,86,54,87,71,86,59,72,64,84,61,48,55,24,36,36,40,37,20,56,16,59,49,18,36,16,32,19,38,29,37,28,60,109,136,61,40,23,34,32,18,55,17,39,30,24,28,51,26,57,48,72,66,51,31,51,51,41,58,72,43,90,65,52,46,56,44,76,73,99,54,49,33,6,53,60,23,71,70,41,53,50,50,51,52,50,49,28,68,75,34,67,87,49,63,78,54,34,64,28,36,54,36,36,37,56,7,39,53,40,4,40,58,62,46,62,61,86,70,43,72,36,30,35,27,30,14,20,27,73,41,29,49,63,53,44,54,52,43,49,53,46,24,75,74,66,75,43,39,55,57,58,47,51,66,51,40,32,45,20,43,39,19,45,49,35,26,55,74,63,55,31,46,37,53,65,37,9,31,13,38,32,25,18,15,8,43,49,24,46,54,49,43,50,26,29,44,61,35,63,81,32,69,29,29,38,25,13,7,17,21,48,54,90,38,76,66,52,51,33,23,41,47,40,58,63,35,44,33,84,52,89,50,91,56,39,24,48,42,65,42,86,78,59,91,57,33,11,20,30,48,11,25,30,11,16,21,35,29,38,30,58,61,90,49,95,62,41,60,26,28,53,80,23,59,18,55,13,32,39,81,52,93,46,64,70,32,61,50,77,46,21,58,16,49,34,50,2,44,50,49,18,36,66,91,46,67,73,82,61,39,30,33,33,37,50,50,39,61,10,29,61,67,56,19,50,5,48,53,44,16,48,37,70,71,44,52,89,64,63,47,34,69,29,55,60,36,40,31,30,24,42,20,45,3,9,37,27,24,48,49,47,50,52,50,44,50,24,44,69,68,54,45,84,61,74,46,91,84,56,88,70,87,58,74,65,84,60,46,54,25,36,36,38,37,22,54,16,58,48,17,36,16,33,17,37,28,38,28,58,110

Organism: Capnocytophaga canimorsus (strain 5) (NCBI:txid860228)

Secondary structure (DSSP, 8-state):
--EEEEEEEEEBTTBSSHHHHHHHHHSS----EESSSEEEPPPHHHHHHHHHHHHH-GGGTTS-HHHHHHHHHHHHHHHHHT--S---EEEEE-SS-SHHHHHHHHHHHHHHS---TTHHHHS-TTHHHHHHHHHHT--S-EEEEE-GGGHHHHHHHHHHHHHHHTS-SEEEEEEEE---SHHHHHHHHHTT-B----SS-S--TT-TT-SS--B-EE-EEEEEEEESS--TT-SEEEEEEEEEE---SSTT---TT-HHHHHHHHHHTTTS-GGG--EEE----S-HHHHHHHHHHHHHHHTT-PPEEE-SHHHH-B-GGGHHHHHHHHHHHHHHHT-----TTS--S---S---EEEEEEEETTTEEEEEEEE--/--EEEEEEEEEBTTBSSHHHHHHHHHSS----EESSSEEEPPPHHHHHHHHHHHHH-GGGTTS-HHHHHHHHHHHHHHHHHT--S---EEEEE-SS-SHHHHHHHHHHHHHHS---TTHHHHS-TTHHHHHHHHHHT--S-EEEEE-GGGHHHHHHHHHHHHHHHTS-SEEEEEEEE---SHHHHHHHHHTT-B----SS-S--TT-TT-SS--B-EE-EEEEEEEESS--TT-SEEEEEEEEEE---SSTT---TT-HHHHHHHHHHTTTS-GGG--EEE----S-HHHHHHHHHHHHHHHTT-PPEEE-SHHHH-B-GGGHHHHHHHHHHHHHHHT-----TTS--S---S---EEEEEEEETTTEEEEEEEE--